Protein AF-A0A0C1RDR6-F1 (afdb_monomer)

Secondary structure (DSSP, 8-state):
--PPPP-------------HHHHHHHHHHHHHHHHHHTS--HHHHHS-HHHHHHHHHH--SEEEE--S-TTS-GGG-EETTEEHHHHSEEEE---SSHHHHHHHHHHHHHHHHHHHT-SSEEEEEEEE--TTSPPP-HHHHHHHHHHT--STTEEEEEESGGGT--HHHHHHHHTS--SEEEEEE-EE--SS-GGG-EEEEEETTTTEEEEEEHHHHHHH---SS--EEEEESTTTT--------SS-TTTGGGTTTSS--------HHHHHHHSS--HHHHHHHTT-SEEEE-SS---HHHHHHHHHHHHHHHHTT-BHHHHHHHHHHHHHHHHHHTT---GGGGG-EEEE-TT-BSS-HHHHHHH-HHHHHHHHHHHHH-

Solvent-accessible surface area (backbone atoms only — not comparable to full-atom values): 20762 Å² total; per-residue (Å²): 144,79,83,84,85,85,82,83,81,81,81,81,78,80,78,75,85,68,60,78,68,59,58,52,54,51,50,52,54,49,52,51,47,57,60,51,67,70,52,82,45,68,32,59,75,77,37,53,68,65,55,54,52,48,46,67,71,67,40,57,54,64,45,77,42,79,46,73,65,78,79,60,63,68,48,69,34,41,56,99,92,42,39,40,46,83,64,27,23,59,11,32,43,57,25,95,44,73,65,49,23,50,50,45,53,50,47,21,59,58,43,32,60,54,49,47,69,46,82,57,41,33,27,39,37,37,43,36,75,49,91,92,53,85,86,70,66,58,67,60,36,51,48,43,34,49,67,27,50,83,51,89,40,58,46,75,45,79,36,26,77,91,60,65,37,32,70,68,56,52,41,54,54,44,42,34,76,31,48,29,37,39,38,38,34,54,34,43,72,30,76,93,47,44,32,65,12,20,41,43,32,41,30,82,89,76,75,40,75,46,64,58,20,12,52,49,42,51,75,70,41,48,52,50,42,47,20,39,32,38,43,52,26,28,30,33,42,43,56,90,61,81,73,85,75,88,80,59,87,78,66,60,77,79,67,68,86,78,75,90,82,76,92,72,90,74,53,72,72,56,56,60,57,51,73,63,34,8,38,43,48,17,44,38,72,53,44,30,26,26,30,36,24,22,45,45,72,58,56,60,76,48,51,36,43,30,49,24,39,25,42,36,32,32,70,44,16,32,22,58,18,55,10,49,38,51,12,38,56,49,37,45,50,57,24,47,77,70,73,54,72,60,70,48,54,68,47,57,40,36,38,29,56,34,77,36,29,61,37,59,61,64,49,14,52,75,77,32,46,69,60,43,49,50,53,53,45,52,44,67,76,99

InterPro domains:
  IPR024983 CHAT domain [PF12770] (55-323)

Foldseek 3Di:
DDDDDDDDDDDDDPPDPDPPVVVVVVVVVVVVLVVVVVPPPPVCVVDPPVRVVVCVVQLDQEDEDEDQDPQDLQQQGADNVGGNLLQHLYAYLHALDPVLSVLLQVLLVVVLVVLQPQQAAEEEEEEAAQPVDDGFPSVLLVVLLVVLVVDPRYDYDYHYVVNQFDPVVVLVVQLARHAAYEYAAEWDADLVFRQQTFGWHQHPVVRHIDGCGLVCLQPPHAGNGQYAYEYLYFQQQRNNDPPPDPPDVPPVVPPPPPDPDDDDPDDPSRVSVRRRRGNQNSSSSNRHSKYKDFNGDDDSLLSSQLSSQLSNVLSLWAFSSLSLNVSLVVSQVVVVVVVRRDNSSSRIHMYHDSRRHSHPVVSNCPVPVVSVVVSVVSSVVD

Mean predicted aligned error: 9.81 Å

Structure (mmCIF, N/CA/C/O backbone):
data_AF-A0A0C1RDR6-F1
#
_entry.id   AF-A0A0C1RDR6-F1
#
loop_
_atom_site.group_PDB
_atom_site.id
_atom_site.type_symbol
_atom_site.label_atom_id
_atom_site.label_alt_id
_atom_site.label_comp_id
_atom_site.label_asym_id
_atom_site.label_entity_id
_atom_site.label_seq_id
_atom_site.pdbx_PDB_ins_code
_atom_site.Cartn_x
_atom_site.Cartn_y
_atom_site.Cartn_z
_atom_site.occupancy
_atom_site.B_iso_or_equiv
_atom_site.auth_seq_id
_atom_site.auth_comp_id
_atom_site.auth_asym_id
_atom_site.auth_atom_id
_atom_site.pdbx_PDB_model_num
ATOM 1 N N . PRO A 1 1 ? 51.075 28.887 -59.109 1.00 45.88 1 PRO A N 1
ATOM 2 C CA . PRO A 1 1 ? 50.276 29.966 -58.487 1.00 45.88 1 PRO A CA 1
ATOM 3 C C . PRO A 1 1 ? 48.841 29.948 -59.037 1.00 45.88 1 PRO A C 1
ATOM 5 O O . PRO A 1 1 ? 48.531 30.633 -60.005 1.00 45.88 1 PRO A O 1
ATOM 8 N N . LEU A 1 2 ? 47.999 29.089 -58.464 1.00 36.19 2 LEU A N 1
ATOM 9 C CA . LEU A 1 2 ? 46.570 28.989 -58.760 1.00 36.19 2 LEU A CA 1
ATOM 10 C C . LEU A 1 2 ? 45.855 29.023 -57.408 1.00 36.19 2 LEU A C 1
ATOM 12 O O . LEU A 1 2 ? 46.124 28.185 -56.554 1.00 36.19 2 LEU A O 1
ATOM 16 N N . GLN A 1 3 ? 45.058 30.071 -57.200 1.00 45.22 3 GLN A N 1
ATOM 17 C CA . GLN A 1 3 ? 44.316 30.340 -55.971 1.00 45.22 3 GLN A CA 1
ATOM 18 C C . GLN A 1 3 ? 43.058 29.472 -55.894 1.00 45.22 3 GLN A C 1
ATOM 20 O O . GLN A 1 3 ? 42.266 29.418 -56.837 1.00 45.22 3 GLN A O 1
ATOM 25 N N . GLU A 1 4 ? 42.884 28.836 -54.739 1.00 45.38 4 GLU A N 1
ATOM 26 C CA . GLU A 1 4 ? 41.680 28.137 -54.304 1.00 45.38 4 GLU A CA 1
ATOM 27 C C . GLU A 1 4 ? 40.524 29.124 -54.074 1.00 45.38 4 GLU A C 1
ATOM 29 O O . GLU A 1 4 ? 40.688 30.169 -53.442 1.00 45.38 4 GLU A O 1
ATOM 34 N N . LYS A 1 5 ? 39.333 28.774 -54.573 1.00 50.00 5 LYS A N 1
ATOM 35 C CA . LYS A 1 5 ? 38.067 29.417 -54.208 1.00 50.00 5 LYS A CA 1
ATOM 36 C C . LYS A 1 5 ? 37.491 28.695 -52.992 1.00 50.00 5 LYS A C 1
ATOM 38 O O . LYS A 1 5 ? 37.146 27.521 -53.086 1.00 50.00 5 LYS A O 1
ATOM 43 N N . SER A 1 6 ? 37.361 29.410 -51.880 1.00 44.53 6 SER A N 1
ATOM 44 C CA . SER A 1 6 ? 36.636 28.967 -50.692 1.00 44.53 6 SER A CA 1
ATOM 45 C C . SER A 1 6 ? 35.125 29.116 -50.898 1.00 44.53 6 SER A C 1
ATOM 47 O O . SER A 1 6 ? 34.615 30.189 -51.214 1.00 44.53 6 SER A O 1
ATOM 49 N N . SER A 1 7 ? 34.397 28.015 -50.724 1.00 42.94 7 SER A N 1
ATOM 50 C CA . SER A 1 7 ? 32.939 27.979 -50.630 1.00 42.94 7 SER A CA 1
ATOM 51 C C . SER A 1 7 ? 32.521 28.100 -49.164 1.00 42.94 7 SER A C 1
ATOM 53 O O . SER A 1 7 ? 32.756 27.192 -48.367 1.00 42.94 7 SER A O 1
ATOM 55 N N . THR A 1 8 ? 31.900 29.217 -48.802 1.00 40.47 8 THR A N 1
ATOM 56 C CA . THR A 1 8 ? 31.224 29.413 -47.516 1.00 40.47 8 THR A CA 1
ATOM 57 C C . THR A 1 8 ? 29.851 28.737 -47.540 1.00 40.47 8 THR A C 1
ATOM 59 O O . THR A 1 8 ? 28.952 29.194 -48.242 1.00 40.47 8 THR A O 1
ATOM 62 N N . ASN A 1 9 ? 29.694 27.662 -46.764 1.00 36.50 9 ASN A N 1
ATOM 63 C CA . ASN A 1 9 ? 28.400 27.075 -46.410 1.00 36.50 9 ASN A CA 1
ATOM 64 C C . ASN A 1 9 ? 27.716 27.959 -45.356 1.00 36.50 9 ASN A C 1
ATOM 66 O O . ASN A 1 9 ? 28.201 28.064 -44.229 1.00 36.50 9 ASN A O 1
ATOM 70 N N . SER A 1 10 ? 26.585 28.572 -45.706 1.00 38.78 10 SER A N 1
ATOM 71 C CA . SER A 1 10 ? 25.649 29.165 -44.751 1.00 38.78 10 SER A CA 1
ATOM 72 C C . SER A 1 10 ? 24.826 28.050 -44.103 1.00 38.78 10 SER A C 1
ATOM 74 O O . SER A 1 10 ? 24.002 27.416 -44.758 1.00 38.78 10 SER A O 1
ATOM 76 N N . GLN A 1 11 ? 25.072 27.777 -42.821 1.00 37.00 11 GLN A N 1
ATOM 77 C CA . GLN A 1 11 ? 24.174 26.961 -42.007 1.00 37.00 11 GLN A CA 1
ATOM 78 C C . GLN A 1 11 ? 22.976 27.819 -41.595 1.00 37.00 11 GLN A C 1
ATOM 80 O O . GLN A 1 11 ? 23.087 28.652 -40.698 1.00 37.00 11 GLN A O 1
ATOM 85 N N . ASP A 1 12 ? 21.837 27.603 -42.250 1.00 36.16 12 ASP A N 1
ATOM 86 C CA . ASP A 1 12 ? 20.544 28.097 -41.787 1.00 36.16 12 ASP A CA 1
ATOM 87 C C . ASP A 1 12 ? 20.156 27.345 -40.508 1.00 36.16 12 ASP A C 1
ATOM 89 O O . ASP A 1 12 ? 19.735 26.185 -40.529 1.00 36.16 12 ASP A O 1
ATOM 93 N N . THR A 1 13 ? 20.323 27.998 -39.361 1.00 35.62 13 THR A N 1
ATOM 94 C CA . THR A 1 13 ? 19.781 27.527 -38.089 1.00 35.62 13 THR A CA 1
ATOM 95 C C . THR A 1 13 ? 18.280 27.790 -38.068 1.00 35.62 13 THR A C 1
ATOM 97 O O . THR A 1 13 ? 17.809 28.885 -37.769 1.00 35.62 13 THR A O 1
ATOM 100 N N . VAL A 1 14 ? 17.498 26.758 -38.386 1.00 35.69 14 VAL A N 1
ATOM 101 C CA . VAL A 1 14 ? 16.047 26.765 -38.175 1.00 35.69 14 VAL A CA 1
ATOM 102 C C . VAL A 1 14 ? 15.781 26.845 -36.669 1.00 35.69 14 VAL A C 1
ATOM 104 O O . VAL A 1 14 ? 15.858 25.850 -35.948 1.00 35.69 14 VAL A O 1
ATOM 107 N N . SER A 1 15 ? 15.481 28.047 -36.175 1.00 37.22 15 SER A N 1
ATOM 108 C CA . SER A 1 15 ? 15.018 28.265 -34.806 1.00 37.22 15 SER A CA 1
ATOM 109 C C . SER A 1 15 ? 13.592 27.728 -34.669 1.00 37.22 15 SER A C 1
ATOM 111 O O . SER A 1 15 ? 12.617 28.403 -35.006 1.00 37.22 15 SER A O 1
ATOM 113 N N . ILE A 1 16 ? 13.460 26.492 -34.193 1.00 38.47 16 ILE A N 1
ATOM 114 C CA . ILE A 1 16 ? 12.164 25.926 -33.819 1.00 38.47 16 ILE A CA 1
ATOM 115 C C . ILE A 1 16 ? 11.729 26.629 -32.528 1.00 38.47 16 ILE A C 1
ATOM 117 O O . ILE A 1 16 ? 12.257 26.354 -31.451 1.00 38.47 16 ILE A O 1
ATOM 121 N N . ASN A 1 17 ? 10.775 27.557 -32.637 1.00 37.31 17 ASN A N 1
ATOM 122 C CA . ASN A 1 17 ? 10.102 28.160 -31.487 1.00 37.31 17 ASN A CA 1
ATOM 123 C C . ASN A 1 17 ? 9.242 27.092 -30.799 1.00 37.31 17 ASN A C 1
ATOM 125 O O . ASN A 1 17 ? 8.062 26.924 -31.102 1.00 37.31 17 ASN A O 1
ATOM 129 N N . LEU A 1 18 ? 9.853 26.340 -29.885 1.00 42.47 18 LEU A N 1
ATOM 130 C CA . LEU A 1 18 ? 9.126 25.459 -28.982 1.00 42.47 18 LEU A CA 1
ATOM 131 C C . LEU A 1 18 ? 8.353 26.309 -27.961 1.00 42.47 18 LEU A C 1
ATOM 133 O O . LEU A 1 18 ? 8.882 27.308 -27.464 1.00 42.47 18 LEU A O 1
ATOM 137 N N . PRO A 1 19 ? 7.111 25.929 -27.615 1.00 44.22 19 PRO A N 1
ATOM 138 C CA . PRO A 1 19 ? 6.317 26.672 -26.650 1.00 44.22 19 PRO A CA 1
ATOM 139 C C . PRO A 1 19 ? 7.046 26.729 -25.292 1.00 44.22 19 PRO A C 1
ATOM 141 O O . PRO A 1 19 ? 7.666 25.736 -24.894 1.00 44.22 19 PRO A O 1
ATOM 144 N N . PRO A 1 20 ? 6.956 27.852 -24.552 1.00 48.44 20 PRO A N 1
ATOM 145 C CA . PRO A 1 20 ? 7.746 28.132 -23.342 1.00 48.44 20 PRO A CA 1
ATOM 146 C C . PRO A 1 20 ? 7.564 27.121 -22.193 1.00 48.44 20 PRO A C 1
ATOM 148 O O . PRO A 1 20 ? 8.345 27.103 -21.240 1.00 48.44 20 PRO A O 1
ATOM 151 N N . THR A 1 21 ? 6.559 26.250 -22.275 1.00 44.81 21 THR A N 1
ATOM 152 C CA . THR A 1 21 ? 6.337 25.123 -21.360 1.00 44.81 21 THR A CA 1
ATOM 153 C C . THR A 1 21 ? 7.341 23.982 -21.567 1.00 44.81 21 THR A C 1
ATOM 155 O O . THR A 1 21 ? 7.759 23.351 -20.595 1.00 44.81 21 THR A O 1
ATOM 158 N N . THR A 1 22 ? 7.809 23.765 -22.800 1.00 45.53 22 THR A N 1
ATOM 159 C CA . THR A 1 22 ? 8.786 22.716 -23.156 1.00 45.53 22 THR A CA 1
ATOM 160 C C . THR A 1 22 ? 10.153 23.004 -22.537 1.00 45.53 22 THR A C 1
ATOM 162 O O . THR A 1 22 ? 10.800 22.114 -21.989 1.00 45.53 22 THR A O 1
ATOM 165 N N . THR A 1 23 ? 10.555 24.276 -22.518 1.00 56.78 23 THR A N 1
ATOM 166 C CA . THR A 1 23 ? 11.842 24.721 -21.969 1.00 56.78 23 THR A CA 1
ATOM 167 C C . THR A 1 23 ? 11.909 24.537 -20.454 1.00 56.78 23 THR A C 1
ATOM 169 O O . THR A 1 23 ? 12.951 24.165 -19.926 1.00 56.78 23 THR A O 1
ATOM 172 N N . ARG A 1 24 ? 10.793 24.715 -19.732 1.00 44.38 24 ARG A N 1
ATOM 173 C CA . ARG A 1 24 ? 10.751 24.513 -18.272 1.00 44.38 24 ARG A CA 1
ATOM 174 C C . ARG A 1 24 ? 10.757 23.037 -17.873 1.00 44.38 24 ARG A C 1
ATOM 176 O O . ARG A 1 24 ? 11.424 22.706 -16.898 1.00 44.38 24 ARG A O 1
ATOM 183 N N . LYS A 1 25 ? 10.086 22.157 -18.635 1.00 47.84 25 LYS A N 1
ATOM 184 C CA . LYS A 1 25 ? 10.191 20.693 -18.458 1.00 47.84 25 LYS A CA 1
ATOM 185 C C . LYS A 1 25 ? 11.635 20.227 -18.622 1.00 47.84 25 LYS A C 1
ATOM 187 O O . LYS A 1 25 ? 12.150 19.533 -17.752 1.00 47.84 25 LYS A O 1
ATOM 192 N N . ILE A 1 26 ? 12.297 20.671 -19.690 1.00 61.41 26 ILE A N 1
ATOM 193 C CA . ILE A 1 26 ? 13.694 20.318 -19.964 1.00 61.41 26 ILE A CA 1
ATOM 194 C C . ILE A 1 26 ? 14.604 20.844 -18.850 1.00 61.41 26 ILE A C 1
ATOM 196 O O . ILE A 1 26 ? 15.387 20.075 -18.315 1.00 61.41 26 ILE A O 1
ATOM 200 N N . VAL A 1 27 ? 14.449 22.101 -18.419 1.00 55.22 27 VAL A N 1
ATOM 201 C CA . VAL A 1 27 ? 15.279 22.695 -17.353 1.00 55.22 27 VAL A CA 1
ATOM 202 C C . VAL A 1 27 ? 15.066 22.024 -15.990 1.00 55.22 27 VAL A C 1
ATOM 204 O O . VAL A 1 27 ? 16.036 21.821 -15.266 1.00 55.22 27 VAL A O 1
ATOM 207 N N . ALA A 1 28 ? 13.836 21.647 -15.627 1.00 51.12 28 ALA A N 1
ATOM 208 C CA . ALA A 1 28 ? 13.570 20.943 -14.371 1.00 51.12 28 ALA A CA 1
ATOM 209 C C . ALA A 1 28 ? 14.180 19.533 -14.372 1.00 51.12 28 ALA A C 1
ATOM 211 O O . ALA A 1 28 ? 14.864 19.164 -13.421 1.00 51.12 28 ALA A O 1
ATOM 212 N N . VAL A 1 29 ? 14.010 18.782 -15.466 1.00 53.28 29 VAL A N 1
ATOM 213 C CA . VAL A 1 29 ? 14.636 17.462 -15.642 1.00 53.28 29 VAL A CA 1
ATOM 214 C C . VAL A 1 29 ? 16.162 17.576 -15.659 1.00 53.28 29 VAL A C 1
ATOM 216 O O . VAL A 1 29 ? 16.834 16.771 -15.022 1.00 53.28 29 VAL A O 1
ATOM 219 N N . GLN A 1 30 ? 16.719 18.594 -16.323 1.00 56.25 30 GLN A N 1
ATOM 220 C CA . GLN A 1 30 ? 18.162 18.844 -16.363 1.00 56.25 30 GLN A CA 1
ATOM 221 C C . GLN A 1 30 ? 18.711 19.159 -14.968 1.00 56.25 30 GLN A C 1
ATOM 223 O O . GLN A 1 30 ? 19.730 18.610 -14.573 1.00 56.25 30 GLN A O 1
ATOM 228 N N . ARG A 1 31 ? 18.003 19.981 -14.185 1.00 53.47 31 ARG A N 1
ATOM 229 C CA . ARG A 1 31 ? 18.417 20.366 -12.830 1.00 53.47 31 ARG A CA 1
ATOM 230 C C . ARG A 1 31 ? 18.303 19.216 -11.830 1.00 53.47 31 ARG A C 1
ATOM 232 O O . ARG A 1 31 ? 19.143 19.096 -10.946 1.00 53.47 31 ARG A O 1
ATOM 239 N N . VAL A 1 32 ? 17.304 18.348 -11.995 1.00 52.53 32 VAL A N 1
ATOM 240 C CA . VAL A 1 32 ? 17.203 17.076 -11.266 1.00 52.53 32 VAL A CA 1
ATOM 241 C C . VAL A 1 32 ? 18.383 16.173 -11.629 1.00 52.53 32 VAL A C 1
ATOM 243 O O . VAL A 1 32 ? 19.084 15.715 -10.733 1.00 52.53 32 VAL A O 1
ATOM 246 N N . LYS A 1 33 ? 18.675 15.996 -12.925 1.00 53.97 33 LYS A N 1
ATOM 247 C CA . LYS A 1 33 ? 19.852 15.242 -13.383 1.00 53.97 33 LYS A CA 1
ATOM 248 C C . LYS A 1 33 ? 21.150 15.809 -12.805 1.00 53.97 33 LYS A C 1
ATOM 250 O O . LYS A 1 33 ? 21.947 15.046 -12.291 1.00 53.97 33 LYS A O 1
ATOM 255 N N . GLU A 1 34 ? 21.347 17.124 -12.803 1.00 55.19 34 GLU A N 1
ATOM 256 C CA . GLU A 1 34 ? 22.545 17.771 -12.244 1.00 55.19 34 GLU A CA 1
ATOM 257 C C . GLU A 1 34 ? 22.691 17.584 -10.724 1.00 55.19 34 GLU A C 1
ATOM 259 O O . GLU A 1 34 ? 23.811 17.423 -10.236 1.00 55.19 34 GLU A O 1
ATOM 264 N N . LEU A 1 35 ? 21.583 17.586 -9.972 1.00 54.34 35 LEU A N 1
ATOM 265 C CA . LEU A 1 35 ? 21.591 17.308 -8.531 1.00 54.34 35 LEU A CA 1
ATOM 266 C C . LEU A 1 35 ? 21.900 15.834 -8.234 1.00 54.34 35 LEU A C 1
ATOM 268 O O . LEU A 1 35 ? 22.622 15.558 -7.279 1.00 54.34 35 LEU A O 1
ATOM 272 N N . PHE A 1 36 ? 21.417 14.907 -9.066 1.00 52.72 36 PHE A N 1
ATOM 273 C CA . PHE A 1 36 ? 21.706 13.476 -8.935 1.00 52.72 36 PHE A CA 1
ATOM 274 C C . PHE A 1 36 ? 23.111 13.094 -9.429 1.00 52.72 36 PHE A C 1
ATOM 276 O O . PHE A 1 36 ? 23.753 12.262 -8.804 1.00 52.72 36 PHE A O 1
ATOM 283 N N . ILE A 1 37 ? 23.638 13.744 -10.473 1.00 50.16 37 ILE A N 1
ATOM 284 C CA . ILE A 1 37 ? 24.992 13.500 -11.012 1.00 50.16 37 ILE A CA 1
ATOM 285 C C . ILE A 1 37 ? 26.090 13.895 -10.008 1.00 50.16 37 ILE A C 1
ATOM 287 O O . ILE A 1 37 ? 27.170 13.316 -10.023 1.00 50.16 37 ILE A O 1
ATOM 291 N N . LYS A 1 38 ? 25.835 14.868 -9.119 1.00 51.00 38 LYS A N 1
ATOM 292 C CA . LYS A 1 38 ? 26.790 15.263 -8.065 1.00 51.00 38 LYS A CA 1
ATOM 293 C C . LYS A 1 38 ? 26.769 14.364 -6.830 1.00 51.00 38 LYS A C 1
ATOM 295 O O . LYS A 1 38 ? 27.674 14.470 -6.005 1.00 51.00 38 LYS A O 1
ATOM 300 N N . ALA A 1 39 ? 25.762 13.508 -6.685 1.00 52.47 39 ALA A N 1
ATOM 301 C CA . ALA A 1 39 ? 25.802 12.436 -5.710 1.00 52.47 39 ALA A CA 1
ATOM 302 C C . ALA A 1 39 ? 26.596 11.290 -6.343 1.00 52.47 39 ALA A C 1
ATOM 304 O O . ALA A 1 39 ? 26.008 10.407 -6.960 1.00 52.47 39 ALA A O 1
ATOM 305 N N . GLU A 1 40 ? 27.929 11.334 -6.241 1.00 51.66 40 GLU A N 1
ATOM 306 C CA . GLU A 1 40 ? 28.762 10.161 -6.509 1.00 51.66 40 GLU A CA 1
ATOM 307 C C . GLU A 1 40 ? 28.303 9.021 -5.586 1.00 51.66 40 GLU A C 1
ATOM 309 O O . GLU A 1 40 ? 28.616 8.941 -4.402 1.00 51.66 40 GLU A O 1
ATOM 314 N N . ASP A 1 41 ? 27.434 8.217 -6.189 1.00 64.56 41 ASP A N 1
ATOM 315 C CA . ASP A 1 41 ? 27.194 6.799 -6.035 1.00 64.56 41 ASP A CA 1
ATOM 316 C C . ASP A 1 41 ? 26.814 6.294 -4.634 1.00 64.56 41 ASP A C 1
ATOM 318 O O . ASP A 1 41 ? 27.325 5.299 -4.133 1.00 64.56 41 ASP A O 1
ATOM 322 N N . ILE A 1 42 ? 25.801 6.918 -4.017 1.00 63.47 42 ILE A N 1
ATOM 323 C CA . ILE A 1 42 ? 25.080 6.300 -2.881 1.00 63.47 42 ILE A CA 1
ATOM 324 C C . ILE A 1 42 ? 24.622 4.876 -3.246 1.00 63.47 42 ILE A C 1
ATOM 326 O O . ILE A 1 42 ? 24.553 4.005 -2.377 1.00 63.47 42 ILE A O 1
ATOM 330 N N . ALA A 1 43 ? 24.341 4.621 -4.530 1.00 63.53 43 ALA A N 1
ATOM 331 C CA . ALA A 1 43 ? 24.052 3.283 -5.012 1.00 63.53 43 ALA A CA 1
ATOM 332 C C . ALA A 1 43 ? 25.230 2.327 -4.831 1.00 63.53 43 ALA A C 1
ATOM 334 O O . ALA A 1 43 ? 24.987 1.258 -4.284 1.00 63.53 43 ALA A O 1
ATOM 335 N N . SER A 1 44 ? 26.472 2.695 -5.165 1.00 66.44 44 SER A N 1
ATOM 336 C CA . SER A 1 44 ? 27.638 1.832 -4.904 1.00 66.44 44 SER A CA 1
ATOM 337 C C . SER A 1 44 ? 27.972 1.631 -3.426 1.00 66.44 44 SER A C 1
ATOM 339 O O . SER A 1 44 ? 28.644 0.660 -3.077 1.00 66.44 44 SER A O 1
ATOM 341 N N . ILE A 1 45 ? 27.483 2.503 -2.536 1.00 67.06 45 ILE A N 1
ATOM 342 C CA . ILE A 1 45 ? 27.604 2.307 -1.082 1.00 67.06 45 ILE A CA 1
ATOM 343 C C . ILE A 1 45 ? 26.687 1.172 -0.604 1.00 67.06 45 ILE A C 1
ATOM 345 O O . ILE A 1 45 ? 27.041 0.432 0.313 1.00 67.06 45 ILE A O 1
ATOM 349 N N . VAL A 1 46 ? 25.500 1.040 -1.200 1.00 72.69 46 VAL A N 1
ATOM 350 C CA . VAL A 1 46 ? 24.477 0.083 -0.752 1.00 72.69 46 VAL A CA 1
ATOM 351 C C . VAL A 1 46 ? 24.479 -1.203 -1.577 1.00 72.69 46 VAL A C 1
ATOM 353 O O . VAL A 1 46 ? 24.329 -2.295 -1.031 1.00 72.69 46 VAL A O 1
ATOM 356 N N . PHE A 1 47 ? 24.630 -1.080 -2.890 1.00 78.31 47 PHE A N 1
ATOM 357 C CA . PHE A 1 47 ? 24.736 -2.177 -3.836 1.00 78.31 47 PHE A CA 1
ATOM 358 C C . PHE A 1 47 ? 26.167 -2.249 -4.338 1.00 78.31 47 PHE A C 1
ATOM 360 O O . PHE A 1 47 ? 26.735 -1.252 -4.764 1.00 78.31 47 PHE A O 1
ATOM 367 N N . THR A 1 48 ? 26.754 -3.440 -4.351 1.00 80.12 48 THR A N 1
ATOM 368 C CA . THR A 1 48 ? 28.042 -3.609 -5.025 1.00 80.12 48 THR A CA 1
ATOM 369 C C . THR A 1 48 ? 27.893 -3.290 -6.517 1.00 80.12 48 THR A C 1
ATOM 371 O O . THR A 1 48 ? 26.818 -3.471 -7.099 1.00 80.12 48 THR A O 1
ATOM 374 N N . SER A 1 49 ? 28.981 -2.857 -7.161 1.00 78.25 49 SER A N 1
ATOM 375 C CA . SER A 1 49 ? 29.024 -2.627 -8.616 1.00 78.25 49 SER A CA 1
ATOM 376 C C . SER A 1 49 ? 28.505 -3.826 -9.415 1.00 78.25 49 SER A C 1
ATOM 378 O O . SER A 1 49 ? 27.859 -3.657 -10.448 1.00 78.25 49 SER A O 1
ATOM 380 N N . ASP A 1 50 ? 28.731 -5.037 -8.905 1.00 82.81 50 ASP A N 1
ATOM 381 C CA . ASP A 1 50 ? 28.276 -6.282 -9.520 1.00 82.81 50 ASP A CA 1
ATOM 382 C C . ASP A 1 50 ? 26.747 -6.393 -9.515 1.00 82.81 50 ASP A C 1
ATOM 384 O O . ASP A 1 50 ? 26.160 -6.784 -10.521 1.00 82.81 50 ASP A O 1
ATOM 388 N N . ILE A 1 51 ? 26.078 -6.003 -8.422 1.00 83.00 51 ILE A N 1
ATOM 389 C CA . ILE A 1 51 ? 24.609 -6.009 -8.347 1.00 83.00 51 ILE A CA 1
ATOM 390 C C . ILE A 1 51 ? 24.029 -5.004 -9.341 1.00 83.00 51 ILE A C 1
ATOM 392 O O . ILE A 1 51 ? 23.099 -5.345 -10.069 1.00 83.00 51 ILE A O 1
ATOM 396 N N . LEU A 1 52 ? 24.586 -3.792 -9.408 1.00 82.44 52 LEU A N 1
ATOM 397 C CA . LEU A 1 52 ? 24.135 -2.776 -10.363 1.00 82.44 52 LEU A CA 1
ATOM 398 C C . LEU A 1 52 ? 24.316 -3.258 -11.808 1.00 82.44 52 LEU A C 1
ATOM 400 O O . LEU A 1 52 ? 23.372 -3.200 -12.591 1.00 82.44 52 LEU A O 1
ATOM 404 N N . THR A 1 53 ? 25.470 -3.855 -12.118 1.00 84.62 53 THR A N 1
ATOM 405 C CA . THR A 1 53 ? 25.757 -4.453 -13.432 1.00 84.62 53 THR A CA 1
ATOM 406 C C . THR A 1 53 ? 24.761 -5.565 -13.780 1.00 84.62 53 THR A C 1
ATOM 408 O O . THR A 1 53 ? 24.275 -5.652 -14.908 1.00 84.62 53 THR A O 1
ATOM 411 N N . VAL A 1 54 ? 24.416 -6.423 -12.814 1.00 87.50 54 VAL A N 1
ATOM 412 C CA . VAL A 1 54 ? 23.422 -7.489 -13.006 1.00 87.50 54 VAL A CA 1
ATOM 413 C C . VAL A 1 54 ? 22.028 -6.910 -13.247 1.00 87.50 54 VAL A C 1
ATOM 415 O O . VAL A 1 54 ? 21.329 -7.377 -14.147 1.00 87.50 54 VAL A O 1
ATOM 418 N N . LEU A 1 55 ? 21.621 -5.887 -12.490 1.00 86.44 55 LEU A N 1
ATOM 419 C CA . LEU A 1 55 ? 20.334 -5.217 -12.689 1.00 86.44 55 LEU A CA 1
ATOM 420 C C . LEU A 1 55 ? 20.251 -4.556 -14.072 1.00 86.44 55 LEU A C 1
ATOM 422 O O . LEU A 1 55 ? 19.236 -4.712 -14.746 1.00 86.44 55 LEU A O 1
ATOM 426 N N . GLU A 1 56 ? 21.315 -3.889 -14.523 1.00 84.75 56 GLU A N 1
ATOM 427 C CA . GLU A 1 56 ? 21.405 -3.278 -15.858 1.00 84.75 56 GLU A CA 1
ATOM 428 C C . GLU A 1 56 ? 21.416 -4.309 -16.996 1.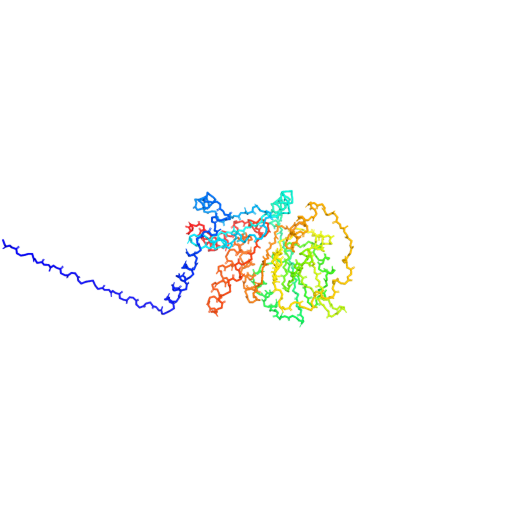00 84.75 56 GLU A C 1
ATOM 430 O O . GLU A 1 56 ? 20.886 -4.048 -18.076 1.00 84.75 56 GLU A O 1
ATOM 435 N N . SER A 1 57 ? 21.987 -5.491 -16.759 1.00 87.88 57 SER A N 1
ATOM 436 C CA . SER A 1 57 ? 22.037 -6.584 -17.736 1.00 87.88 57 SER A CA 1
ATOM 437 C C . SER A 1 57 ? 20.696 -7.312 -17.871 1.00 87.88 57 SER A C 1
ATOM 439 O O . SER A 1 57 ? 20.225 -7.569 -18.979 1.00 87.88 57 SER A O 1
ATOM 441 N N . ILE A 1 58 ? 20.055 -7.634 -16.742 1.00 88.75 58 ILE A N 1
ATOM 442 C CA . ILE A 1 58 ? 18.808 -8.413 -16.714 1.00 88.75 58 ILE A CA 1
ATOM 443 C C . ILE A 1 58 ? 17.585 -7.528 -16.974 1.00 88.75 58 ILE A C 1
ATOM 445 O O . ILE A 1 58 ? 16.589 -8.014 -17.516 1.00 88.75 58 ILE A O 1
ATOM 449 N N . LYS A 1 59 ? 17.647 -6.252 -16.570 1.00 88.00 59 LYS A N 1
ATOM 450 C CA . LYS A 1 59 ? 16.547 -5.278 -16.644 1.00 88.00 59 LYS A CA 1
ATOM 451 C C . LYS A 1 59 ? 15.243 -5.862 -16.091 1.00 88.00 59 LYS A C 1
ATOM 453 O O . LYS A 1 59 ? 14.226 -5.930 -16.793 1.00 88.00 59 LYS A O 1
ATOM 458 N N . PRO A 1 60 ? 15.261 -6.382 -14.848 1.00 91.44 60 PRO A N 1
ATOM 459 C CA . PRO A 1 60 ? 14.082 -7.021 -14.292 1.00 91.44 60 PRO A CA 1
ATOM 460 C C . PRO A 1 60 ? 12.973 -5.980 -14.145 1.00 91.44 60 PRO A C 1
ATOM 462 O O . PRO A 1 60 ? 13.239 -4.871 -13.719 1.00 91.44 60 PRO A O 1
ATOM 465 N N . LEU A 1 61 ? 11.713 -6.326 -14.419 1.00 89.56 61 LEU A N 1
ATOM 466 C CA . LEU A 1 61 ? 10.610 -5.422 -14.064 1.00 89.56 61 LEU A CA 1
ATOM 467 C C . LEU A 1 61 ? 10.432 -5.351 -12.540 1.00 89.56 61 LEU A C 1
ATOM 469 O O . LEU A 1 61 ? 9.995 -4.335 -12.010 1.00 89.56 61 LEU A O 1
ATOM 473 N N . THR A 1 62 ? 10.763 -6.438 -11.840 1.00 92.12 62 THR A N 1
ATOM 474 C CA . THR A 1 62 ? 10.505 -6.612 -10.412 1.00 92.12 62 THR A CA 1
ATOM 475 C C . THR A 1 62 ? 11.750 -7.066 -9.669 1.00 92.12 62 THR A C 1
ATOM 477 O O . THR A 1 62 ? 12.397 -8.034 -10.060 1.00 92.12 62 THR A O 1
ATOM 480 N N . ILE A 1 63 ? 12.040 -6.387 -8.564 1.00 92.25 63 ILE A N 1
ATOM 481 C CA . ILE A 1 63 ? 13.118 -6.669 -7.626 1.00 92.25 63 ILE A CA 1
ATOM 482 C C . ILE A 1 63 ? 12.474 -6.973 -6.273 1.00 92.25 63 ILE A C 1
ATOM 484 O O . ILE A 1 63 ? 11.743 -6.154 -5.716 1.00 92.25 63 ILE A O 1
ATOM 488 N N . ALA A 1 64 ? 12.746 -8.161 -5.742 1.00 91.75 64 ALA A N 1
ATOM 489 C CA . ALA A 1 64 ? 12.383 -8.520 -4.379 1.00 91.75 64 ALA A CA 1
ATOM 490 C C . ALA A 1 64 ? 13.645 -8.478 -3.513 1.00 91.75 64 ALA A C 1
ATOM 492 O O . ALA A 1 64 ? 14.587 -9.237 -3.741 1.00 91.75 64 ALA A O 1
ATOM 493 N N . LEU A 1 65 ? 13.673 -7.565 -2.547 1.00 89.50 65 LEU A N 1
ATOM 494 C CA . LEU A 1 65 ? 14.807 -7.354 -1.659 1.00 89.50 65 LEU A CA 1
ATOM 495 C C . LEU A 1 65 ? 14.623 -8.170 -0.386 1.00 89.50 65 LEU A C 1
ATOM 497 O O . LEU A 1 65 ? 13.716 -7.908 0.403 1.00 89.50 65 LEU A O 1
ATOM 501 N N . TYR A 1 66 ? 15.514 -9.134 -0.189 1.00 87.06 66 TYR A N 1
ATOM 502 C CA . TYR A 1 66 ? 15.646 -9.867 1.062 1.00 87.06 66 TYR A CA 1
ATOM 503 C C . TYR A 1 66 ? 16.646 -9.122 1.938 1.00 87.06 66 TYR A C 1
ATOM 505 O O . TYR A 1 66 ? 17.853 -9.193 1.715 1.00 87.06 66 TYR A O 1
ATOM 513 N N . SER A 1 67 ? 16.138 -8.364 2.901 1.00 79.38 67 SER A N 1
ATOM 514 C CA . SER A 1 67 ? 16.960 -7.622 3.852 1.00 79.38 67 SER A CA 1
ATOM 515 C C . SER A 1 67 ? 16.313 -7.685 5.228 1.00 79.38 67 SER A C 1
ATOM 517 O O . SER A 1 67 ? 15.104 -7.841 5.343 1.00 79.38 67 SER A O 1
ATOM 519 N N . THR A 1 68 ? 17.109 -7.573 6.280 1.00 71.94 68 THR A N 1
ATOM 520 C CA . THR A 1 68 ? 16.613 -7.279 7.632 1.00 71.94 68 THR A CA 1
ATOM 521 C C . THR A 1 68 ? 16.762 -5.791 7.961 1.00 71.94 68 THR A C 1
ATOM 523 O O . THR A 1 68 ? 16.232 -5.321 8.966 1.00 71.94 68 THR A O 1
ATOM 526 N N . ASP A 1 69 ? 17.449 -5.024 7.103 1.00 76.69 69 ASP A N 1
ATOM 527 C CA . ASP A 1 69 ? 17.662 -3.595 7.285 1.00 76.69 69 ASP A CA 1
ATOM 528 C C . ASP A 1 69 ? 16.534 -2.789 6.637 1.00 76.69 69 ASP A C 1
ATOM 530 O O . ASP A 1 69 ? 16.556 -2.428 5.457 1.00 76.69 69 ASP A O 1
ATOM 534 N N . VAL A 1 70 ? 15.521 -2.491 7.445 1.00 73.81 70 VAL A N 1
ATOM 535 C CA . VAL A 1 70 ? 14.396 -1.648 7.033 1.00 73.81 70 VAL A CA 1
ATOM 536 C C . VAL A 1 70 ? 14.782 -0.172 6.880 1.00 73.81 70 VAL A C 1
ATOM 538 O O . VAL A 1 70 ? 14.055 0.574 6.223 1.00 73.81 70 VAL A O 1
ATOM 541 N N . LYS A 1 71 ? 15.930 0.261 7.421 1.00 72.69 71 LYS A N 1
ATOM 542 C CA . LYS A 1 71 ? 16.328 1.678 7.463 1.00 72.69 71 LYS A CA 1
ATOM 543 C C . LYS A 1 71 ? 16.878 2.174 6.135 1.00 72.69 71 LYS A C 1
ATOM 545 O O . LYS A 1 71 ? 16.854 3.379 5.886 1.00 72.69 71 LYS A O 1
ATOM 550 N N . VAL A 1 72 ? 17.379 1.275 5.292 1.00 79.44 72 VAL A N 1
ATOM 551 C CA . VAL A 1 72 ? 17.910 1.638 3.979 1.00 79.44 72 VAL A CA 1
ATOM 552 C C . VAL A 1 72 ? 16.742 1.828 3.009 1.00 79.44 72 VAL A C 1
ATOM 554 O O . VAL A 1 72 ? 15.992 0.882 2.769 1.00 79.44 72 VAL A O 1
ATOM 557 N N . PRO A 1 73 ? 16.539 3.023 2.428 1.00 79.94 73 PRO A N 1
ATOM 558 C CA . PRO A 1 73 ? 15.484 3.266 1.451 1.00 79.94 73 PRO A CA 1
ATOM 559 C C . PRO A 1 73 ? 15.933 2.780 0.067 1.00 79.94 73 PRO A C 1
ATOM 561 O O . PRO A 1 73 ? 16.189 3.591 -0.820 1.00 79.94 73 PRO A O 1
ATOM 564 N N . TYR A 1 74 ? 16.078 1.463 -0.109 1.00 85.19 74 TYR A N 1
ATOM 565 C CA . TYR A 1 74 ? 16.620 0.855 -1.331 1.00 85.19 74 TYR A CA 1
ATOM 566 C C . TYR A 1 74 ? 15.948 1.339 -2.620 1.00 85.19 74 TYR A C 1
ATOM 568 O O . TYR A 1 74 ? 16.576 1.467 -3.663 1.00 85.19 74 TYR A O 1
ATOM 576 N N . GLU A 1 75 ? 14.662 1.641 -2.532 1.00 83.06 75 GLU A N 1
ATOM 577 C CA . GLU A 1 75 ? 13.816 2.136 -3.604 1.00 83.06 75 GLU A CA 1
ATOM 578 C C . GLU A 1 75 ? 14.257 3.527 -4.073 1.00 83.06 75 GLU A C 1
ATOM 580 O O . GLU A 1 75 ? 14.228 3.813 -5.269 1.00 83.06 75 GLU A O 1
ATOM 585 N N . ALA A 1 76 ? 14.690 4.383 -3.143 1.00 81.81 76 ALA A N 1
ATOM 586 C CA . ALA A 1 76 ? 15.123 5.758 -3.398 1.00 81.81 76 ALA A CA 1
ATOM 587 C C . ALA A 1 76 ? 16.578 5.863 -3.876 1.00 81.81 76 ALA A C 1
ATOM 589 O O . ALA A 1 76 ? 17.026 6.943 -4.273 1.00 81.81 76 ALA A O 1
ATOM 590 N N . ILE A 1 77 ? 17.321 4.757 -3.854 1.00 83.62 77 ILE A N 1
ATOM 591 C CA . ILE A 1 77 ? 18.697 4.717 -4.337 1.00 83.62 77 ILE A CA 1
ATOM 592 C C . ILE A 1 77 ? 18.704 5.032 -5.827 1.00 83.62 77 ILE A C 1
ATOM 594 O O . ILE A 1 77 ? 17.950 4.447 -6.601 1.00 83.62 77 ILE A O 1
ATOM 598 N N . SER A 1 78 ? 19.545 5.986 -6.217 1.00 80.81 78 SER A N 1
ATOM 599 C CA . SER A 1 78 ? 19.620 6.483 -7.587 1.00 80.81 78 SER A CA 1
ATOM 600 C C . SER A 1 78 ? 20.866 5.976 -8.285 1.00 80.81 78 SER A C 1
ATOM 602 O O . SER A 1 78 ? 21.964 6.132 -7.765 1.00 80.81 78 SER A O 1
ATOM 604 N N . GLY A 1 79 ? 20.667 5.378 -9.458 1.00 76.31 79 GLY A N 1
ATOM 605 C CA . GLY A 1 79 ? 21.735 5.093 -10.411 1.00 76.31 79 GLY A CA 1
ATOM 606 C C . GLY A 1 79 ? 21.853 6.204 -11.467 1.00 76.31 79 GLY A C 1
ATOM 607 O O . GLY A 1 79 ? 21.180 7.235 -11.354 1.00 76.31 79 GLY A O 1
ATOM 608 N N . PRO A 1 80 ? 22.646 5.988 -12.532 1.00 76.50 80 PRO A N 1
ATOM 609 C CA . PRO A 1 80 ? 22.890 6.985 -13.580 1.00 76.50 80 PRO A CA 1
ATOM 610 C C . PRO A 1 80 ? 21.621 7.546 -14.242 1.00 76.50 80 PRO A C 1
ATOM 612 O O . PRO A 1 80 ? 21.552 8.741 -14.527 1.00 76.50 80 PRO A O 1
ATOM 615 N N . ASP A 1 81 ? 20.581 6.722 -14.424 1.00 76.75 81 ASP A N 1
ATOM 616 C CA . ASP A 1 81 ? 19.295 7.167 -14.999 1.00 76.75 81 ASP A CA 1
ATOM 617 C C . ASP A 1 81 ? 18.191 7.405 -13.956 1.00 76.75 81 ASP A C 1
ATOM 619 O O . ASP A 1 81 ? 17.001 7.344 -14.271 1.00 76.75 81 ASP A O 1
ATOM 623 N N . GLY A 1 82 ? 18.572 7.688 -12.708 1.00 82.44 82 GLY A N 1
ATOM 624 C CA . GLY A 1 82 ? 17.657 8.081 -11.637 1.00 82.44 82 GLY A CA 1
ATOM 625 C C . GLY A 1 82 ? 17.329 6.968 -10.632 1.00 82.44 82 GLY A C 1
ATOM 626 O O . GL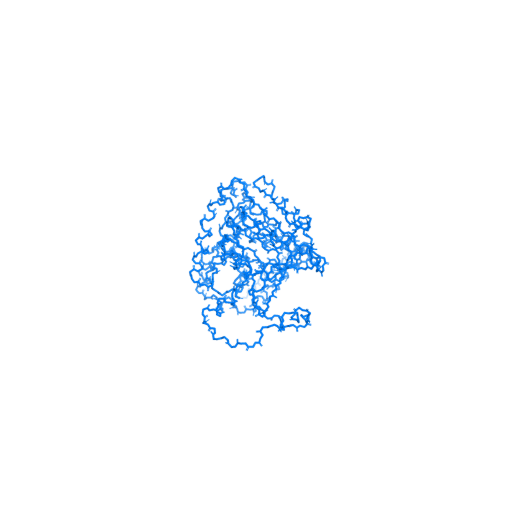Y A 1 82 ? 18.007 5.936 -10.597 1.00 82.44 82 GLY A O 1
ATOM 627 N N . PRO A 1 83 ? 16.316 7.189 -9.772 1.00 83.69 83 PRO A N 1
ATOM 628 C CA . PRO A 1 83 ? 15.989 6.295 -8.664 1.00 83.69 83 PRO A CA 1
ATOM 629 C C . PRO A 1 83 ? 15.475 4.932 -9.129 1.00 83.69 83 PRO A C 1
ATOM 631 O O . PRO A 1 83 ? 14.706 4.837 -10.080 1.00 83.69 83 PRO A O 1
ATOM 634 N N . ILE A 1 84 ? 15.835 3.871 -8.409 1.00 84.50 84 ILE A N 1
ATOM 635 C CA . ILE A 1 84 ? 15.399 2.493 -8.682 1.00 84.50 84 ILE A CA 1
ATOM 636 C C . ILE A 1 84 ? 13.868 2.397 -8.720 1.00 84.50 84 ILE A C 1
ATOM 638 O O . ILE A 1 84 ? 13.334 1.738 -9.611 1.00 84.50 84 ILE A O 1
ATOM 642 N N . PHE A 1 85 ? 13.146 3.097 -7.834 1.00 83.56 85 PHE A N 1
ATOM 643 C CA . PHE A 1 85 ? 11.677 3.061 -7.794 1.00 83.56 85 PHE A CA 1
ATOM 644 C C . PHE A 1 85 ? 10.992 3.574 -9.064 1.00 83.56 85 PHE A C 1
ATOM 646 O O . PHE A 1 85 ? 9.800 3.328 -9.229 1.00 83.56 85 PHE A O 1
ATOM 653 N N . SER A 1 86 ? 11.683 4.336 -9.922 1.00 83.06 86 SER A N 1
ATOM 654 C CA . SER A 1 86 ? 11.100 4.836 -11.175 1.00 83.06 86 SER A CA 1
ATOM 655 C C . SER A 1 86 ? 11.242 3.839 -12.326 1.00 83.06 86 SER A C 1
ATOM 657 O O . SER A 1 86 ? 10.527 3.942 -13.321 1.00 83.06 86 SER A O 1
ATOM 659 N N . LYS A 1 87 ? 12.152 2.871 -12.179 1.00 84.56 87 LYS A N 1
ATOM 660 C CA . LYS A 1 87 ? 12.487 1.858 -13.185 1.00 84.56 87 LYS A CA 1
ATOM 661 C C . LYS A 1 87 ? 11.898 0.498 -12.850 1.00 84.56 87 LYS A C 1
ATOM 663 O O . LYS A 1 87 ? 11.485 -0.247 -13.734 1.00 84.56 87 LYS A O 1
ATOM 668 N N . TYR A 1 88 ? 11.898 0.177 -11.564 1.00 90.31 88 TYR A N 1
ATOM 669 C CA . TYR A 1 88 ? 11.667 -1.162 -11.076 1.00 90.31 88 TYR A CA 1
ATOM 670 C C . TYR A 1 88 ? 10.537 -1.176 -10.065 1.00 90.31 88 TYR A C 1
ATOM 672 O O . TYR A 1 88 ? 10.407 -0.308 -9.200 1.00 90.31 88 TYR A O 1
ATOM 680 N N . VAL A 1 89 ? 9.750 -2.236 -10.141 1.00 91.62 89 VAL A N 1
ATOM 681 C CA . VAL A 1 89 ? 8.872 -2.641 -9.062 1.00 91.62 89 VAL A CA 1
ATOM 682 C C . VAL A 1 89 ? 9.745 -3.194 -7.941 1.00 91.62 89 VAL A C 1
ATOM 684 O O . VAL A 1 89 ? 10.368 -4.236 -8.118 1.00 91.62 89 VAL A O 1
ATOM 687 N N . VAL A 1 90 ? 9.774 -2.539 -6.784 1.00 91.75 90 VAL A N 1
ATOM 688 C CA . VAL A 1 90 ? 10.560 -3.005 -5.634 1.00 91.75 90 VAL A CA 1
ATOM 689 C C . VAL A 1 90 ? 9.630 -3.438 -4.509 1.00 91.75 90 VAL A C 1
ATOM 691 O O . VAL A 1 90 ? 8.737 -2.690 -4.114 1.00 91.75 90 VAL A O 1
ATOM 694 N N . GLY A 1 91 ? 9.841 -4.649 -3.999 1.00 92.88 91 GLY A N 1
ATOM 695 C CA . GLY A 1 91 ? 9.193 -5.142 -2.787 1.00 92.88 91 GLY A CA 1
ATOM 696 C C . GLY A 1 91 ? 10.216 -5.649 -1.781 1.00 92.88 91 GLY A C 1
ATOM 697 O O . GLY A 1 91 ? 11.266 -6.170 -2.155 1.00 92.88 91 GLY A O 1
ATOM 698 N N . ARG A 1 92 ? 9.903 -5.497 -0.500 1.00 91.88 92 ARG A N 1
ATOM 699 C CA . ARG A 1 92 ? 10.732 -5.902 0.630 1.00 91.88 92 ARG A CA 1
ATOM 700 C C . ARG A 1 92 ? 10.210 -7.193 1.231 1.00 91.88 92 ARG A C 1
ATOM 702 O O . ARG A 1 92 ? 9.121 -7.230 1.798 1.00 91.88 92 ARG A O 1
ATOM 709 N N . LEU A 1 93 ? 11.009 -8.244 1.149 1.00 88.94 93 LEU A N 1
ATOM 710 C CA . LEU A 1 93 ? 10.784 -9.499 1.854 1.00 88.94 93 LEU A CA 1
ATOM 711 C C . LEU A 1 93 ? 11.635 -9.461 3.123 1.00 88.94 93 LEU A C 1
ATOM 713 O O . LEU A 1 93 ? 12.711 -10.048 3.187 1.00 88.94 93 LEU A O 1
ATOM 717 N N . THR A 1 94 ? 11.178 -8.669 4.094 1.00 81.88 94 THR A N 1
ATOM 718 C CA . THR A 1 94 ? 11.887 -8.397 5.351 1.00 81.88 94 THR A CA 1
ATOM 719 C C . THR A 1 94 ? 11.111 -9.002 6.520 1.00 81.88 94 THR A C 1
ATOM 721 O O . THR A 1 94 ? 10.027 -8.516 6.847 1.00 81.88 94 THR A O 1
ATOM 724 N N . GLY A 1 95 ? 11.658 -10.037 7.151 1.00 81.00 95 GLY A N 1
ATOM 725 C CA . GLY A 1 95 ? 11.279 -10.464 8.499 1.00 81.00 95 GLY A CA 1
ATOM 726 C C . GLY A 1 95 ? 12.310 -10.012 9.534 1.00 81.00 95 GLY A C 1
ATOM 727 O O . GLY A 1 95 ? 13.368 -9.486 9.181 1.00 81.00 95 GLY A O 1
ATOM 728 N N . ILE A 1 96 ? 12.028 -10.238 10.818 1.00 78.56 96 ILE A N 1
ATOM 729 C CA . ILE A 1 96 ? 12.993 -9.950 11.902 1.00 78.56 96 ILE A CA 1
ATOM 730 C C . ILE A 1 96 ? 14.261 -10.813 11.806 1.00 78.56 96 ILE A C 1
ATOM 732 O O . ILE A 1 96 ? 15.330 -10.419 12.269 1.00 78.56 96 ILE A O 1
ATOM 736 N N . ASP A 1 97 ? 14.138 -11.990 11.194 1.00 81.69 97 ASP A N 1
ATOM 737 C CA . ASP A 1 97 ? 15.215 -12.932 10.930 1.00 81.69 97 ASP A CA 1
ATOM 738 C C . ASP A 1 97 ? 14.919 -13.751 9.658 1.00 81.69 97 ASP A C 1
ATOM 740 O O . ASP A 1 97 ? 13.924 -13.537 8.954 1.00 81.69 97 ASP A O 1
ATOM 744 N N . ALA A 1 98 ? 15.804 -14.695 9.330 1.00 81.94 98 ALA A N 1
ATOM 745 C CA . ALA A 1 98 ? 15.656 -15.544 8.151 1.00 81.94 98 ALA A CA 1
ATOM 746 C C . ALA A 1 98 ? 14.429 -16.474 8.219 1.00 81.94 98 ALA A C 1
ATOM 748 O O . ALA A 1 98 ? 13.856 -16.805 7.179 1.00 81.94 98 ALA A O 1
ATOM 749 N N . TYR A 1 99 ? 14.017 -16.895 9.418 1.00 85.25 99 TYR A N 1
ATOM 750 C CA . TYR A 1 99 ? 12.857 -17.764 9.606 1.00 85.25 99 TYR A CA 1
ATOM 751 C C . TYR A 1 99 ? 11.561 -16.992 9.341 1.00 85.25 99 TYR A C 1
ATOM 753 O O . TYR A 1 99 ? 10.750 -17.424 8.523 1.00 85.25 99 TYR A O 1
ATOM 761 N N . ASP A 1 100 ? 11.414 -15.813 9.944 1.00 82.69 100 ASP A N 1
ATOM 762 C CA . ASP A 1 100 ? 10.280 -14.913 9.726 1.00 82.69 100 ASP A CA 1
ATOM 763 C C . ASP A 1 100 ? 10.189 -14.481 8.254 1.00 82.69 100 ASP A C 1
ATOM 765 O O . ASP A 1 100 ? 9.138 -14.574 7.621 1.00 82.69 100 ASP A O 1
ATOM 769 N N . THR A 1 101 ? 11.331 -14.148 7.645 1.00 84.06 101 THR A N 1
ATOM 770 C CA . THR A 1 101 ? 11.414 -13.831 6.210 1.00 84.06 101 THR A CA 1
ATOM 771 C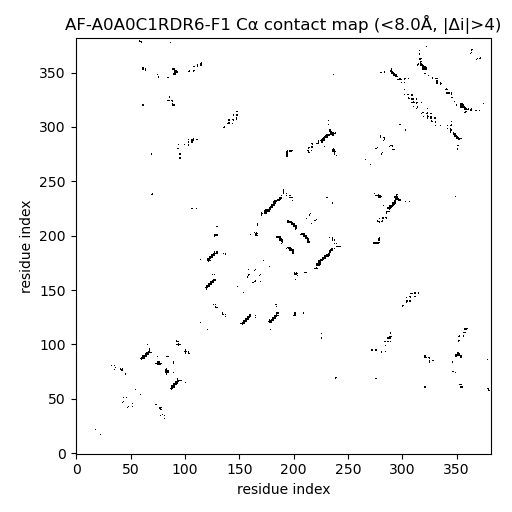 C . THR A 1 101 ? 10.930 -14.993 5.333 1.00 84.06 101 THR A C 1
ATOM 773 O O . THR A 1 101 ? 10.210 -14.787 4.350 1.00 84.06 101 THR A O 1
ATOM 776 N N . SER A 1 102 ? 11.293 -16.230 5.689 1.00 86.12 102 SER A N 1
ATOM 777 C CA . SER A 1 102 ? 10.865 -17.433 4.965 1.00 86.12 102 SER A CA 1
ATOM 778 C C . SER A 1 102 ? 9.360 -17.670 5.103 1.00 86.12 102 SER A C 1
ATOM 780 O O . SER A 1 102 ? 8.703 -17.998 4.114 1.00 86.12 102 SER A O 1
ATOM 782 N N . LEU A 1 103 ? 8.800 -17.457 6.299 1.00 86.06 103 LEU A N 1
ATOM 783 C CA . LEU A 1 103 ? 7.360 -17.555 6.541 1.00 86.06 103 LEU A CA 1
ATOM 784 C C . LEU A 1 103 ? 6.578 -16.521 5.731 1.00 86.06 103 LEU A C 1
ATOM 786 O O . LEU A 1 103 ? 5.648 -16.897 5.020 1.00 86.06 103 LEU A O 1
ATOM 790 N N . ILE A 1 104 ? 6.983 -15.248 5.777 1.00 84.25 104 ILE A N 1
ATOM 791 C CA . ILE A 1 104 ? 6.362 -14.163 5.001 1.00 84.25 104 ILE A CA 1
ATOM 792 C C . ILE A 1 104 ? 6.358 -14.519 3.511 1.00 84.25 104 ILE A C 1
ATOM 794 O O . ILE A 1 104 ? 5.321 -14.452 2.850 1.00 84.25 104 ILE A O 1
ATOM 798 N N . THR A 1 105 ? 7.499 -14.981 2.994 1.00 84.94 105 THR A N 1
ATOM 799 C CA . THR A 1 105 ? 7.637 -15.382 1.588 1.00 84.94 105 THR A CA 1
ATOM 800 C C . THR A 1 105 ? 6.684 -16.528 1.230 1.00 84.94 105 THR A C 1
ATOM 802 O O . THR A 1 105 ? 5.990 -16.464 0.211 1.00 84.94 105 THR A O 1
ATOM 805 N N . ALA A 1 106 ? 6.605 -17.560 2.076 1.00 87.56 106 ALA A N 1
ATOM 806 C CA . ALA A 1 106 ? 5.718 -18.699 1.864 1.00 87.56 106 ALA A CA 1
ATOM 807 C C . ALA A 1 106 ? 4.233 -18.292 1.894 1.00 87.56 106 ALA A C 1
ATOM 809 O O . ALA A 1 106 ? 3.473 -18.691 1.006 1.00 87.56 106 ALA A O 1
ATOM 810 N N . TYR A 1 107 ? 3.822 -17.457 2.857 1.00 85.94 107 TYR A N 1
ATOM 811 C CA . TYR A 1 107 ? 2.449 -16.953 2.946 1.00 85.94 107 TYR A CA 1
ATOM 812 C C . TYR A 1 107 ? 2.055 -16.153 1.708 1.00 85.94 107 TYR A C 1
ATOM 814 O O . TYR A 1 107 ? 0.998 -16.412 1.127 1.00 85.94 107 TYR A O 1
ATOM 822 N N . SER A 1 108 ? 2.918 -15.242 1.246 1.00 82.38 108 SER A N 1
ATOM 823 C CA . SER A 1 108 ? 2.646 -14.462 0.038 1.00 82.38 108 SER A CA 1
ATOM 824 C C . SER A 1 108 ? 2.434 -15.354 -1.194 1.00 82.38 108 SER A C 1
ATOM 826 O O . SER A 1 108 ? 1.569 -15.059 -2.019 1.00 82.38 108 SER A O 1
ATOM 828 N N . MET A 1 109 ? 3.195 -16.448 -1.335 1.00 83.44 109 MET A N 1
ATOM 829 C CA . MET A 1 109 ? 3.048 -17.384 -2.460 1.00 83.44 109 MET A CA 1
ATOM 830 C C . MET A 1 109 ? 1.750 -18.194 -2.386 1.00 83.44 109 MET A C 1
ATOM 832 O O . MET A 1 109 ? 1.025 -18.284 -3.378 1.00 83.44 109 MET A O 1
ATOM 836 N N . LEU A 1 110 ? 1.438 -18.763 -1.218 1.00 85.56 110 LEU A N 1
ATOM 837 C CA . LEU A 1 110 ? 0.231 -19.572 -1.027 1.00 85.56 110 LEU A CA 1
ATOM 838 C C . LEU A 1 110 ? -1.040 -18.738 -1.207 1.00 85.56 110 LEU A C 1
ATOM 840 O O . LEU A 1 110 ? -2.012 -19.192 -1.816 1.00 85.56 110 LEU A O 1
ATOM 844 N N . TYR A 1 111 ? -1.030 -17.499 -0.718 1.00 86.56 111 TYR A N 1
ATOM 845 C CA . TYR A 1 111 ? -2.216 -16.659 -0.754 1.00 86.56 111 TYR A CA 1
ATOM 846 C C . TYR A 1 111 ? -2.490 -16.024 -2.118 1.00 86.56 111 TYR A C 1
ATOM 848 O O . TYR A 1 111 ? -3.654 -15.842 -2.473 1.00 86.56 111 TYR A O 1
ATOM 856 N N . ALA A 1 112 ? -1.453 -15.759 -2.921 1.00 83.19 112 ALA A N 1
ATOM 857 C CA . ALA A 1 112 ? -1.618 -15.269 -4.291 1.00 83.19 112 ALA A CA 1
ATOM 858 C C . ALA A 1 112 ? -2.585 -16.138 -5.100 1.00 83.19 112 ALA A C 1
ATOM 860 O O . ALA A 1 112 ? -3.496 -15.638 -5.758 1.00 83.19 112 ALA A O 1
ATOM 861 N N . HIS A 1 113 ? -2.418 -17.454 -4.993 1.00 85.06 113 HIS A N 1
ATOM 862 C CA . HIS A 1 113 ? -3.273 -18.411 -5.674 1.00 85.06 113 HIS A CA 1
ATOM 863 C C . HIS A 1 113 ? -4.704 -18.420 -5.111 1.00 85.06 113 HIS A C 1
ATOM 865 O O . HIS A 1 113 ? -5.669 -18.518 -5.869 1.00 85.06 113 HIS A O 1
ATOM 871 N N . ASN A 1 114 ? -4.866 -18.276 -3.793 1.00 89.81 114 ASN A N 1
ATOM 872 C CA . ASN A 1 114 ? -6.185 -18.260 -3.160 1.00 89.81 114 ASN A CA 1
ATOM 873 C C . ASN A 1 114 ? -6.992 -17.007 -3.518 1.00 89.81 114 ASN A C 1
ATOM 875 O O . ASN A 1 114 ? -8.183 -17.138 -3.796 1.00 89.81 114 ASN A O 1
ATOM 879 N N . LEU A 1 115 ? -6.363 -15.826 -3.571 1.00 90.62 115 LEU A N 1
ATOM 880 C CA . LEU A 1 115 ? -7.013 -14.568 -3.965 1.00 90.62 115 LEU A CA 1
ATOM 881 C C . LEU A 1 115 ? -7.579 -14.622 -5.383 1.00 90.62 115 LEU A C 1
ATOM 883 O O . LEU A 1 115 ? -8.706 -14.195 -5.622 1.00 90.62 115 LEU A O 1
ATOM 887 N N . GLN A 1 116 ? -6.819 -15.176 -6.328 1.00 92.44 116 GLN A N 1
ATOM 888 C CA . GLN A 1 116 ? -7.237 -15.258 -7.731 1.00 92.44 116 GLN A CA 1
ATOM 889 C C . GLN A 1 116 ? -8.470 -16.141 -7.940 1.00 92.44 116 GLN A C 1
ATOM 891 O O . GLN A 1 116 ? -9.186 -15.960 -8.920 1.00 92.44 116 GLN A O 1
ATOM 896 N N . ARG A 1 117 ? -8.735 -17.071 -7.016 1.00 92.69 117 ARG A N 1
ATOM 897 C CA . ARG A 1 117 ? -9.871 -18.000 -7.075 1.00 92.69 117 ARG A CA 1
ATOM 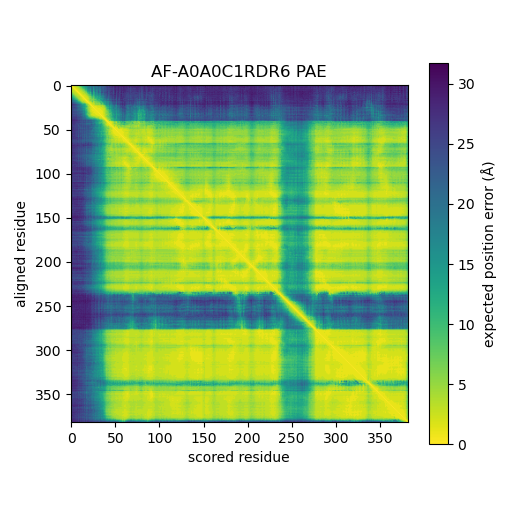898 C C . ARG A 1 117 ? -11.122 -17.486 -6.372 1.00 92.69 117 ARG A C 1
ATOM 900 O O . ARG A 1 117 ? -12.164 -18.123 -6.492 1.00 92.69 117 ARG A O 1
ATOM 907 N N . GLN A 1 118 ? -11.031 -16.380 -5.633 1.00 94.69 118 GLN A N 1
ATOM 908 C CA . GLN A 1 118 ? -12.195 -15.821 -4.957 1.00 94.69 118 GLN A CA 1
ATOM 909 C C . GLN A 1 118 ? -13.144 -15.192 -5.971 1.00 94.69 118 GLN A C 1
ATOM 911 O O . GLN A 1 118 ? -12.740 -14.321 -6.745 1.00 94.69 118 GLN A O 1
ATOM 916 N N . GLU A 1 119 ? -14.409 -15.597 -5.925 1.00 94.56 119 GLU A N 1
ATOM 917 C CA . GLU A 1 119 ? -15.475 -14.972 -6.711 1.00 94.56 119 GLU A CA 1
ATOM 918 C C . GLU A 1 119 ? -15.661 -13.507 -6.305 1.00 94.56 119 GLU A C 1
ATOM 920 O O . GLU A 1 119 ? -15.773 -12.641 -7.166 1.00 94.56 119 GLU A O 1
ATOM 925 N N . TYR A 1 120 ? -15.576 -13.228 -5.000 1.00 96.38 120 TYR A N 1
ATOM 926 C CA . TYR A 1 120 ? -15.665 -11.888 -4.430 1.00 96.38 120 TYR A CA 1
ATOM 927 C C . TYR A 1 120 ? -14.515 -11.613 -3.464 1.00 96.38 120 TYR A C 1
ATOM 929 O O . TYR A 1 120 ? -14.089 -12.486 -2.712 1.00 96.38 120 TYR A O 1
ATOM 937 N N . LEU A 1 121 ? -14.058 -10.368 -3.439 1.00 96.62 121 LEU A N 1
ATOM 938 C CA . LEU A 1 121 ? -13.061 -9.857 -2.516 1.00 96.62 121 LEU A CA 1
ATOM 939 C C . LEU A 1 121 ? -13.758 -8.970 -1.486 1.00 96.62 121 LEU A C 1
ATOM 941 O O . LEU A 1 121 ? -14.129 -7.836 -1.771 1.00 96.62 121 LEU A O 1
ATOM 945 N N . ASN A 1 122 ? -13.958 -9.511 -0.287 1.00 97.69 122 ASN A N 1
ATOM 946 C CA . ASN A 1 122 ? -14.324 -8.722 0.888 1.00 97.69 122 ASN A CA 1
ATOM 947 C C . ASN A 1 122 ? -13.224 -7.698 1.187 1.00 97.69 122 ASN A C 1
ATOM 949 O O . ASN A 1 122 ? -12.084 -8.074 1.486 1.00 97.69 122 ASN A O 1
ATOM 953 N N . THR A 1 123 ? -13.585 -6.427 1.113 1.00 97.81 123 THR A N 1
ATOM 954 C CA . THR A 1 123 ? -12.686 -5.292 1.269 1.00 97.81 123 THR A CA 1
ATOM 955 C C . THR A 1 123 ? -13.170 -4.451 2.437 1.00 97.81 123 THR A C 1
ATOM 957 O O . THR A 1 123 ? -14.292 -3.961 2.413 1.00 97.81 123 THR A O 1
ATOM 960 N N . LEU A 1 124 ? -12.332 -4.283 3.455 1.00 98.06 124 LEU A N 1
ATOM 961 C CA . LEU A 1 124 ? -12.629 -3.457 4.620 1.00 98.06 124 LEU A CA 1
ATOM 962 C C . LEU A 1 124 ? -11.947 -2.099 4.465 1.00 98.06 124 LEU A C 1
ATOM 964 O O . LEU A 1 124 ? -10.718 -2.039 4.414 1.00 98.06 124 LEU A O 1
ATOM 968 N N . PHE A 1 125 ? -12.730 -1.025 4.407 1.00 97.94 125 PHE A N 1
ATOM 969 C CA . PHE A 1 125 ? -12.241 0.352 4.447 1.00 97.94 125 PHE A CA 1
ATOM 970 C C . PHE A 1 125 ? -12.387 0.903 5.856 1.00 97.94 125 PHE A C 1
ATOM 972 O O . PHE A 1 125 ? -13.485 0.944 6.392 1.00 97.94 125 PHE A O 1
ATOM 979 N N . CYS A 1 126 ? -11.282 1.340 6.443 1.00 97.56 126 CYS A N 1
ATOM 980 C CA . CYS A 1 126 ? -11.228 1.984 7.743 1.00 97.56 126 CYS A CA 1
ATOM 981 C C . CYS A 1 126 ? -10.810 3.443 7.554 1.00 97.56 126 CYS A C 1
ATOM 983 O O . CYS A 1 126 ? -9.642 3.712 7.270 1.00 97.56 126 CYS A O 1
ATOM 985 N N . LEU A 1 127 ? -11.756 4.371 7.703 1.00 96.94 127 LEU A N 1
ATOM 986 C CA . LEU A 1 127 ? -11.538 5.807 7.508 1.00 96.94 127 LEU A CA 1
ATOM 987 C C . LEU A 1 127 ? -11.551 6.519 8.868 1.00 96.94 127 LEU A C 1
ATOM 989 O O . LEU A 1 127 ? -12.611 6.803 9.431 1.00 96.94 127 LEU A O 1
ATOM 993 N N . ALA A 1 128 ? -10.366 6.787 9.411 1.00 94.81 128 ALA A N 1
ATOM 994 C CA . ALA A 1 128 ? -10.192 7.371 10.737 1.00 94.81 128 ALA A CA 1
ATOM 995 C C . ALA A 1 128 ? -10.122 8.908 10.677 1.00 94.81 128 ALA A C 1
ATOM 997 O O . ALA A 1 128 ? -9.041 9.496 10.615 1.00 94.81 128 ALA A O 1
ATOM 998 N N . ASP A 1 129 ? -11.290 9.557 10.717 1.00 90.69 129 ASP A N 1
ATOM 999 C CA . ASP A 1 129 ? -11.412 11.017 10.839 1.00 90.69 129 ASP A CA 1
ATOM 1000 C C . ASP A 1 129 ? -11.254 11.459 12.304 1.00 90.69 129 ASP A C 1
ATOM 1002 O O . ASP A 1 129 ? -12.042 11.068 13.170 1.00 90.69 129 ASP A O 1
ATOM 1006 N N . LEU A 1 130 ? -10.243 12.284 12.585 1.00 88.62 130 LEU A N 1
ATOM 1007 C CA . LEU A 1 130 ? -9.896 12.738 13.932 1.00 88.62 130 LEU A CA 1
ATOM 1008 C C . LEU A 1 130 ? -10.110 14.255 14.047 1.00 88.62 130 LEU A C 1
ATOM 1010 O O . LEU A 1 130 ? -9.275 15.020 13.566 1.00 88.62 130 LEU A O 1
ATOM 1014 N N . PRO A 1 131 ? -11.181 14.719 14.725 1.00 85.38 131 PRO A N 1
ATOM 1015 C CA . PRO A 1 131 ? -11.537 16.141 14.796 1.00 85.38 131 PRO A CA 1
ATOM 1016 C C . PRO A 1 131 ? -10.462 17.061 15.389 1.00 85.38 131 PRO A C 1
ATOM 1018 O O . PRO A 1 131 ? -10.492 18.266 15.156 1.00 85.38 131 PRO A O 1
ATOM 1021 N N . SER A 1 132 ? -9.553 16.513 16.198 1.00 84.06 132 SER A N 1
ATOM 1022 C CA . SER A 1 132 ? -8.480 17.250 16.872 1.00 84.06 132 SER A CA 1
ATOM 1023 C C . SER A 1 132 ? -7.197 17.382 16.045 1.00 84.06 132 SER A C 1
ATOM 1025 O O . SER A 1 132 ? -6.279 18.082 16.476 1.00 84.06 132 SER A O 1
ATOM 1027 N N . LEU A 1 133 ? -7.116 16.725 14.885 1.00 85.44 133 LEU A N 1
ATOM 1028 C CA . LEU A 1 133 ? -5.948 16.728 14.005 1.00 85.44 133 LEU A CA 1
ATOM 1029 C C . LEU A 1 133 ? -6.234 17.460 12.690 1.00 85.44 133 LEU A C 1
ATOM 1031 O O . LEU A 1 133 ? -7.331 17.967 12.450 1.00 85.44 133 LEU A O 1
ATOM 1035 N N . GLU A 1 134 ? -5.211 17.546 11.838 1.00 88.12 134 GLU A N 1
ATOM 1036 C CA . GLU A 1 134 ? -5.366 18.068 10.484 1.00 88.12 134 GLU A CA 1
ATOM 1037 C C . GLU A 1 134 ? -6.435 17.269 9.729 1.00 88.12 134 GLU A C 1
ATOM 1039 O O . GLU A 1 134 ? -6.446 16.034 9.743 1.00 88.12 134 GLU A O 1
ATOM 1044 N N . LYS A 1 135 ? -7.357 17.996 9.095 1.00 92.88 135 LYS A N 1
ATOM 1045 C CA . LYS A 1 135 ? -8.484 17.408 8.381 1.00 92.88 135 LYS A CA 1
ATOM 1046 C C . LYS A 1 135 ? -7.993 16.723 7.107 1.00 92.88 135 LYS A C 1
ATOM 1048 O O . LYS A 1 135 ? -7.416 17.381 6.247 1.00 92.88 135 LYS A O 1
ATOM 1053 N N . LEU A 1 136 ? -8.314 15.441 6.981 1.00 94.12 136 LEU A N 1
ATOM 1054 C CA . LEU A 1 136 ? -8.078 14.633 5.786 1.00 94.12 136 LEU A CA 1
ATOM 1055 C C . LEU A 1 136 ? -9.348 14.587 4.922 1.00 94.12 136 LEU A C 1
ATOM 1057 O O . LEU A 1 136 ? -10.467 14.603 5.447 1.00 94.12 136 LEU A O 1
ATOM 1061 N N .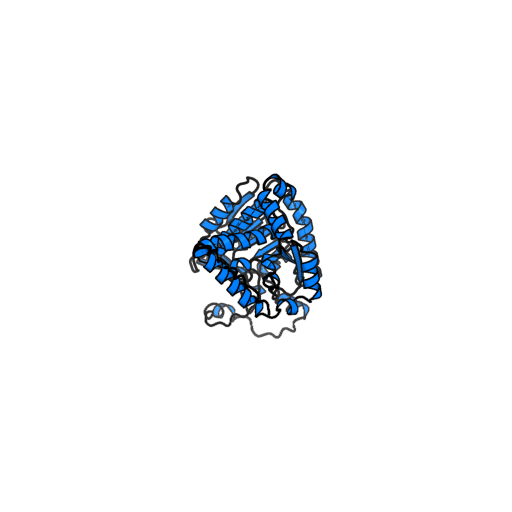 ASP A 1 137 ? -9.207 14.508 3.602 1.00 96.62 137 ASP A N 1
ATOM 1062 C CA . ASP A 1 137 ? -10.324 14.382 2.659 1.00 96.62 137 ASP A CA 1
ATOM 1063 C C . ASP A 1 137 ? -10.689 12.906 2.411 1.00 96.62 137 ASP A C 1
ATOM 1065 O O . ASP A 1 137 ? -10.718 12.401 1.286 1.00 96.62 137 ASP A O 1
ATOM 1069 N N . LEU A 1 138 ? -10.996 12.198 3.503 1.00 96.38 138 LEU A N 1
ATOM 1070 C CA . LEU A 1 138 ? -11.262 10.752 3.500 1.00 96.38 138 LEU A CA 1
ATOM 1071 C C . LEU A 1 138 ? -12.456 10.367 2.618 1.00 96.38 138 LEU A C 1
ATOM 1073 O O . LEU A 1 138 ? -12.472 9.290 2.028 1.00 96.38 138 LEU A O 1
ATOM 1077 N N . LYS A 1 139 ? -13.452 11.254 2.494 1.00 96.56 139 LYS A N 1
ATOM 1078 C CA . LYS A 1 139 ? -14.616 11.030 1.622 1.00 96.56 139 LYS A CA 1
ATOM 1079 C C . LYS A 1 139 ? -14.225 11.034 0.152 1.00 96.56 139 LYS A C 1
ATOM 1081 O O . LYS A 1 139 ? -14.724 10.215 -0.614 1.00 96.56 139 LYS A O 1
ATOM 1086 N N . LYS A 1 140 ? -13.343 11.953 -0.246 1.00 97.50 140 LYS A N 1
ATOM 1087 C CA . LYS A 1 140 ? -12.819 11.983 -1.608 1.00 97.50 140 LYS A CA 1
ATOM 1088 C C . LYS A 1 140 ? -11.947 10.766 -1.884 1.00 97.50 140 LYS A C 1
ATOM 1090 O O . LYS A 1 140 ? -12.049 10.206 -2.971 1.00 97.50 140 LYS A O 1
ATOM 1095 N N . GLU A 1 141 ? -11.132 10.346 -0.915 1.00 97.94 141 GLU A N 1
ATOM 1096 C CA . GLU A 1 141 ? -10.366 9.103 -1.027 1.00 97.94 141 GLU A CA 1
ATOM 1097 C C . GLU A 1 141 ? -11.282 7.906 -1.284 1.00 97.94 141 GLU A C 1
ATOM 1099 O O . GLU A 1 141 ? -11.119 7.199 -2.278 1.00 97.94 141 GLU A O 1
ATOM 1104 N N . GLU A 1 142 ? -12.290 7.723 -0.429 1.00 97.31 142 GLU A N 1
ATOM 1105 C CA . GLU A 1 142 ? -13.271 6.651 -0.553 1.00 97.31 142 GLU A CA 1
ATOM 1106 C C . GLU A 1 142 ? -13.960 6.678 -1.919 1.00 97.31 142 GLU A C 1
ATOM 1108 O O . GLU A 1 142 ? -14.030 5.652 -2.597 1.00 97.31 142 GLU A O 1
ATOM 1113 N N . GLN A 1 143 ? -14.453 7.850 -2.327 1.00 97.31 143 GLN A N 1
ATOM 1114 C CA . GLN A 1 143 ? -15.157 8.023 -3.589 1.00 97.31 143 GLN A CA 1
ATOM 1115 C C . GLN A 1 143 ? -14.275 7.611 -4.772 1.00 97.31 143 GLN A C 1
ATOM 1117 O O . GLN A 1 143 ? -14.691 6.781 -5.577 1.00 97.31 143 GLN A O 1
ATOM 1122 N N . LEU A 1 144 ? -13.051 8.138 -4.858 1.00 97.50 144 LEU A N 1
ATOM 1123 C CA . LEU A 1 144 ? -12.141 7.842 -5.964 1.00 97.50 144 LEU A CA 1
ATOM 1124 C C . LEU A 1 144 ? -11.734 6.366 -5.991 1.00 97.50 144 LEU A C 1
ATOM 1126 O O . LEU A 1 144 ? -11.647 5.764 -7.063 1.00 97.50 144 LEU A O 1
ATOM 1130 N N . ILE A 1 145 ? -11.510 5.748 -4.829 1.00 97.44 145 ILE A N 1
ATOM 1131 C CA . ILE A 1 145 ? -11.211 4.316 -4.787 1.00 97.44 145 ILE A CA 1
ATOM 1132 C C . ILE A 1 145 ? -12.428 3.500 -5.242 1.00 97.44 145 ILE A C 1
ATOM 1134 O O . ILE A 1 145 ? -12.261 2.569 -6.022 1.00 97.44 145 ILE A O 1
ATOM 1138 N N . ARG A 1 146 ? -13.651 3.843 -4.819 1.00 96.38 146 ARG A N 1
ATOM 1139 C CA . ARG A 1 146 ? -14.874 3.162 -5.285 1.00 96.38 146 ARG A CA 1
ATOM 1140 C C . ARG A 1 146 ? -15.073 3.309 -6.792 1.00 96.38 146 ARG A C 1
ATOM 1142 O O . ARG A 1 146 ? -15.390 2.324 -7.449 1.00 96.38 146 ARG A O 1
ATOM 1149 N N . GLU A 1 147 ? -14.828 4.499 -7.338 1.00 95.56 147 GLU A N 1
ATOM 1150 C CA . GLU A 1 147 ? -14.800 4.746 -8.787 1.00 95.56 147 GLU A CA 1
ATOM 1151 C C . GLU A 1 147 ? -13.718 3.913 -9.487 1.00 95.56 147 GLU A C 1
ATOM 1153 O O . GLU A 1 147 ? -13.889 3.507 -10.625 1.00 95.56 147 GLU A O 1
ATOM 1158 N N . SER A 1 148 ? -12.617 3.597 -8.803 1.00 95.19 148 SER A N 1
ATOM 1159 C CA . SER A 1 148 ? -11.553 2.726 -9.320 1.00 95.19 148 SER A CA 1
ATOM 1160 C C . SER A 1 148 ? -11.811 1.236 -9.134 1.00 95.19 148 SER A C 1
ATOM 1162 O O . SER A 1 148 ? -10.942 0.452 -9.507 1.00 95.19 148 SER A O 1
ATOM 1164 N N . LEU A 1 149 ? -12.929 0.865 -8.504 1.00 94.44 149 LEU A N 1
ATOM 1165 C CA . LEU A 1 149 ? -13.346 -0.497 -8.175 1.00 94.44 149 LEU A CA 1
ATOM 1166 C C . LEU A 1 149 ? -14.715 -0.806 -8.809 1.00 94.44 149 LEU A C 1
ATOM 1168 O O . LEU A 1 149 ? -15.582 -1.391 -8.169 1.00 94.44 149 LEU A O 1
ATOM 1172 N N . GLU A 1 150 ? -14.914 -0.434 -10.079 1.00 80.56 150 GLU A N 1
ATOM 1173 C CA . GLU A 1 150 ? -16.200 -0.497 -10.810 1.00 80.56 150 GLU A CA 1
ATOM 1174 C C . GLU A 1 150 ? -16.807 -1.912 -10.954 1.00 80.56 150 GLU A C 1
ATOM 1176 O O . GLU A 1 150 ? -17.902 -2.073 -11.489 1.00 80.56 150 GLU A O 1
ATOM 1181 N N . ASN A 1 151 ? -16.103 -2.962 -10.523 1.00 79.94 151 ASN A N 1
ATOM 1182 C CA . ASN A 1 151 ? -16.518 -4.353 -10.686 1.00 79.94 151 ASN A CA 1
ATOM 1183 C C . ASN A 1 151 ? -17.213 -4.897 -9.422 1.00 79.94 151 ASN A C 1
ATOM 1185 O O . ASN A 1 151 ? -16.692 -4.776 -8.313 1.00 79.94 151 ASN A O 1
ATOM 1189 N N . GLU A 1 152 ? -18.323 -5.617 -9.614 1.00 86.38 152 GLU A N 1
ATOM 1190 C CA . GLU A 1 152 ? -19.091 -6.339 -8.583 1.00 86.38 152 GLU A CA 1
ATOM 1191 C C . GLU A 1 152 ? -18.265 -7.340 -7.750 1.00 86.38 152 GLU A C 1
ATOM 1193 O O . GLU A 1 152 ? -18.716 -7.811 -6.704 1.00 86.38 152 GLU A O 1
ATOM 1198 N N . ARG A 1 153 ? -17.035 -7.658 -8.174 1.00 94.94 153 ARG A N 1
ATOM 1199 C CA . ARG A 1 153 ? -16.099 -8.502 -7.424 1.00 94.94 153 ARG A CA 1
ATOM 1200 C C . ARG A 1 153 ? -15.740 -7.933 -6.047 1.00 94.94 153 ARG A C 1
ATOM 1202 O O . ARG A 1 153 ? -15.438 -8.723 -5.157 1.00 94.94 153 ARG A O 1
ATOM 1209 N N . PHE A 1 154 ? -15.748 -6.619 -5.832 1.00 96.56 154 PHE A N 1
ATOM 1210 C CA . PHE A 1 154 ? -15.358 -6.033 -4.542 1.00 96.56 154 PHE A CA 1
ATOM 1211 C C . PHE A 1 154 ? -16.570 -5.817 -3.631 1.00 96.56 154 PHE A C 1
ATOM 1213 O O . PHE A 1 154 ? -17.446 -5.003 -3.910 1.00 96.56 154 PHE A O 1
ATOM 1220 N N . LYS A 1 155 ? -16.598 -6.519 -2.494 1.00 97.00 155 LYS A N 1
ATOM 1221 C CA . LYS A 1 155 ? -17.600 -6.326 -1.437 1.00 97.00 155 LYS A CA 1
ATOM 1222 C C . LYS A 1 155 ? -17.022 -5.392 -0.388 1.00 97.00 155 LYS A C 1
ATOM 1224 O O . LYS A 1 155 ? -16.308 -5.838 0.506 1.00 97.00 155 LYS A O 1
ATOM 1229 N N . ILE A 1 156 ? -17.286 -4.099 -0.553 1.00 96.69 156 ILE A N 1
ATOM 1230 C CA . ILE A 1 156 ? -16.704 -3.055 0.292 1.00 96.69 156 ILE A CA 1
ATOM 1231 C C . ILE A 1 156 ? -17.563 -2.855 1.541 1.00 96.69 156 ILE A C 1
ATOM 1233 O O . ILE A 1 156 ? -18.708 -2.414 1.448 1.00 96.69 156 ILE A O 1
ATOM 1237 N N . GLU A 1 157 ? -16.979 -3.133 2.699 1.00 96.81 157 GLU A N 1
ATOM 1238 C CA . GLU A 1 157 ? -17.485 -2.755 4.014 1.00 96.81 157 GLU A CA 1
ATOM 1239 C C . GLU A 1 157 ? -16.751 -1.495 4.487 1.00 96.81 157 GLU A C 1
ATOM 1241 O O . GLU A 1 157 ? -15.524 -1.426 4.410 1.00 96.81 157 GLU A O 1
ATOM 1246 N N . LEU A 1 158 ? -17.500 -0.498 4.958 1.00 96.62 158 LEU A N 1
ATOM 1247 C CA . LEU A 1 158 ? -16.953 0.749 5.482 1.00 96.62 158 LEU A CA 1
ATOM 1248 C C . LEU A 1 158 ? -17.020 0.746 7.011 1.00 96.62 158 LEU A C 1
ATOM 1250 O O . LEU A 1 158 ? -18.059 0.446 7.589 1.00 96.62 158 LEU A O 1
ATOM 1254 N N . LEU A 1 159 ? -15.915 1.120 7.643 1.00 94.88 159 LEU A N 1
ATOM 1255 C CA . LEU A 1 159 ? -15.795 1.394 9.063 1.00 94.88 159 LEU A CA 1
ATOM 1256 C C . LEU A 1 159 ? -15.255 2.819 9.221 1.00 94.88 159 LEU A C 1
ATOM 1258 O O . LEU A 1 159 ? -14.074 3.089 9.003 1.00 94.88 159 LEU A O 1
ATOM 1262 N N . ASP A 1 160 ? -16.140 3.743 9.562 1.00 91.81 160 ASP A N 1
ATOM 1263 C CA . ASP A 1 160 ? -15.829 5.154 9.761 1.00 91.81 160 ASP A CA 1
ATOM 1264 C C . ASP A 1 160 ? -16.436 5.653 11.083 1.00 91.81 160 ASP A C 1
ATOM 1266 O O . ASP A 1 160 ? -16.914 4.874 11.912 1.00 91.81 160 ASP A O 1
ATOM 1270 N N . LYS A 1 161 ? -16.441 6.971 11.296 1.00 82.81 161 LYS A N 1
ATOM 1271 C CA . LYS A 1 161 ? -17.034 7.572 12.498 1.00 82.81 161 LYS A CA 1
ATOM 1272 C C . LYS A 1 161 ? -18.526 7.247 12.677 1.00 82.81 161 LYS A C 1
ATOM 1274 O O . LYS A 1 161 ? -18.999 7.218 13.809 1.00 82.81 161 LYS A O 1
ATOM 1279 N N . THR A 1 162 ? -19.276 7.041 11.594 1.00 78.50 162 THR A N 1
ATOM 1280 C CA . THR A 1 162 ? -20.714 6.721 11.661 1.00 78.50 162 THR A CA 1
ATOM 1281 C C . THR A 1 162 ? -20.967 5.287 12.116 1.00 78.50 162 THR A C 1
ATOM 1283 O O . THR A 1 162 ? -21.993 5.006 12.728 1.00 78.50 162 THR A O 1
ATOM 1286 N N . GLU A 1 163 ? -19.992 4.414 11.890 1.00 75.62 163 GLU A N 1
ATOM 1287 C CA . GLU A 1 163 ? -20.004 3.003 12.253 1.00 75.62 163 GLU A CA 1
ATOM 1288 C C . GLU A 1 163 ? -19.267 2.727 13.573 1.00 75.62 163 GLU A C 1
ATOM 1290 O O . GLU A 1 163 ? -18.836 1.601 13.787 1.00 75.62 163 GLU A O 1
ATOM 1295 N N . ASP A 1 164 ? -19.101 3.701 14.473 1.00 83.69 164 ASP A N 1
ATOM 1296 C CA . ASP A 1 164 ? -18.443 3.480 15.776 1.00 83.69 164 ASP A CA 1
ATOM 1297 C C . ASP A 1 164 ? -17.072 2.782 15.623 1.00 83.69 164 ASP A C 1
ATOM 1299 O O . ASP A 1 164 ? -16.843 1.671 16.110 1.00 83.69 164 ASP A O 1
ATOM 1303 N N . LEU A 1 165 ? -16.181 3.396 14.829 1.00 89.06 165 LEU A N 1
ATOM 1304 C CA . LEU A 1 165 ? -14.813 2.927 14.581 1.00 89.06 165 LEU A CA 1
ATOM 1305 C C . LEU A 1 165 ? -13.992 2.880 15.884 1.00 89.06 165 LEU A C 1
ATOM 1307 O O . LEU A 1 165 ? -13.165 3.744 16.144 1.00 89.06 165 LEU A O 1
ATOM 1311 N N . THR A 1 166 ? -14.188 1.838 16.688 1.00 91.50 166 THR A N 1
ATOM 1312 C CA . THR A 1 166 ? -13.383 1.539 17.877 1.00 91.50 166 THR A CA 1
ATOM 1313 C C . THR A 1 166 ? -12.257 0.566 17.545 1.00 91.50 166 THR A C 1
ATOM 1315 O O . THR A 1 166 ? -12.296 -0.174 16.553 1.00 91.50 166 THR A O 1
ATOM 1318 N N . LYS A 1 167 ? -11.235 0.526 18.407 1.00 93.94 167 LYS A N 1
ATOM 1319 C CA . LYS A 1 167 ? -10.126 -0.429 18.284 1.00 93.94 167 LYS A CA 1
ATOM 1320 C C . LYS A 1 167 ? -10.632 -1.870 18.316 1.00 93.94 167 LYS A C 1
ATOM 1322 O O . LYS A 1 167 ? -10.231 -2.684 17.490 1.00 93.94 167 LYS A O 1
ATOM 1327 N N . GLU A 1 168 ? -11.522 -2.178 19.248 1.00 94.38 168 GLU A N 1
ATOM 1328 C CA . GLU A 1 168 ? -12.103 -3.502 19.447 1.00 94.38 168 GLU A CA 1
ATOM 1329 C C . GLU A 1 168 ? -12.923 -3.936 18.228 1.00 94.38 168 GLU A C 1
ATOM 1331 O O . GLU A 1 168 ? -12.720 -5.052 17.743 1.00 94.38 168 GLU A O 1
ATOM 1336 N N . LYS A 1 169 ? -13.759 -3.045 17.672 1.00 94.94 169 LYS A N 1
ATOM 1337 C CA . LYS A 1 169 ? -14.525 -3.324 16.447 1.00 94.94 169 LYS A CA 1
ATOM 1338 C C . LYS A 1 169 ? -13.602 -3.558 15.250 1.00 94.94 169 LYS A C 1
ATOM 1340 O O . LYS A 1 169 ? -13.820 -4.500 14.492 1.00 94.94 169 LYS A O 1
ATOM 1345 N N . LEU A 1 170 ? -12.531 -2.772 15.092 1.00 96.44 170 LEU A N 1
ATOM 1346 C CA . LEU A 1 170 ? -11.547 -3.010 14.029 1.00 96.44 170 LEU A CA 1
ATOM 1347 C C . LEU A 1 170 ? -10.845 -4.372 14.189 1.00 96.44 170 LEU A C 1
ATOM 1349 O O . LEU A 1 170 ? -10.725 -5.112 13.213 1.00 96.44 170 LEU A O 1
ATOM 1353 N N . ILE A 1 171 ? -10.410 -4.728 15.405 1.00 96.94 171 ILE A N 1
ATOM 1354 C CA . ILE A 1 171 ? -9.789 -6.033 15.694 1.00 96.94 171 ILE A CA 1
ATOM 1355 C C . ILE A 1 171 ? -10.756 -7.179 15.360 1.00 96.94 171 ILE A C 1
ATOM 1357 O O . ILE A 1 171 ? -10.348 -8.159 14.737 1.00 96.94 171 ILE A O 1
ATOM 1361 N N . GLU A 1 172 ? -12.028 -7.056 15.746 1.00 96.81 172 GLU A N 1
ATOM 1362 C CA . GLU A 1 172 ? -13.068 -8.039 15.437 1.00 96.81 172 GLU A CA 1
ATOM 1363 C C . GLU A 1 172 ? -13.245 -8.211 13.923 1.00 96.81 172 GLU A C 1
ATOM 1365 O O . GLU A 1 172 ? -13.218 -9.336 13.421 1.00 96.81 172 GLU A O 1
ATOM 1370 N N . LYS A 1 173 ? -13.360 -7.102 13.181 1.00 97.31 173 LYS A N 1
ATOM 1371 C CA . LYS A 1 173 ? -13.542 -7.119 11.722 1.00 97.31 173 LYS A CA 1
ATOM 1372 C C . LYS A 1 173 ? -12.355 -7.738 10.993 1.00 97.31 173 LYS A C 1
ATOM 1374 O O . LYS A 1 173 ? -12.558 -8.548 10.091 1.00 97.31 173 LYS A O 1
ATOM 1379 N N . LEU A 1 174 ? -11.127 -7.432 11.416 1.00 97.56 174 LEU A N 1
ATOM 1380 C CA . LEU A 1 174 ? -9.915 -8.067 10.883 1.00 97.56 174 LEU A CA 1
ATOM 1381 C C . LEU A 1 174 ? -9.872 -9.583 11.161 1.00 97.56 174 LEU A C 1
ATOM 1383 O O . LEU A 1 174 ? -9.306 -10.334 10.365 1.00 97.56 174 LEU A O 1
ATOM 1387 N N . GLY A 1 175 ? -10.526 -10.039 12.236 1.00 97.31 175 GLY A N 1
ATOM 1388 C CA . GLY A 1 175 ? -10.753 -11.454 12.547 1.00 97.31 175 GLY A CA 1
ATOM 1389 C C . GLY A 1 175 ? -11.695 -12.185 11.590 1.00 97.31 175 GLY A C 1
ATOM 1390 O O . GLY A 1 175 ? -11.707 -13.416 11.577 1.00 97.31 175 GLY A O 1
ATOM 1391 N N . GLY A 1 176 ? -12.464 -11.453 10.781 1.00 97.19 176 GLY A N 1
ATOM 1392 C CA . GLY A 1 176 ? -13.314 -11.999 9.729 1.00 97.19 176 GLY A CA 1
ATOM 1393 C C . GLY A 1 176 ? -12.566 -12.309 8.427 1.00 97.19 176 GLY A C 1
ATOM 1394 O O . GLY A 1 176 ? -11.343 -12.219 8.322 1.00 97.19 176 GLY A O 1
ATOM 1395 N N . ILE A 1 177 ? -13.322 -12.673 7.387 1.00 96.69 177 ILE A N 1
ATOM 1396 C CA . ILE A 1 177 ? -12.769 -12.932 6.050 1.00 96.69 177 ILE A CA 1
ATOM 1397 C C . ILE A 1 177 ? -12.575 -11.594 5.332 1.00 96.69 177 ILE A C 1
ATOM 1399 O O . ILE A 1 177 ? -13.461 -11.146 4.605 1.00 96.69 177 ILE A O 1
ATOM 1403 N N . VAL A 1 178 ? -11.414 -10.973 5.529 1.00 97.31 178 VAL A N 1
ATOM 1404 C CA . VAL A 1 178 ? -11.002 -9.733 4.856 1.00 97.31 178 VAL A CA 1
ATOM 1405 C C . VAL A 1 178 ? -9.887 -10.048 3.861 1.00 97.31 178 VAL A C 1
ATOM 1407 O O . VAL A 1 178 ? -8.815 -10.511 4.243 1.00 97.31 178 VAL A O 1
ATOM 1410 N N . HIS A 1 179 ? -10.124 -9.800 2.574 1.00 97.19 179 HIS A N 1
ATOM 1411 C CA . HIS A 1 179 ? -9.124 -10.018 1.523 1.00 97.19 179 HIS A CA 1
ATOM 1412 C C . HIS A 1 179 ? -8.265 -8.784 1.280 1.00 97.19 179 HIS A C 1
ATOM 1414 O O . HIS A 1 179 ? -7.097 -8.916 0.912 1.00 97.19 179 HIS A O 1
ATOM 1420 N N . ILE A 1 180 ? -8.849 -7.602 1.471 1.00 97.88 180 ILE A N 1
ATOM 1421 C CA . ILE A 1 180 ? -8.171 -6.317 1.353 1.00 97.88 180 ILE A CA 1
ATOM 1422 C C . ILE A 1 180 ? -8.554 -5.472 2.560 1.00 97.88 180 ILE A C 1
ATOM 1424 O O . IL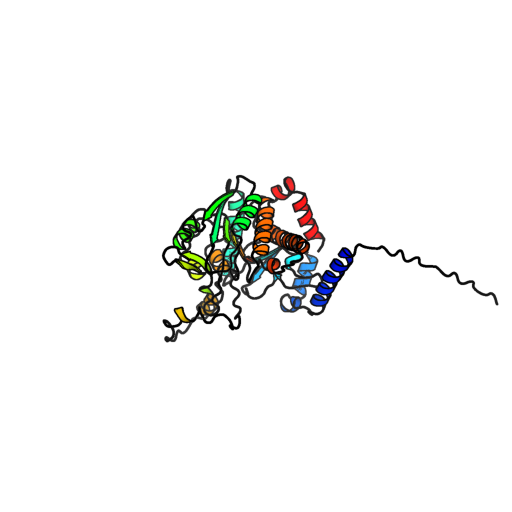E A 1 180 ? -9.737 -5.303 2.842 1.00 97.88 180 ILE A O 1
ATOM 1428 N N . PHE A 1 181 ? -7.559 -4.941 3.256 1.00 98.38 181 PHE A N 1
ATOM 1429 C CA . PHE A 1 181 ? -7.749 -3.979 4.332 1.00 98.38 181 PHE A CA 1
ATOM 1430 C C . PHE A 1 181 ? -7.142 -2.643 3.908 1.00 98.38 181 PHE A C 1
ATOM 1432 O O . PHE A 1 181 ? -5.933 -2.553 3.714 1.00 98.38 181 PHE A O 1
ATOM 1439 N N . HIS A 1 182 ? -7.982 -1.624 3.756 1.00 98.56 182 HIS A N 1
ATOM 1440 C CA . HIS A 1 182 ? -7.573 -0.249 3.489 1.00 98.56 182 HIS A CA 1
ATOM 1441 C C . HIS A 1 182 ? -7.741 0.574 4.755 1.00 98.56 182 HIS A C 1
ATOM 1443 O O . HIS A 1 182 ? -8.849 0.681 5.275 1.00 98.56 182 HIS A O 1
ATOM 1449 N N . TYR A 1 183 ? -6.667 1.179 5.233 1.00 98.44 183 TYR A N 1
ATOM 1450 C CA . TYR A 1 183 ? -6.718 2.177 6.290 1.00 98.44 183 TYR A CA 1
ATOM 1451 C C . TYR A 1 183 ? -6.381 3.544 5.706 1.00 98.44 183 TYR A C 1
ATOM 1453 O O . TYR A 1 183 ? -5.368 3.662 5.025 1.00 98.44 183 TYR A O 1
ATOM 1461 N N . ALA A 1 184 ? -7.175 4.564 6.013 1.00 97.81 184 ALA A N 1
ATOM 1462 C CA . ALA A 1 184 ? -6.852 5.957 5.731 1.00 97.81 184 ALA A CA 1
ATOM 1463 C C . ALA A 1 184 ? -7.086 6.802 6.981 1.00 97.81 184 ALA A C 1
ATOM 1465 O O . ALA A 1 184 ? -8.151 6.740 7.600 1.00 97.81 184 ALA A O 1
ATOM 1466 N N . GLY A 1 185 ? -6.074 7.565 7.377 1.00 96.44 185 GLY A N 1
ATOM 1467 C CA . GLY A 1 185 ? -6.104 8.328 8.615 1.00 96.44 185 GLY A CA 1
ATOM 1468 C C . GLY A 1 185 ? -4.715 8.770 9.044 1.00 96.44 185 GLY A C 1
ATOM 1469 O O . GLY A 1 185 ? -3.744 8.702 8.289 1.00 96.44 185 GLY A O 1
ATOM 1470 N N . HIS A 1 186 ? -4.598 9.185 10.300 1.00 94.75 186 HIS A N 1
ATOM 1471 C CA . HIS A 1 186 ? -3.302 9.530 10.873 1.00 94.75 186 HIS A CA 1
ATOM 1472 C C . HIS A 1 186 ? -2.551 8.281 11.349 1.00 94.75 186 HIS A C 1
ATOM 1474 O O . HIS A 1 186 ? -3.117 7.216 11.614 1.00 94.75 186 HIS A O 1
ATOM 1480 N N . GLY A 1 187 ? -1.235 8.408 11.414 1.00 94.25 187 GLY A N 1
ATOM 1481 C CA . GLY A 1 187 ? -0.342 7.441 12.032 1.00 94.25 187 GLY A CA 1
ATOM 1482 C C . GLY A 1 187 ? 0.622 8.196 12.929 1.00 94.25 187 GLY A C 1
ATOM 1483 O O . GLY A 1 187 ? 0.854 9.389 12.729 1.00 94.25 187 GLY A O 1
ATOM 1484 N N . PHE A 1 188 ? 1.161 7.519 13.932 1.00 90.19 188 PHE A N 1
ATOM 1485 C CA . PHE A 1 188 ? 2.159 8.107 14.816 1.00 90.19 188 PHE A CA 1
ATOM 1486 C C . PHE A 1 188 ? 3.326 7.147 15.000 1.00 90.19 188 PHE A C 1
ATOM 1488 O O . PHE A 1 188 ? 3.161 5.923 15.033 1.00 90.19 188 PHE A O 1
ATOM 1495 N N . GLU A 1 189 ? 4.504 7.733 15.156 1.00 88.75 189 GLU A N 1
ATOM 1496 C CA . GLU A 1 189 ? 5.732 7.036 15.491 1.00 88.75 189 GLU A CA 1
ATOM 1497 C C . GLU A 1 189 ? 6.057 7.288 16.964 1.00 88.75 189 GLU A C 1
ATOM 1499 O O . GLU A 1 189 ? 5.996 8.419 17.442 1.00 88.75 189 GLU A O 1
ATOM 1504 N N . ASN A 1 190 ? 6.397 6.233 17.700 1.00 89.50 190 ASN A N 1
ATOM 1505 C CA . ASN A 1 190 ? 6.965 6.358 19.035 1.00 89.50 190 ASN A CA 1
ATOM 1506 C C . ASN A 1 190 ? 8.467 6.070 18.949 1.00 89.50 190 ASN A C 1
ATOM 1508 O O . ASN A 1 190 ? 8.884 4.915 18.926 1.00 89.50 190 ASN A O 1
ATOM 1512 N N . VAL A 1 191 ? 9.278 7.127 18.901 1.00 84.31 191 VAL A N 1
ATOM 1513 C CA . VAL A 1 191 ? 10.734 7.030 18.699 1.00 84.31 191 VAL A CA 1
ATOM 1514 C C . VAL A 1 191 ? 11.422 6.249 19.826 1.00 84.31 191 VAL A C 1
ATOM 1516 O O . VAL A 1 191 ? 12.378 5.514 19.581 1.00 84.31 191 VAL A O 1
ATOM 1519 N N . GLN A 1 192 ? 10.951 6.397 21.067 1.00 86.38 192 GLN A N 1
ATOM 1520 C CA . GLN A 1 192 ? 11.533 5.734 22.238 1.00 86.38 192 GLN A CA 1
ATOM 1521 C C . GLN A 1 192 ? 11.155 4.249 22.298 1.00 86.38 192 GLN A C 1
ATOM 1523 O O . GLN A 1 192 ? 11.936 3.424 22.772 1.00 86.38 192 GLN A O 1
ATOM 1528 N N . GLN A 1 193 ? 9.955 3.907 21.830 1.00 88.56 193 GLN A N 1
ATOM 1529 C CA . GLN A 1 193 ? 9.402 2.557 21.820 1.00 88.56 193 GLN A CA 1
ATOM 1530 C C . GLN A 1 193 ? 8.718 2.284 20.470 1.00 88.56 193 GLN A C 1
ATOM 1532 O O . GLN A 1 193 ? 7.487 2.302 20.409 1.00 88.56 193 GLN A O 1
ATOM 1537 N N . PRO A 1 194 ? 9.474 1.994 19.392 1.00 86.19 194 PRO A N 1
ATOM 1538 C CA . PRO A 1 194 ? 8.937 1.839 18.034 1.00 86.19 194 PRO A CA 1
ATOM 1539 C C . PRO A 1 194 ? 7.774 0.855 17.909 1.00 86.19 194 PRO A C 1
ATOM 1541 O O . PRO A 1 194 ? 6.841 1.082 17.143 1.00 86.19 194 PRO A O 1
ATOM 1544 N N . GLN A 1 195 ? 7.772 -0.194 18.729 1.00 88.06 195 GLN A N 1
ATOM 1545 C CA . GLN A 1 195 ? 6.701 -1.182 18.829 1.00 88.06 195 GLN A CA 1
ATOM 1546 C C . GLN A 1 195 ? 5.359 -0.615 19.338 1.00 88.06 195 GLN A C 1
ATOM 1548 O O . GLN A 1 195 ? 4.325 -1.276 19.241 1.00 88.06 195 GLN A O 1
ATOM 1553 N N . ARG A 1 196 ? 5.363 0.598 19.900 1.00 92.31 196 ARG A N 1
ATOM 1554 C CA . ARG A 1 196 ? 4.165 1.355 20.279 1.00 92.31 196 ARG A CA 1
ATOM 1555 C C . ARG A 1 196 ? 3.699 2.327 19.199 1.00 92.31 196 ARG A C 1
ATOM 1557 O O . ARG A 1 196 ? 2.656 2.934 19.402 1.00 92.31 196 ARG A O 1
ATOM 1564 N N . SER A 1 197 ? 4.415 2.460 18.083 1.00 92.31 197 SER A N 1
ATOM 1565 C CA . SER A 1 197 ? 3.925 3.176 16.897 1.00 92.31 197 SER A CA 1
ATOM 1566 C C . SER A 1 197 ? 2.669 2.495 16.357 1.00 92.31 197 SER A C 1
ATOM 1568 O O . SER A 1 197 ? 2.490 1.286 16.531 1.00 92.31 197 SER A O 1
ATOM 1570 N N . GLY A 1 198 ? 1.783 3.250 15.717 1.00 95.06 198 GLY A N 1
ATOM 1571 C CA . GLY A 1 198 ? 0.466 2.734 15.369 1.00 95.06 198 GLY A CA 1
ATOM 1572 C C . GLY A 1 198 ? -0.312 3.595 14.393 1.00 95.06 198 GLY A C 1
ATOM 1573 O O . GLY A 1 198 ? 0.064 4.722 14.073 1.00 95.06 198 GLY A O 1
ATOM 1574 N N . ILE A 1 199 ? -1.443 3.047 13.968 1.00 96.31 199 ILE A N 1
ATOM 1575 C CA . ILE A 1 199 ? -2.508 3.806 13.314 1.00 96.31 199 ILE A CA 1
ATOM 1576 C C . ILE A 1 199 ? -3.449 4.368 14.382 1.00 96.31 199 ILE A C 1
ATOM 1578 O O . ILE A 1 199 ? -3.696 3.719 15.403 1.00 96.31 199 ILE A O 1
ATOM 1582 N N . THR A 1 200 ? -3.935 5.588 14.186 1.00 94.94 200 THR A N 1
ATOM 1583 C CA . THR A 1 200 ? -4.791 6.285 15.154 1.00 94.94 200 THR A CA 1
ATOM 1584 C C . THR A 1 200 ? -6.265 6.027 14.873 1.00 94.94 200 THR A C 1
ATOM 1586 O O . THR A 1 200 ? -6.704 6.117 13.736 1.00 94.94 200 THR A O 1
ATOM 1589 N N . LEU A 1 201 ? -7.060 5.778 15.901 1.00 93.75 201 LEU A N 1
ATOM 1590 C CA . LEU A 1 201 ? -8.497 5.539 15.779 1.00 93.75 201 LEU A CA 1
ATOM 1591 C C . LEU A 1 201 ? -9.242 6.527 16.671 1.00 93.75 201 LEU A C 1
ATOM 1593 O O . LEU A 1 201 ? -8.699 6.974 17.681 1.00 93.75 201 LEU A O 1
ATOM 1597 N N . TRP A 1 202 ? -10.472 6.876 16.309 1.00 86.69 202 TRP A N 1
ATOM 1598 C CA . TRP A 1 202 ? -11.308 7.719 17.159 1.00 86.69 202 TRP A CA 1
ATOM 1599 C C . TRP A 1 202 ? -11.954 6.867 18.251 1.00 86.69 202 TRP A C 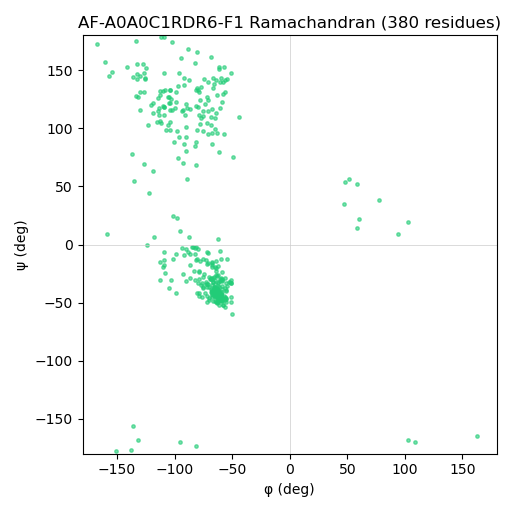1
ATOM 1601 O O . TRP A 1 202 ? -12.474 5.797 17.968 1.00 86.69 202 TRP A O 1
ATOM 1611 N N . ASP A 1 203 ? -11.934 7.330 19.492 1.00 83.81 203 ASP A N 1
ATOM 1612 C CA . ASP A 1 203 ? -12.654 6.706 20.596 1.00 83.81 203 ASP A CA 1
ATOM 1613 C C . ASP A 1 203 ? -13.821 7.616 20.998 1.00 83.81 203 ASP A C 1
ATOM 1615 O O . ASP A 1 203 ? -13.635 8.730 21.497 1.00 83.81 203 ASP A O 1
ATOM 1619 N N . LEU A 1 204 ? -15.043 7.147 20.725 1.00 80.12 204 LEU A N 1
ATOM 1620 C CA . LEU A 1 204 ? -16.264 7.889 21.026 1.00 80.12 204 LEU A CA 1
ATOM 1621 C C . LEU A 1 204 ? -16.519 8.009 22.531 1.00 80.12 204 LEU A C 1
ATOM 1623 O O . LEU A 1 204 ? -17.098 9.011 22.942 1.00 80.12 204 LEU A O 1
ATOM 1627 N N . GLU A 1 205 ? -16.089 7.041 23.345 1.00 82.88 205 GLU A N 1
ATOM 1628 C CA . GLU A 1 205 ? -16.356 7.052 24.788 1.00 82.88 205 GLU A CA 1
ATOM 1629 C C . GLU A 1 205 ? -15.500 8.091 25.513 1.00 82.88 205 GLU A C 1
ATOM 1631 O O . GLU A 1 205 ? -15.987 8.796 26.398 1.00 82.88 205 GLU A O 1
ATOM 1636 N N . SER A 1 206 ? -14.224 8.196 25.138 1.00 83.94 206 SER A N 1
ATOM 1637 C CA . SER A 1 206 ? -13.285 9.132 25.763 1.00 83.94 206 SER A CA 1
ATOM 1638 C C . SER A 1 206 ? -13.234 10.508 25.093 1.00 83.94 206 SER A C 1
ATOM 1640 O O . SER A 1 206 ? -12.518 11.384 25.582 1.00 83.94 206 SER A O 1
ATOM 1642 N N . GLU A 1 207 ? -13.963 10.700 23.986 1.00 82.50 207 GLU A N 1
ATOM 1643 C CA . GLU A 1 207 ? -13.832 11.855 23.081 1.00 82.50 207 GLU A CA 1
ATOM 1644 C C . GLU A 1 207 ? -12.363 12.152 22.723 1.00 82.50 207 GLU A C 1
ATOM 1646 O O . GLU A 1 207 ? -11.938 13.303 22.579 1.00 82.50 207 GLU A O 1
ATOM 1651 N N . ASN A 1 208 ? -11.563 11.094 22.606 1.00 83.94 208 ASN A N 1
ATOM 1652 C CA . ASN A 1 208 ? -10.131 11.168 22.366 1.00 83.94 208 ASN A CA 1
ATOM 1653 C C . ASN A 1 208 ? -9.735 10.191 21.255 1.00 83.94 208 ASN A C 1
ATOM 1655 O O . ASN A 1 208 ? -10.557 9.442 20.736 1.00 83.94 208 ASN A O 1
ATOM 1659 N N . TYR A 1 209 ? -8.471 10.201 20.848 1.00 85.06 209 TYR A N 1
ATOM 1660 C CA . TYR A 1 209 ? -7.955 9.174 19.953 1.00 85.06 209 TYR A CA 1
ATOM 1661 C C . TYR A 1 209 ? -7.361 8.018 20.760 1.00 85.06 209 TYR A C 1
ATOM 1663 O O . TYR A 1 209 ? -6.710 8.198 21.789 1.00 85.06 209 TYR A O 1
ATOM 1671 N N . THR A 1 210 ? -7.554 6.814 20.243 1.00 92.31 210 THR A N 1
ATOM 1672 C CA . THR A 1 210 ? -6.808 5.621 20.629 1.00 92.31 210 THR A CA 1
ATOM 1673 C C . THR A 1 210 ? -5.877 5.228 19.485 1.00 92.31 210 THR A C 1
ATOM 1675 O O . THR A 1 210 ? -5.823 5.877 18.439 1.00 92.31 210 THR A O 1
ATOM 1678 N N . SER A 1 211 ? -5.100 4.171 19.665 1.00 93.56 211 SER A N 1
ATOM 1679 C CA . SER A 1 211 ? -4.230 3.649 18.615 1.00 93.56 211 SER A CA 1
ATOM 1680 C C . SER A 1 211 ? -4.301 2.145 18.526 1.00 93.56 211 SER A C 1
ATOM 1682 O O . SER A 1 211 ? -4.395 1.482 19.549 1.00 93.56 211 SER A O 1
ATOM 1684 N N . LEU A 1 212 ? -4.208 1.599 17.318 1.00 96.50 212 LEU A N 1
ATOM 1685 C CA . LEU A 1 212 ? -3.875 0.195 17.122 1.00 96.50 212 LEU A CA 1
ATOM 1686 C C . LEU A 1 212 ? -2.377 0.117 16.811 1.00 96.50 212 LEU A C 1
ATOM 1688 O O . LEU A 1 212 ? -1.947 0.394 15.688 1.00 96.50 212 LEU A O 1
ATOM 1692 N N . ASN A 1 213 ? -1.572 -0.175 17.835 1.00 95.94 213 ASN A N 1
ATOM 1693 C CA . ASN A 1 213 ? -0.111 -0.164 17.715 1.00 95.94 213 ASN A CA 1
ATOM 1694 C C . ASN A 1 213 ? 0.480 -1.508 17.257 1.00 95.94 213 ASN A C 1
ATOM 1696 O O . ASN A 1 213 ? -0.197 -2.538 17.264 1.00 95.94 213 ASN A O 1
ATOM 1700 N N . SER A 1 214 ? 1.764 -1.514 16.885 1.00 94.38 214 SER A N 1
ATOM 1701 C CA . SER A 1 214 ? 2.462 -2.701 16.372 1.00 94.38 214 SER A CA 1
ATOM 1702 C C . SER A 1 214 ? 2.387 -3.912 17.314 1.00 94.38 214 SER A C 1
ATOM 1704 O O . SER A 1 214 ? 2.218 -5.036 16.834 1.00 94.38 214 SER A O 1
ATOM 1706 N N . LEU A 1 215 ? 2.494 -3.726 18.638 1.00 93.56 215 LEU A N 1
ATOM 1707 C CA . LEU A 1 215 ? 2.354 -4.823 19.609 1.00 93.56 215 LEU A CA 1
ATOM 1708 C C . LEU A 1 215 ? 0.925 -5.370 19.650 1.00 93.56 215 LEU A C 1
ATOM 1710 O O . LEU A 1 215 ? 0.732 -6.584 19.680 1.00 93.56 215 LEU A O 1
ATOM 1714 N N . GLU A 1 216 ? -0.077 -4.495 19.649 1.00 96.00 216 GLU A N 1
ATOM 1715 C CA . GLU A 1 216 ? -1.480 -4.908 19.640 1.00 96.00 216 GLU A CA 1
ATOM 1716 C C . GLU A 1 216 ? -1.831 -5.657 18.356 1.00 96.00 216 GLU A C 1
ATOM 1718 O O . GLU A 1 216 ? -2.483 -6.695 18.426 1.00 96.00 216 GLU A O 1
ATOM 1723 N N . ILE A 1 217 ? -1.332 -5.207 17.202 1.00 96.50 217 ILE A N 1
ATOM 1724 C CA . ILE A 1 217 ? -1.479 -5.940 15.940 1.00 96.50 217 ILE A CA 1
ATOM 1725 C C . ILE A 1 217 ? -0.868 -7.331 16.086 1.00 96.50 217 ILE A C 1
ATOM 1727 O O . ILE A 1 217 ? -1.549 -8.327 15.870 1.00 96.50 217 ILE A O 1
ATOM 1731 N N . LYS A 1 218 ? 0.383 -7.418 16.548 1.00 93.50 218 LYS A N 1
ATOM 1732 C CA . LYS A 1 218 ? 1.095 -8.694 16.660 1.00 93.50 218 LYS A CA 1
ATOM 1733 C C . LYS A 1 218 ? 0.429 -9.696 17.610 1.00 93.50 218 LYS A C 1
ATOM 1735 O O . LYS A 1 218 ? 0.442 -10.893 17.332 1.00 93.50 218 LYS A O 1
ATOM 1740 N N . TYR A 1 219 ? -0.090 -9.232 18.746 1.00 95.19 219 TYR A N 1
ATOM 1741 C CA . TYR A 1 219 ? -0.518 -10.117 19.837 1.00 95.19 219 TYR A CA 1
ATOM 1742 C C . TYR A 1 219 ? -2.033 -10.194 20.052 1.00 95.19 219 TYR A C 1
ATOM 1744 O O . TYR A 1 219 ? -2.494 -11.142 20.689 1.00 95.19 219 TYR A O 1
ATOM 1752 N N . ARG A 1 220 ? -2.816 -9.226 19.560 1.00 96.31 220 ARG A N 1
ATOM 1753 C CA . ARG A 1 220 ? -4.280 -9.183 19.743 1.00 96.31 220 ARG A CA 1
ATOM 1754 C C . ARG A 1 220 ? -5.050 -9.376 18.442 1.00 96.31 220 ARG A C 1
ATOM 1756 O O . ARG A 1 220 ? -6.150 -9.922 18.496 1.00 96.31 220 ARG A O 1
ATOM 1763 N N . VAL A 1 221 ? -4.507 -8.956 17.298 1.00 96.81 221 VAL A N 1
ATOM 1764 C CA . VAL A 1 221 ? -5.183 -9.142 16.008 1.00 96.81 221 VAL A CA 1
ATOM 1765 C C . VAL A 1 221 ? -4.982 -10.572 15.525 1.00 96.81 221 VAL A C 1
ATOM 1767 O O . VAL A 1 221 ? -3.876 -11.107 15.508 1.00 96.81 221 VAL A O 1
ATOM 1770 N N . LYS A 1 222 ? -6.081 -11.188 15.101 1.00 95.88 222 LYS A N 1
ATOM 1771 C CA . LYS A 1 222 ? -6.072 -12.412 14.305 1.00 95.88 222 LYS A CA 1
ATOM 1772 C C . LYS A 1 222 ? -6.613 -12.034 12.943 1.00 95.88 222 LYS A C 1
ATOM 1774 O O . LYS A 1 222 ? -7.632 -11.362 12.888 1.00 95.88 222 LYS A O 1
ATOM 1779 N N . LEU A 1 223 ? -5.943 -12.438 11.873 1.00 94.94 223 LEU A N 1
ATOM 1780 C CA . LEU A 1 223 ? -6.470 -12.245 10.529 1.00 94.94 223 LEU A CA 1
ATOM 1781 C C . LEU A 1 223 ? -7.292 -13.483 10.163 1.00 94.94 223 LEU A C 1
ATOM 1783 O O . LEU A 1 223 ? -6.771 -14.597 10.198 1.00 94.94 223 LEU A O 1
ATOM 1787 N N . GLY A 1 224 ? -8.583 -13.311 9.865 1.00 89.19 224 GLY A N 1
ATOM 1788 C CA . GLY A 1 224 ? -9.444 -14.433 9.455 1.00 89.19 224 GLY A CA 1
ATOM 1789 C C . GLY A 1 224 ? -9.155 -14.934 8.035 1.00 89.19 224 GLY A C 1
ATOM 1790 O O . GLY A 1 224 ? -9.573 -16.027 7.657 1.00 89.19 224 GLY A O 1
ATOM 1791 N N . ALA A 1 225 ? -8.400 -14.151 7.264 1.00 89.25 225 ALA A N 1
ATOM 1792 C CA . ALA A 1 225 ? -7.770 -14.518 5.999 1.00 89.25 225 ALA A CA 1
ATOM 1793 C C . ALA A 1 225 ? -6.320 -13.979 5.980 1.00 89.25 225 ALA A C 1
ATOM 1795 O O . ALA A 1 225 ? -5.748 -13.731 7.036 1.00 89.25 225 ALA A O 1
ATOM 1796 N N . HIS A 1 226 ? -5.715 -13.767 4.808 1.00 93.50 226 HIS A N 1
ATOM 1797 C CA . HIS A 1 226 ? -4.366 -13.188 4.692 1.00 93.50 226 HIS A CA 1
ATOM 1798 C C . HIS A 1 226 ? -4.399 -11.868 3.906 1.00 93.50 226 HIS A C 1
ATOM 1800 O O . HIS A 1 226 ? -3.849 -11.799 2.811 1.00 93.50 226 HIS A O 1
ATOM 1806 N N . PRO A 1 227 ? -5.085 -10.820 4.389 1.00 96.25 227 PRO A N 1
ATOM 1807 C CA . PRO A 1 227 ? -5.375 -9.625 3.606 1.00 96.25 227 PRO A CA 1
ATOM 1808 C C . PRO A 1 227 ? -4.147 -9.008 2.929 1.00 96.25 227 PRO A C 1
ATOM 1810 O O . PRO A 1 227 ? -3.038 -9.010 3.467 1.00 96.25 227 PRO A O 1
ATOM 1813 N N . LEU A 1 228 ? -4.381 -8.417 1.759 1.00 96.81 228 LEU A N 1
ATOM 1814 C CA . LEU A 1 228 ? -3.548 -7.340 1.246 1.00 96.81 228 LEU A CA 1
ATOM 1815 C C . LEU A 1 228 ? -3.869 -6.080 2.052 1.00 96.81 228 LEU A C 1
ATOM 1817 O O . LEU A 1 228 ? -5.019 -5.647 2.084 1.00 96.81 228 LEU A O 1
ATOM 1821 N N . VAL A 1 229 ? -2.873 -5.508 2.715 1.00 97.69 229 VAL A N 1
ATOM 1822 C CA . VAL A 1 229 ? -3.056 -4.339 3.577 1.00 97.69 229 VAL A CA 1
ATOM 1823 C C . VAL A 1 229 ? -2.526 -3.096 2.868 1.00 97.69 229 VAL A C 1
ATOM 1825 O O . VAL A 1 229 ? -1.375 -3.065 2.442 1.00 97.69 229 VAL A O 1
ATOM 1828 N N . PHE A 1 230 ? -3.349 -2.061 2.761 1.00 98.25 230 PHE A N 1
ATOM 1829 C CA . PHE A 1 230 ? -2.970 -0.731 2.300 1.00 98.25 230 PHE A CA 1
ATOM 1830 C C . PHE A 1 230 ? -3.121 0.231 3.473 1.00 98.25 230 PHE A C 1
ATOM 1832 O O . PHE A 1 230 ? -4.224 0.410 3.985 1.00 98.25 230 PHE A O 1
ATOM 1839 N N . ILE A 1 231 ? -2.024 0.844 3.910 1.00 98.00 231 ILE A N 1
ATOM 1840 C CA . ILE A 1 231 ? -2.024 1.806 5.013 1.00 98.00 231 ILE A CA 1
ATOM 1841 C C . ILE A 1 231 ? -1.713 3.184 4.451 1.00 98.00 231 ILE A C 1
ATOM 1843 O O . ILE A 1 231 ? -0.571 3.499 4.117 1.00 98.00 231 ILE A O 1
ATOM 1847 N N . ASN A 1 232 ? -2.747 4.008 4.356 1.00 96.75 232 ASN A N 1
ATOM 1848 C CA . ASN A 1 232 ? -2.660 5.391 3.938 1.00 96.75 232 ASN A CA 1
ATOM 1849 C C . ASN A 1 232 ? -2.501 6.323 5.139 1.00 96.75 232 ASN A C 1
ATOM 1851 O O . ASN A 1 232 ? -3.425 7.029 5.539 1.00 96.75 232 ASN A O 1
ATOM 1855 N N . SER A 1 233 ? -1.332 6.260 5.775 1.00 94.88 233 SER A N 1
ATOM 1856 C CA . SER A 1 233 ? -1.025 7.108 6.923 1.00 94.88 233 SER A CA 1
ATOM 1857 C C . SER A 1 233 ? 0.464 7.337 7.085 1.00 94.88 233 SER A C 1
ATOM 1859 O O . SER A 1 233 ? 1.273 6.441 6.824 1.00 94.88 233 SER A O 1
ATOM 1861 N N . CYS A 1 234 ? 0.824 8.509 7.600 1.00 90.75 234 CYS A N 1
ATOM 1862 C CA . CYS A 1 234 ? 2.201 8.865 7.921 1.00 90.75 234 CYS A CA 1
ATOM 1863 C C . CYS A 1 234 ? 2.854 7.826 8.853 1.00 90.75 234 CYS A C 1
ATOM 1865 O O . CYS A 1 234 ? 2.205 7.302 9.759 1.00 90.75 234 CYS A O 1
ATOM 1867 N N . PHE A 1 235 ? 4.145 7.553 8.634 1.00 85.00 235 PHE A N 1
ATOM 1868 C CA . PHE A 1 235 ? 5.013 6.738 9.506 1.00 85.00 235 PHE A CA 1
ATOM 1869 C C . PHE A 1 235 ? 4.559 5.291 9.773 1.00 85.00 235 PHE A C 1
ATOM 1871 O O . PHE A 1 235 ? 5.101 4.610 10.644 1.00 85.00 235 PHE A O 1
ATOM 1878 N N . SER A 1 236 ? 3.607 4.764 9.003 1.00 77.06 236 SER A N 1
ATOM 1879 C CA . SER A 1 236 ? 3.067 3.412 9.210 1.00 77.06 236 SER A CA 1
ATOM 1880 C C . SER A 1 236 ? 4.076 2.296 8.918 1.00 77.06 236 SER A C 1
ATOM 1882 O O . SER A 1 236 ? 3.926 1.170 9.389 1.00 77.06 236 SER A O 1
ATOM 1884 N N . SER A 1 237 ? 5.152 2.589 8.192 1.00 62.88 237 SER A N 1
ATOM 1885 C CA . SER A 1 237 ? 6.160 1.581 7.871 1.00 62.88 237 SER A CA 1
ATOM 1886 C C . SER A 1 237 ? 7.266 1.404 8.935 1.00 62.88 237 SER A C 1
ATOM 1888 O O . SER A 1 237 ? 7.993 0.412 8.882 1.00 62.88 237 SER A O 1
ATOM 1890 N N . GLY A 1 238 ? 7.320 2.270 9.962 1.00 55.28 238 GLY A N 1
ATOM 1891 C CA . GLY A 1 238 ? 8.126 2.061 11.178 1.00 55.28 238 GLY A CA 1
ATOM 1892 C C . GLY A 1 238 ? 9.631 2.329 11.049 1.00 55.28 238 GLY A C 1
ATOM 1893 O O . GLY A 1 238 ? 10.440 1.603 11.627 1.00 55.28 238 GLY A O 1
ATOM 1894 N N . ASN A 1 239 ? 10.033 3.353 10.297 1.00 51.88 239 ASN A N 1
ATOM 1895 C CA . ASN A 1 239 ? 11.444 3.713 10.177 1.00 51.88 239 ASN A CA 1
ATOM 1896 C C . ASN A 1 239 ? 11.919 4.533 11.383 1.00 51.88 239 ASN A C 1
ATOM 1898 O O . ASN A 1 239 ? 11.782 5.744 11.331 1.00 51.88 239 ASN A O 1
ATOM 1902 N N . ASN A 1 240 ? 12.573 3.888 12.364 1.00 43.72 240 ASN A N 1
ATOM 1903 C CA . ASN A 1 240 ? 13.216 4.493 13.551 1.00 43.72 240 ASN A CA 1
ATOM 1904 C C . ASN A 1 240 ? 14.149 5.681 13.229 1.00 43.72 240 ASN A C 1
ATOM 1906 O O . ASN A 1 240 ? 15.382 5.554 13.285 1.00 43.72 240 ASN A O 1
ATOM 1910 N N . ARG A 1 241 ? 13.605 6.853 12.913 1.00 41.91 241 ARG A N 1
ATOM 1911 C CA . ARG A 1 241 ? 14.368 8.094 12.821 1.00 41.91 241 ARG A CA 1
ATOM 1912 C C . ARG A 1 241 ? 13.979 8.961 13.997 1.00 41.91 241 ARG A C 1
ATOM 1914 O O . ARG A 1 241 ? 12.849 9.401 14.134 1.00 41.91 241 ARG A O 1
ATOM 1921 N N . ILE A 1 242 ? 14.979 9.246 14.822 1.00 35.44 242 ILE A N 1
ATOM 1922 C CA . ILE A 1 242 ? 14.901 10.256 15.867 1.00 35.44 242 ILE A CA 1
ATOM 1923 C C . ILE A 1 242 ? 14.690 11.605 15.168 1.00 35.44 242 ILE A C 1
ATOM 1925 O O . ILE A 1 242 ? 15.652 12.211 14.693 1.00 35.44 242 ILE A O 1
ATOM 1929 N N . GLN A 1 243 ? 13.443 12.069 15.056 1.00 38.88 243 GLN A N 1
ATOM 1930 C CA . GLN A 1 243 ? 13.192 13.487 14.827 1.00 38.88 243 GLN A CA 1
ATOM 1931 C C . GLN A 1 243 ? 13.628 14.224 16.094 1.00 38.88 243 GLN A C 1
ATOM 1933 O O . GLN A 1 243 ? 13.113 13.990 17.185 1.00 38.88 243 GLN A O 1
ATOM 1938 N N . SER A 1 244 ? 14.639 15.083 15.969 1.00 36.41 244 SER A N 1
ATOM 1939 C CA . SER A 1 244 ? 15.048 15.969 17.053 1.00 36.41 244 SER A CA 1
ATOM 1940 C C . SER A 1 244 ? 13.912 16.953 17.329 1.00 36.41 244 SER A C 1
ATOM 1942 O O . SER A 1 244 ? 13.613 17.829 16.519 1.00 36.41 244 SER A O 1
ATOM 1944 N N . SER A 1 245 ? 13.268 16.754 18.471 1.00 40.56 245 SER A N 1
ATOM 1945 C CA . SER A 1 245 ? 12.094 17.454 18.965 1.00 40.56 245 SER A CA 1
ATOM 1946 C C . SER A 1 245 ? 12.349 18.943 19.240 1.00 40.56 245 SER A C 1
ATOM 1948 O O . SER A 1 245 ? 13.011 19.286 20.220 1.00 40.56 245 SER A O 1
ATOM 1950 N N . GLU A 1 246 ? 11.720 19.830 18.471 1.00 40.88 246 GLU A N 1
ATOM 1951 C CA . GLU A 1 246 ? 11.316 21.157 18.976 1.00 40.88 246 GLU A CA 1
ATOM 1952 C C . GLU A 1 246 ? 9.785 21.288 19.144 1.00 40.88 246 GLU A C 1
ATOM 1954 O O . GLU A 1 246 ? 9.322 22.247 19.755 1.00 40.88 246 GLU A O 1
ATOM 1959 N N . GLY A 1 247 ? 8.985 20.295 18.715 1.00 43.47 247 GLY A N 1
ATOM 1960 C CA . GLY A 1 247 ? 7.511 20.357 18.756 1.00 43.47 247 GLY A CA 1
ATOM 1961 C C . GLY A 1 247 ? 6.777 19.405 19.719 1.00 43.47 247 GLY A C 1
ATOM 1962 O O . GLY A 1 247 ? 5.605 19.630 20.005 1.00 43.47 247 GLY A O 1
ATOM 1963 N N . GLU A 1 248 ? 7.419 18.363 20.257 1.00 47.44 248 GLU A N 1
ATOM 1964 C CA . GLU A 1 248 ? 6.709 17.200 20.846 1.00 47.44 248 GLU A CA 1
ATOM 1965 C C . GLU A 1 248 ? 6.478 17.226 22.369 1.00 47.44 248 GLU A C 1
ATOM 1967 O O . GLU A 1 248 ? 6.026 16.241 22.952 1.00 47.44 248 GLU A O 1
ATOM 1972 N N . LYS A 1 249 ? 6.701 18.360 23.043 1.00 48.81 249 LYS A N 1
ATOM 1973 C CA . LYS A 1 249 ? 6.613 18.475 24.517 1.00 48.81 249 LYS A CA 1
ATOM 1974 C C . LYS A 1 249 ? 5.235 18.199 25.157 1.00 48.81 249 LYS A C 1
ATOM 1976 O O . LYS A 1 249 ? 5.091 18.402 26.353 1.00 48.81 249 LYS A O 1
ATOM 1981 N N . LYS A 1 250 ? 4.203 17.781 24.417 1.00 52.22 250 LYS A N 1
ATOM 1982 C CA . LYS A 1 250 ? 2.867 17.502 24.989 1.00 52.22 250 LYS A CA 1
ATOM 1983 C C . LYS A 1 250 ? 2.471 16.026 25.052 1.00 52.22 250 LYS A C 1
ATOM 1985 O O . LYS A 1 250 ? 1.516 15.722 25.756 1.00 52.22 250 LYS A O 1
ATOM 1990 N N . LEU A 1 251 ? 3.175 15.122 24.369 1.00 51.88 251 LEU A N 1
ATOM 1991 C CA . LEU A 1 251 ? 2.812 13.695 24.328 1.00 51.88 251 LEU A CA 1
ATOM 1992 C C . LEU A 1 251 ? 3.689 12.802 25.222 1.00 51.88 251 LEU A C 1
ATOM 1994 O O . LEU A 1 251 ? 3.184 11.820 25.762 1.00 51.88 251 LEU A O 1
ATOM 1998 N N . SER A 1 252 ? 4.964 13.149 25.431 1.00 49.62 252 SER A N 1
ATOM 1999 C CA . SER A 1 252 ? 5.888 12.380 26.287 1.00 49.62 252 SER A CA 1
ATOM 2000 C C . SER A 1 252 ? 5.504 12.409 27.771 1.00 49.62 252 SER A C 1
ATOM 2002 O O . SER A 1 252 ? 5.667 11.424 28.488 1.00 49.62 252 SER A O 1
ATOM 2004 N N . ASP A 1 253 ? 4.921 13.516 28.232 1.00 50.34 253 ASP A N 1
ATOM 2005 C CA . ASP A 1 253 ? 4.763 13.783 29.666 1.00 50.34 253 ASP A CA 1
ATOM 2006 C C . ASP A 1 253 ? 3.642 12.960 30.334 1.00 50.34 253 ASP A C 1
ATOM 2008 O O . ASP A 1 253 ? 3.572 12.894 31.561 1.00 50.34 253 ASP A O 1
ATOM 2012 N N . ILE A 1 254 ? 2.776 12.297 29.554 1.00 54.84 254 ILE A N 1
ATOM 2013 C CA . ILE A 1 254 ? 1.646 11.515 30.089 1.00 54.84 254 ILE A CA 1
ATOM 2014 C C . ILE A 1 254 ? 2.047 10.068 30.433 1.00 54.84 254 ILE A C 1
ATOM 2016 O O . ILE A 1 254 ? 1.482 9.496 31.363 1.00 54.84 254 ILE A O 1
ATOM 2020 N N . ASN A 1 255 ? 3.044 9.479 29.759 1.00 49.09 255 ASN A N 1
ATOM 2021 C CA . ASN A 1 255 ? 3.365 8.049 29.914 1.00 49.09 255 ASN A CA 1
ATOM 2022 C C . ASN A 1 255 ? 4.679 7.745 30.656 1.00 49.09 255 ASN A C 1
ATOM 2024 O O . ASN A 1 255 ? 4.837 6.636 31.166 1.00 49.09 255 ASN A O 1
ATOM 2028 N N . ASP A 1 256 ? 5.596 8.706 30.794 1.00 50.06 256 ASP A N 1
ATOM 2029 C CA . ASP A 1 256 ? 6.953 8.425 31.297 1.00 50.06 256 ASP A CA 1
ATOM 2030 C C . ASP A 1 256 ? 7.089 8.353 32.833 1.00 50.06 256 ASP A C 1
ATOM 2032 O O . ASP A 1 256 ? 8.151 8.001 33.351 1.00 50.06 256 ASP A O 1
ATOM 2036 N N . ASN A 1 257 ? 6.017 8.598 33.596 1.00 49.56 257 ASN A N 1
ATOM 2037 C CA . ASN A 1 257 ? 6.076 8.605 35.066 1.00 49.56 257 ASN A CA 1
ATOM 2038 C C . ASN A 1 257 ? 5.927 7.226 35.747 1.00 49.56 257 ASN A C 1
ATOM 2040 O O . ASN A 1 257 ? 6.015 7.163 36.973 1.00 49.56 257 ASN A O 1
ATOM 2044 N N . ILE A 1 258 ? 5.718 6.123 35.013 1.00 53.66 258 ILE A N 1
ATOM 2045 C CA . ILE A 1 258 ? 5.344 4.832 35.635 1.00 53.66 258 ILE A CA 1
ATOM 2046 C C . ILE A 1 258 ? 6.451 3.754 35.624 1.00 53.66 258 ILE A C 1
ATOM 2048 O O . ILE A 1 258 ? 6.445 2.911 36.519 1.00 53.66 258 ILE A O 1
ATOM 2052 N N . GLU A 1 259 ? 7.448 3.758 34.725 1.00 51.22 259 GLU A N 1
ATOM 2053 C CA . GLU A 1 259 ? 8.218 2.509 34.479 1.00 51.22 259 GLU A CA 1
ATOM 2054 C C . GLU A 1 259 ? 9.749 2.502 34.641 1.00 51.22 259 GLU A C 1
ATOM 2056 O O . GLU A 1 259 ? 10.354 1.435 34.523 1.00 51.22 259 GLU A O 1
ATOM 2061 N N . ASN A 1 260 ? 10.426 3.594 34.998 1.00 48.62 260 ASN A N 1
ATOM 2062 C CA . ASN A 1 260 ? 11.897 3.573 35.009 1.00 48.62 260 ASN A CA 1
ATOM 2063 C C . ASN A 1 260 ? 12.520 3.391 36.400 1.00 48.62 260 ASN A C 1
ATOM 2065 O O . ASN A 1 260 ? 12.885 4.375 37.045 1.00 48.62 260 ASN A O 1
ATOM 2069 N N . LYS A 1 261 ? 12.730 2.130 36.834 1.00 45.41 261 LYS A N 1
ATOM 2070 C CA . LYS A 1 261 ? 13.803 1.826 37.814 1.00 45.41 261 LYS A CA 1
ATOM 2071 C C . LYS A 1 261 ? 14.358 0.398 37.946 1.00 45.41 261 LYS A C 1
ATOM 2073 O O . LYS A 1 261 ? 15.156 0.192 38.855 1.00 45.41 261 LYS A O 1
ATOM 2078 N N . ASN A 1 262 ? 14.045 -0.571 37.080 1.00 51.16 262 ASN A N 1
ATOM 2079 C CA . ASN A 1 262 ? 14.585 -1.932 37.255 1.00 51.16 262 ASN A CA 1
ATOM 2080 C C . ASN A 1 262 ? 15.456 -2.413 36.087 1.00 51.16 262 ASN A C 1
ATOM 2082 O O . ASN A 1 262 ? 14.972 -2.674 34.989 1.00 51.16 262 ASN A O 1
ATOM 2086 N N . ASN A 1 263 ? 16.747 -2.574 36.400 1.00 51.12 263 ASN A N 1
ATOM 2087 C CA . ASN A 1 263 ? 17.790 -3.234 35.617 1.00 51.12 263 ASN A CA 1
ATOM 2088 C C . ASN A 1 263 ? 17.295 -4.559 35.015 1.00 51.12 263 ASN A C 1
ATOM 2090 O O . ASN A 1 263 ? 17.121 -5.543 35.737 1.00 51.12 263 ASN A O 1
ATOM 2094 N N . ARG A 1 264 ? 17.119 -4.607 33.691 1.00 52.62 264 ARG A N 1
ATOM 2095 C CA . ARG A 1 264 ? 16.937 -5.854 32.942 1.00 52.62 264 ARG A CA 1
ATOM 2096 C C . ARG A 1 264 ? 18.168 -6.110 32.085 1.00 52.62 264 ARG A C 1
ATOM 2098 O O . ARG A 1 264 ? 18.517 -5.321 31.217 1.00 52.62 264 ARG A O 1
ATOM 2105 N N . THR A 1 265 ? 18.819 -7.234 32.357 1.00 47.28 265 THR A N 1
ATOM 2106 C CA . THR A 1 265 ? 19.764 -7.895 31.458 1.00 47.28 265 THR A CA 1
ATOM 2107 C C . THR A 1 265 ? 18.976 -8.410 30.255 1.00 47.28 265 THR A C 1
ATOM 2109 O O . THR A 1 265 ? 18.344 -9.466 30.335 1.00 47.28 265 THR A O 1
ATOM 2112 N N . ASN A 1 266 ? 18.939 -7.645 29.169 1.00 44.56 266 ASN A N 1
ATOM 2113 C CA . ASN A 1 266 ? 18.236 -8.062 27.965 1.00 44.56 266 ASN A CA 1
ATOM 2114 C C . ASN A 1 266 ? 19.066 -9.103 27.202 1.00 44.56 266 ASN A C 1
ATOM 2116 O O . ASN A 1 266 ? 20.275 -8.970 27.029 1.00 44.56 266 ASN A O 1
ATOM 2120 N N . SER A 1 267 ? 18.399 -10.159 26.738 1.00 45.81 267 SER A N 1
ATOM 2121 C CA . SER A 1 267 ? 18.958 -11.084 25.751 1.00 45.81 267 SER A CA 1
ATOM 2122 C C . SER A 1 267 ? 19.147 -10.344 24.421 1.00 45.81 267 SER A C 1
ATOM 2124 O O . SER A 1 267 ? 18.229 -9.636 23.999 1.00 45.81 267 SER A O 1
ATOM 2126 N N . MET A 1 268 ? 20.264 -10.557 23.713 1.00 43.81 268 MET A N 1
ATOM 2127 C CA . MET A 1 268 ? 20.510 -9.975 22.378 1.00 43.81 268 MET A CA 1
ATOM 2128 C C . MET A 1 268 ? 19.366 -10.238 21.382 1.00 43.81 268 MET A C 1
ATOM 2130 O O . MET A 1 268 ? 19.069 -9.395 20.540 1.00 43.81 268 MET A O 1
ATOM 2134 N N . THR A 1 269 ? 18.680 -11.381 21.496 1.00 52.19 269 THR A N 1
ATOM 2135 C CA . THR A 1 269 ? 17.518 -11.701 20.648 1.00 52.19 269 THR A CA 1
ATOM 2136 C C . THR A 1 269 ? 16.293 -10.841 20.966 1.00 52.19 269 THR A C 1
ATOM 2138 O O . THR A 1 269 ? 15.490 -10.564 20.079 1.00 52.19 269 THR A O 1
ATOM 2141 N N . SER A 1 270 ? 16.156 -10.370 22.211 1.00 53.56 270 SER A N 1
ATOM 2142 C CA . SER A 1 270 ? 15.061 -9.481 22.615 1.00 53.56 270 SER A CA 1
ATOM 2143 C C . SER A 1 270 ? 15.305 -8.025 22.218 1.00 53.56 270 SER A C 1
ATOM 2145 O O . SER A 1 270 ? 14.354 -7.344 21.849 1.00 53.56 270 SER A O 1
ATOM 2147 N N . GLU A 1 271 ? 16.561 -7.564 22.207 1.00 55.47 271 GLU A N 1
ATOM 2148 C CA . GLU A 1 271 ? 16.901 -6.196 21.783 1.00 55.47 271 GLU A CA 1
ATOM 2149 C C . GLU A 1 271 ? 16.760 -6.008 20.272 1.00 55.47 271 GLU A C 1
ATOM 2151 O O . GLU A 1 271 ? 16.145 -5.037 19.831 1.00 55.47 271 GLU A O 1
ATOM 2156 N N . ALA A 1 272 ? 17.242 -6.965 19.470 1.00 53.41 272 ALA A N 1
ATOM 2157 C CA . ALA A 1 272 ? 17.075 -6.915 18.018 1.00 53.41 272 ALA A CA 1
ATOM 2158 C C . ALA A 1 272 ? 15.593 -7.023 17.608 1.00 53.41 272 ALA A C 1
ATOM 2160 O O . ALA A 1 272 ? 15.131 -6.284 16.741 1.00 53.41 272 ALA A O 1
ATOM 2161 N N . GLY A 1 273 ? 14.823 -7.887 18.283 1.00 54.03 273 GLY A N 1
ATOM 2162 C CA . GLY A 1 273 ? 13.390 -8.050 18.027 1.00 54.03 273 GLY A CA 1
ATOM 2163 C C . GLY A 1 273 ? 12.541 -6.836 18.426 1.00 54.03 273 GLY A C 1
ATOM 2164 O O . GLY A 1 273 ? 11.516 -6.580 17.797 1.00 54.03 273 GLY A O 1
ATOM 2165 N N . GLN A 1 274 ? 12.953 -6.066 19.439 1.00 53.81 274 GLN A N 1
ATOM 2166 C CA . GLN A 1 274 ? 12.248 -4.848 19.859 1.00 53.81 274 GLN A CA 1
ATOM 2167 C C . GLN A 1 274 ? 12.466 -3.668 18.905 1.00 53.81 274 GLN A C 1
ATOM 2169 O O . GLN A 1 274 ? 11.581 -2.826 18.781 1.00 53.81 274 GLN A O 1
ATOM 2174 N N . GLN A 1 275 ? 13.597 -3.612 18.197 1.00 58.25 275 GLN A N 1
ATOM 2175 C CA . GLN A 1 275 ? 13.935 -2.466 17.349 1.00 58.25 275 GLN A CA 1
ATOM 2176 C C . GLN A 1 275 ? 13.250 -2.449 15.972 1.00 58.25 275 GLN A C 1
ATOM 2178 O O . GLN A 1 275 ? 13.306 -1.412 15.320 1.00 58.25 275 GLN A O 1
ATOM 2183 N N . ILE A 1 276 ? 12.621 -3.535 15.504 1.00 61.72 276 ILE A N 1
ATOM 2184 C CA . ILE A 1 276 ? 12.183 -3.654 14.091 1.00 61.72 276 ILE A CA 1
ATOM 2185 C C . ILE A 1 276 ? 10.651 -3.787 13.935 1.00 61.72 276 ILE A C 1
ATOM 2187 O O . ILE A 1 276 ? 10.148 -3.971 12.832 1.00 61.72 276 ILE A O 1
ATOM 2191 N N . MET A 1 277 ? 9.855 -3.665 15.004 1.00 73.44 277 MET A N 1
ATOM 2192 C CA . MET A 1 277 ? 8.397 -3.863 14.898 1.00 73.44 277 MET A CA 1
ATOM 2193 C C . MET A 1 277 ? 7.613 -2.581 14.573 1.00 73.44 277 MET A C 1
ATOM 2195 O O . MET A 1 277 ? 7.000 -1.969 15.447 1.00 73.44 277 MET A O 1
ATOM 2199 N N . GLY A 1 278 ? 7.589 -2.209 13.293 1.00 88.69 278 GLY A N 1
ATOM 2200 C CA . GLY A 1 278 ? 6.633 -1.243 12.731 1.00 88.69 278 GLY A CA 1
ATOM 2201 C C . GLY A 1 278 ? 5.263 -1.864 12.421 1.00 88.69 278 GLY A C 1
ATOM 2202 O O . GLY A 1 278 ? 5.141 -3.089 12.336 1.00 88.69 278 GLY A O 1
ATOM 2203 N N . VAL A 1 279 ? 4.245 -1.030 12.181 1.00 93.38 279 VAL A N 1
ATOM 2204 C CA . VAL A 1 279 ? 2.863 -1.477 11.903 1.00 93.38 279 VAL A CA 1
ATOM 2205 C C . VAL A 1 279 ? 2.827 -2.448 10.719 1.00 93.38 279 VAL A C 1
ATOM 2207 O O . VAL A 1 279 ? 2.253 -3.533 10.833 1.00 93.38 279 VAL A O 1
ATOM 2210 N N . SER A 1 280 ? 3.517 -2.125 9.619 1.00 93.12 280 SER A N 1
ATOM 2211 C CA . SER A 1 280 ? 3.605 -3.012 8.449 1.00 93.12 280 SER A CA 1
ATOM 2212 C C . SER A 1 280 ? 4.221 -4.375 8.767 1.00 93.12 280 SER A C 1
ATOM 2214 O O . SER A 1 280 ? 3.697 -5.405 8.346 1.00 93.12 280 SER A O 1
ATOM 2216 N N . SER A 1 281 ? 5.308 -4.400 9.544 1.00 90.06 281 SER A N 1
ATOM 2217 C CA . SER A 1 281 ? 5.959 -5.657 9.935 1.00 90.06 281 SER A CA 1
ATOM 2218 C C . SER A 1 281 ? 5.058 -6.512 10.829 1.00 90.06 281 SER A C 1
ATOM 2220 O O . SER A 1 281 ? 5.006 -7.728 10.661 1.00 90.06 281 SER A O 1
ATOM 2222 N N . SER A 1 282 ? 4.280 -5.888 11.721 1.00 92.50 282 SER A N 1
ATOM 2223 C CA . SER A 1 282 ? 3.337 -6.606 12.576 1.00 92.50 282 SER A CA 1
ATOM 2224 C C . SER A 1 282 ? 2.219 -7.255 11.772 1.00 92.50 282 SER A C 1
ATOM 2226 O O . SER A 1 282 ? 1.897 -8.407 12.044 1.00 92.50 282 SER A O 1
ATOM 2228 N N . PHE A 1 283 ? 1.669 -6.570 10.762 1.00 95.06 283 PHE A N 1
ATOM 2229 C CA . PHE A 1 283 ? 0.674 -7.164 9.863 1.00 95.06 283 PHE A CA 1
ATOM 2230 C C . PHE A 1 283 ? 1.234 -8.361 9.091 1.00 95.06 283 PHE A C 1
ATOM 2232 O O . PHE A 1 283 ? 0.582 -9.403 9.029 1.00 95.06 283 PHE A O 1
ATOM 2239 N N . LEU A 1 284 ? 2.449 -8.250 8.543 1.00 92.69 284 LEU A N 1
ATOM 2240 C CA . LEU A 1 284 ? 3.105 -9.378 7.876 1.00 92.69 284 LEU A CA 1
ATOM 2241 C C . LEU A 1 284 ? 3.318 -10.562 8.822 1.00 92.69 284 LEU A C 1
ATOM 2243 O O . LEU A 1 284 ? 3.000 -11.695 8.468 1.00 92.69 284 LEU A O 1
ATOM 2247 N N . HIS A 1 285 ? 3.796 -10.301 10.040 1.00 90.81 285 HIS A N 1
ATOM 2248 C CA . HIS A 1 285 ? 4.070 -11.337 11.033 1.00 90.81 285 HIS A CA 1
ATOM 2249 C C . HIS A 1 285 ? 2.801 -12.103 11.448 1.00 90.81 285 HIS A C 1
ATOM 2251 O O . HIS A 1 285 ? 2.870 -13.292 11.761 1.00 90.81 285 HIS A O 1
ATOM 2257 N N . ILE A 1 286 ? 1.631 -11.456 11.464 1.00 92.75 286 ILE A N 1
ATOM 2258 C CA . ILE A 1 286 ? 0.351 -12.133 11.747 1.00 92.75 286 ILE A CA 1
ATOM 2259 C C . ILE A 1 286 ? -0.316 -12.720 10.494 1.00 92.75 286 ILE A C 1
ATOM 2261 O O . ILE A 1 286 ? -1.430 -13.234 10.575 1.00 92.75 286 ILE A O 1
ATOM 2265 N N . GLY A 1 287 ? 0.367 -12.676 9.346 1.00 93.00 287 GLY A N 1
ATOM 2266 C CA . GLY A 1 287 ? -0.029 -13.380 8.132 1.00 93.00 287 GLY A CA 1
ATOM 2267 C C . GLY A 1 287 ? -0.688 -12.525 7.053 1.00 93.00 287 GLY A C 1
ATOM 2268 O O . GLY A 1 287 ? -1.348 -13.099 6.192 1.00 93.00 287 GLY A O 1
ATOM 2269 N N . ALA A 1 288 ? -0.544 -11.197 7.048 1.00 94.81 288 ALA A N 1
ATOM 2270 C CA . ALA A 1 288 ? -0.928 -10.400 5.879 1.00 94.81 288 ALA A CA 1
ATOM 2271 C C . ALA A 1 288 ? -0.107 -10.831 4.649 1.00 94.81 288 ALA A C 1
ATOM 2273 O O . ALA A 1 288 ? 1.094 -11.080 4.752 1.00 94.81 288 ALA A O 1
ATOM 2274 N N . ALA A 1 289 ? -0.732 -10.911 3.472 1.00 94.19 289 ALA A N 1
ATOM 2275 C CA . ALA A 1 289 ? -0.046 -11.391 2.269 1.00 94.19 289 ALA A CA 1
ATOM 2276 C C . ALA A 1 289 ? 0.966 -10.384 1.713 1.00 94.19 289 ALA A C 1
ATOM 2278 O O . ALA A 1 289 ? 1.994 -10.774 1.152 1.00 94.19 289 ALA A O 1
ATOM 2279 N N . ALA A 1 290 ? 0.646 -9.102 1.850 1.00 95.25 290 ALA A N 1
ATOM 2280 C CA . ALA A 1 290 ? 1.535 -7.979 1.620 1.00 95.25 290 ALA A CA 1
ATOM 2281 C C . ALA A 1 290 ? 0.972 -6.746 2.336 1.00 95.25 290 ALA A C 1
ATOM 2283 O O . ALA A 1 290 ? -0.233 -6.656 2.581 1.00 95.25 290 ALA A O 1
ATOM 2284 N N . VAL A 1 291 ? 1.843 -5.790 2.638 1.00 96.12 291 VAL A N 1
ATOM 2285 C CA . VAL A 1 291 ? 1.485 -4.490 3.197 1.00 96.12 291 VAL A CA 1
ATOM 2286 C C . VAL A 1 291 ? 2.089 -3.405 2.325 1.00 96.12 291 VAL A C 1
ATOM 2288 O O . VAL A 1 291 ? 3.279 -3.448 2.024 1.00 96.12 291 VAL A O 1
ATOM 2291 N N . MET A 1 292 ? 1.295 -2.415 1.945 1.00 96.62 292 MET A N 1
ATOM 2292 C CA . MET A 1 292 ? 1.784 -1.210 1.299 1.00 96.62 292 MET A CA 1
ATOM 2293 C C . MET A 1 292 ? 1.549 -0.010 2.201 1.00 96.62 292 MET A C 1
ATOM 2295 O O . MET A 1 292 ? 0.435 0.210 2.665 1.00 96.62 292 MET A O 1
ATOM 2299 N N . ALA A 1 293 ? 2.612 0.736 2.474 1.00 95.88 293 ALA A N 1
ATOM 2300 C CA . ALA A 1 293 ? 2.598 1.806 3.461 1.00 95.88 293 ALA A CA 1
ATOM 2301 C C . ALA A 1 293 ? 3.710 2.822 3.165 1.00 95.88 293 ALA A C 1
ATOM 2303 O O . ALA A 1 293 ? 4.793 2.415 2.719 1.00 95.88 293 ALA A O 1
ATOM 2304 N N . PRO A 1 294 ? 3.498 4.123 3.422 1.00 93.12 294 PRO A N 1
ATOM 2305 C CA . PRO A 1 294 ? 4.568 5.096 3.379 1.00 93.12 294 PRO A CA 1
ATOM 2306 C C . PRO A 1 294 ? 5.383 5.065 4.701 1.00 93.12 294 PRO A C 1
ATOM 2308 O O . PRO A 1 294 ? 4.823 5.075 5.799 1.00 93.12 294 PRO A O 1
ATOM 2311 N N . PRO A 1 295 ? 6.724 5.044 4.629 1.00 88.62 295 PRO A N 1
ATOM 2312 C CA . PRO A 1 295 ? 7.632 5.120 5.776 1.00 88.62 295 PRO A CA 1
ATOM 2313 C C . PRO A 1 295 ? 7.692 6.501 6.429 1.00 88.62 295 PRO A C 1
ATOM 2315 O O . PRO A 1 295 ? 8.191 6.624 7.543 1.00 88.62 295 PRO A O 1
ATOM 2318 N N . TRP A 1 296 ? 7.233 7.543 5.739 1.00 86.88 296 TRP A N 1
ATOM 2319 C CA . TRP A 1 296 ? 7.320 8.930 6.190 1.00 86.88 296 TRP A CA 1
ATOM 2320 C C . TRP A 1 296 ? 6.014 9.671 5.912 1.00 86.88 296 TRP A C 1
ATOM 2322 O O . TRP A 1 296 ? 5.035 9.085 5.446 1.00 86.88 296 TRP A O 1
ATOM 2332 N N . GLN A 1 297 ? 6.004 10.962 6.229 1.00 89.81 297 GLN A N 1
ATOM 2333 C CA . GLN A 1 297 ? 4.884 11.843 5.951 1.00 89.81 297 GLN A CA 1
ATOM 2334 C C . GLN A 1 297 ? 4.540 11.878 4.456 1.00 89.81 297 GLN A C 1
ATOM 2336 O O . GLN A 1 297 ? 5.419 11.912 3.591 1.00 89.81 297 GLN A O 1
ATOM 2341 N N . ILE A 1 298 ? 3.242 11.897 4.175 1.00 91.19 298 ILE A N 1
ATOM 2342 C CA . ILE A 1 298 ? 2.675 12.103 2.848 1.00 91.19 298 ILE A CA 1
ATOM 2343 C C . ILE A 1 298 ? 1.554 13.135 2.948 1.00 91.19 298 ILE A C 1
ATOM 2345 O O . ILE A 1 298 ? 0.834 13.167 3.945 1.00 91.19 298 ILE A O 1
ATOM 2349 N N . TYR A 1 299 ? 1.421 14.001 1.943 1.00 93.31 299 TYR A N 1
ATOM 2350 C CA . TYR A 1 299 ? 0.302 14.936 1.901 1.00 93.31 299 TYR A CA 1
ATOM 2351 C C . TYR A 1 299 ? -0.986 14.216 1.514 1.00 93.31 299 TYR A C 1
ATOM 2353 O O . TYR A 1 299 ? -0.984 13.373 0.618 1.00 93.31 299 TYR A O 1
ATOM 2361 N N . ASP A 1 300 ? -2.093 14.622 2.129 1.00 94.50 300 ASP A N 1
ATOM 2362 C CA . ASP A 1 300 ? -3.425 14.048 1.916 1.00 94.50 300 ASP A CA 1
ATOM 2363 C C . ASP A 1 300 ? -3.799 13.966 0.425 1.00 94.50 300 ASP A C 1
ATOM 2365 O O . ASP A 1 300 ? -4.084 12.897 -0.107 1.00 94.50 300 ASP A O 1
ATOM 2369 N N . SER A 1 301 ? -3.641 15.066 -0.321 1.00 94.50 301 SER A N 1
ATOM 2370 C CA . SER A 1 301 ? -3.929 15.077 -1.764 1.00 94.50 301 SER A CA 1
ATOM 2371 C C . SER A 1 301 ? -3.104 14.065 -2.573 1.00 94.50 301 SER A C 1
ATOM 2373 O O . SER A 1 301 ? -3.584 13.534 -3.575 1.00 94.50 301 SER A O 1
ATOM 2375 N N . SER A 1 302 ? -1.879 13.777 -2.131 1.00 94.81 302 SER A N 1
ATOM 2376 C CA . SER A 1 302 ? -0.978 12.831 -2.788 1.00 94.81 302 SER A CA 1
ATOM 2377 C C . SER A 1 302 ? -1.297 11.395 -2.444 1.00 94.81 302 SER A C 1
ATOM 2379 O O . SER A 1 302 ? -1.300 10.537 -3.325 1.00 94.81 302 SER A O 1
ATOM 2381 N N . ALA A 1 303 ? -1.602 11.159 -1.174 1.00 96.00 303 ALA A N 1
ATOM 2382 C CA . ALA A 1 303 ? -2.106 9.903 -0.660 1.00 96.00 303 ALA A CA 1
ATOM 2383 C C . ALA A 1 303 ? -3.384 9.470 -1.396 1.00 96.00 303 ALA A C 1
ATOM 2385 O O . ALA A 1 303 ? -3.472 8.334 -1.862 1.00 96.00 303 ALA A O 1
ATOM 2386 N N . ILE A 1 304 ? -4.329 10.396 -1.584 1.00 97.00 304 ILE A N 1
ATOM 2387 C CA . ILE A 1 304 ? -5.591 10.162 -2.297 1.00 97.00 304 ILE A CA 1
ATOM 2388 C C . ILE A 1 304 ? -5.350 9.769 -3.759 1.00 97.00 304 ILE A C 1
ATOM 2390 O O . ILE A 1 304 ? -5.860 8.745 -4.218 1.00 97.00 304 ILE A O 1
ATOM 2394 N N . LEU A 1 305 ? -4.560 10.561 -4.496 1.00 96.50 305 LEU A N 1
ATOM 2395 C CA . LEU A 1 305 ? -4.256 10.277 -5.906 1.00 96.50 305 LEU A CA 1
ATOM 2396 C C . LEU A 1 305 ? -3.516 8.948 -6.071 1.00 96.50 305 LEU A C 1
ATOM 2398 O O . LEU A 1 305 ? -3.801 8.184 -6.994 1.00 96.50 305 LEU A O 1
ATOM 2402 N N . TYR A 1 306 ? -2.596 8.649 -5.156 1.00 97.25 306 TYR A N 1
ATOM 2403 C CA . TYR A 1 306 ? -1.867 7.394 -5.182 1.00 97.25 306 TYR A CA 1
ATOM 2404 C C . TYR A 1 306 ? -2.777 6.189 -4.970 1.00 97.25 306 TYR A C 1
ATOM 2406 O O . TYR A 1 306 ? -2.716 5.237 -5.754 1.00 97.25 306 TYR A O 1
ATOM 2414 N N . ALA A 1 307 ? -3.626 6.235 -3.939 1.00 97.94 307 ALA A N 1
ATOM 2415 C CA . ALA A 1 307 ? -4.574 5.171 -3.642 1.00 97.94 307 ALA A CA 1
ATOM 2416 C C . ALA A 1 307 ? -5.531 4.943 -4.822 1.00 97.94 307 ALA A C 1
ATOM 2418 O O . ALA A 1 307 ? -5.674 3.805 -5.270 1.00 97.94 307 ALA A O 1
ATOM 2419 N N . TYR A 1 308 ? -6.086 6.022 -5.389 1.00 97.88 308 TYR A N 1
ATOM 2420 C CA . TYR A 1 308 ? -6.905 5.994 -6.605 1.00 97.88 308 TYR A CA 1
ATOM 2421 C C . TYR A 1 308 ? -6.222 5.219 -7.741 1.00 97.88 308 TYR A C 1
ATOM 2423 O O . TYR A 1 308 ? -6.719 4.180 -8.185 1.00 97.88 308 TYR A O 1
ATOM 2431 N N . HIS A 1 309 ? -5.036 5.665 -8.170 1.00 98.00 309 HIS A N 1
ATOM 2432 C CA . HIS A 1 309 ? -4.322 5.008 -9.267 1.00 98.00 309 HIS A CA 1
ATOM 2433 C C . HIS A 1 309 ? -3.959 3.563 -8.926 1.00 98.00 309 HIS A C 1
ATOM 2435 O O . HIS A 1 309 ? -4.008 2.689 -9.792 1.00 98.00 309 HIS A O 1
ATOM 2441 N N . TRP A 1 310 ? -3.616 3.281 -7.666 1.00 98.06 310 TRP A N 1
ATOM 2442 C CA . TRP A 1 310 ? -3.205 1.941 -7.255 1.00 98.06 310 TRP A CA 1
ATOM 2443 C C . TRP A 1 310 ? -4.344 0.938 -7.350 1.00 98.06 310 TRP A C 1
ATOM 2445 O O . TRP A 1 310 ? -4.172 -0.105 -7.982 1.00 98.06 310 TRP A O 1
ATOM 2455 N N . TYR A 1 311 ? -5.521 1.269 -6.817 1.00 98.19 311 TYR A N 1
ATOM 2456 C CA . TYR A 1 311 ? -6.695 0.410 -6.960 1.00 98.19 311 TYR A CA 1
ATOM 2457 C C . TYR A 1 311 ? -7.132 0.275 -8.416 1.00 98.19 311 TYR A C 1
ATOM 2459 O O . TYR A 1 311 ? -7.418 -0.841 -8.856 1.00 98.19 311 TYR A O 1
ATOM 2467 N N . ARG A 1 312 ? -7.074 1.366 -9.190 1.00 97.69 312 ARG A N 1
ATOM 2468 C CA . ARG A 1 312 ? -7.374 1.343 -10.625 1.00 97.69 312 ARG A CA 1
ATOM 2469 C C . ARG A 1 312 ? -6.494 0.336 -11.365 1.00 97.69 312 ARG A C 1
ATOM 2471 O O . ARG A 1 312 ? -7.006 -0.470 -12.138 1.00 97.69 312 ARG A O 1
ATOM 2478 N N . TYR A 1 313 ? -5.180 0.342 -11.136 1.00 98.00 313 TYR A N 1
ATOM 2479 C CA . TYR A 1 313 ? -4.271 -0.617 -11.773 1.00 98.00 313 TYR A CA 1
ATOM 2480 C C . TYR A 1 313 ? -4.412 -2.034 -11.223 1.00 98.00 313 TYR A C 1
ATOM 2482 O O . TYR A 1 313 ? -4.308 -3.005 -11.975 1.00 98.00 313 TYR A O 1
ATOM 2490 N N . LEU A 1 314 ? -4.705 -2.175 -9.934 1.00 96.81 314 LEU A N 1
ATOM 2491 C CA . LEU A 1 314 ? -4.936 -3.475 -9.320 1.00 96.81 314 LEU A CA 1
ATOM 2492 C C . LEU A 1 314 ? -6.187 -4.165 -9.898 1.00 96.81 314 LEU A C 1
ATOM 2494 O O . LEU A 1 314 ? -6.144 -5.366 -10.181 1.00 96.81 314 LEU A O 1
ATOM 2498 N N . GLN A 1 315 ? -7.269 -3.417 -10.160 1.00 96.19 315 GLN A N 1
ATOM 2499 C CA . GLN A 1 315 ? -8.467 -3.922 -10.850 1.00 96.19 315 GLN A CA 1
ATOM 2500 C C . GLN A 1 315 ? -8.165 -4.390 -12.283 1.00 96.19 315 GLN A C 1
ATOM 2502 O O . GLN A 1 315 ? -8.758 -5.363 -12.761 1.00 96.19 315 GLN A O 1
ATOM 2507 N N . GLN A 1 316 ? -7.221 -3.736 -12.962 1.00 96.50 316 GLN A N 1
ATOM 2508 C CA . GLN A 1 316 ? -6.818 -4.097 -14.325 1.00 96.50 316 GLN A CA 1
ATOM 2509 C C . GLN A 1 316 ? -6.029 -5.412 -14.397 1.00 96.50 316 GLN A C 1
ATOM 2511 O O . GLN A 1 316 ? -5.759 -5.921 -15.480 1.00 96.50 316 GLN A O 1
ATOM 2516 N N . GLY A 1 317 ? -5.674 -5.994 -13.250 1.00 96.12 317 GLY A N 1
ATOM 2517 C CA . GLY A 1 317 ? -4.933 -7.248 -13.171 1.00 96.12 317 GLY A CA 1
ATOM 2518 C C . GLY A 1 317 ? -3.421 -7.077 -13.061 1.00 96.12 317 GLY A C 1
ATOM 2519 O O . GLY A 1 317 ? -2.706 -8.082 -13.109 1.00 96.12 317 GLY A O 1
ATOM 2520 N N . CYS A 1 318 ? -2.925 -5.849 -12.867 1.00 97.50 318 CYS A N 1
ATOM 2521 C CA . CYS A 1 318 ? -1.541 -5.607 -12.462 1.00 97.50 318 CYS A CA 1
ATOM 2522 C C . CYS A 1 318 ? -1.219 -6.339 -11.147 1.00 97.50 318 CYS A C 1
ATOM 2524 O O . CYS A 1 318 ? -2.097 -6.588 -10.314 1.00 97.50 318 CYS A O 1
ATOM 2526 N N . SER A 1 319 ? 0.052 -6.687 -10.944 1.00 97.00 319 SER A N 1
ATOM 2527 C CA . SER A 1 319 ? 0.518 -7.071 -9.612 1.00 97.00 319 SER A CA 1
ATOM 2528 C C . SER A 1 319 ? 0.499 -5.861 -8.685 1.00 97.00 319 SER A C 1
ATOM 2530 O O . SER A 1 319 ? 0.503 -4.722 -9.152 1.00 97.00 319 SER A O 1
ATOM 2532 N N . ILE A 1 320 ? 0.517 -6.080 -7.369 1.00 97.19 320 ILE A N 1
ATOM 2533 C CA . ILE A 1 320 ? 0.549 -4.980 -6.393 1.00 97.19 320 ILE A CA 1
ATOM 2534 C C . ILE A 1 320 ? 1.728 -4.035 -6.645 1.00 97.19 320 ILE A C 1
ATOM 2536 O O . ILE A 1 320 ? 1.618 -2.828 -6.444 1.00 97.19 320 ILE A O 1
ATOM 2540 N N . GLY A 1 321 ? 2.841 -4.588 -7.125 1.00 96.38 321 GLY A N 1
ATOM 2541 C CA . GLY A 1 321 ? 4.041 -3.849 -7.446 1.00 96.38 321 GLY A CA 1
ATOM 2542 C C . GLY A 1 321 ? 3.994 -3.119 -8.784 1.00 96.38 321 GLY A C 1
ATOM 2543 O O . GLY A 1 321 ? 4.398 -1.962 -8.850 1.00 96.38 321 GLY A O 1
ATOM 2544 N N . GLU A 1 322 ? 3.454 -3.744 -9.830 1.00 96.94 322 GLU A N 1
ATOM 2545 C CA . GLU A 1 322 ? 3.190 -3.063 -11.104 1.00 96.94 322 GLU A CA 1
ATOM 2546 C C . GLU A 1 322 ? 2.211 -1.901 -10.912 1.00 96.94 322 GLU A C 1
ATOM 2548 O O . GLU A 1 322 ? 2.456 -0.801 -11.407 1.00 96.94 322 GLU A O 1
ATOM 2553 N N . ALA A 1 323 ? 1.144 -2.129 -10.137 1.00 97.69 323 ALA A N 1
ATOM 2554 C CA . ALA A 1 323 ? 0.200 -1.094 -9.747 1.00 97.69 323 ALA A CA 1
ATOM 2555 C C . ALA A 1 323 ? 0.919 0.030 -8.993 1.00 97.69 323 ALA A C 1
ATOM 2557 O O . ALA A 1 323 ? 0.787 1.185 -9.371 1.00 97.69 323 ALA A O 1
ATOM 2558 N N . ALA A 1 324 ? 1.760 -0.289 -8.004 1.00 96.44 324 ALA A N 1
ATOM 2559 C CA . ALA A 1 324 ? 2.510 0.720 -7.258 1.00 96.44 324 ALA A CA 1
ATOM 2560 C C . ALA A 1 324 ? 3.431 1.572 -8.141 1.00 96.44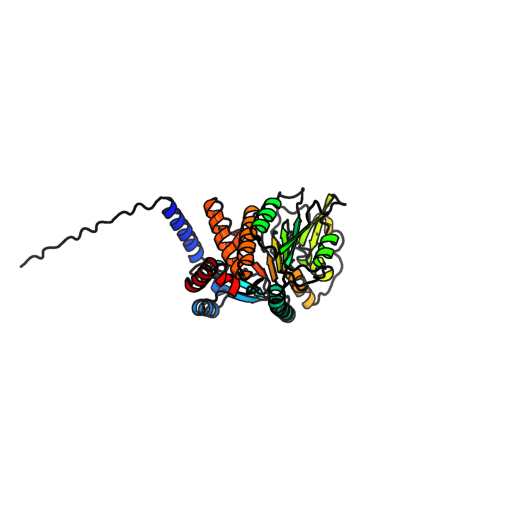 324 ALA A C 1
ATOM 2562 O O . ALA A 1 324 ? 3.477 2.788 -7.958 1.00 96.44 324 ALA A O 1
ATOM 2563 N N . LEU A 1 325 ? 4.149 0.964 -9.090 1.00 94.75 325 LEU A N 1
ATOM 2564 C CA . LEU A 1 325 ? 5.018 1.684 -10.025 1.00 94.75 325 LEU A CA 1
ATOM 2565 C C . LEU A 1 325 ? 4.211 2.642 -10.909 1.00 94.75 325 LEU A C 1
ATOM 2567 O O . LEU A 1 325 ? 4.538 3.826 -10.995 1.00 94.75 325 LEU A O 1
ATOM 2571 N N . LEU A 1 326 ? 3.143 2.147 -11.538 1.00 95.75 326 LEU A N 1
ATOM 2572 C CA . LEU A 1 326 ? 2.297 2.965 -12.407 1.00 95.75 326 LEU A CA 1
ATOM 2573 C C . LEU A 1 326 ? 1.603 4.089 -11.628 1.00 95.75 326 LEU A C 1
ATOM 2575 O O . LEU A 1 326 ? 1.571 5.221 -12.108 1.00 95.75 326 LEU A O 1
ATOM 2579 N N . SER A 1 327 ? 1.150 3.825 -10.400 1.00 96.38 327 SER A N 1
ATOM 2580 C CA . SER A 1 327 ? 0.557 4.842 -9.529 1.00 96.38 327 SER A CA 1
ATOM 2581 C C . SER A 1 327 ? 1.526 5.946 -9.156 1.00 96.38 327 SER A C 1
ATOM 2583 O O . SER A 1 327 ? 1.118 7.103 -9.117 1.00 96.38 327 SER A O 1
ATOM 2585 N N . LYS A 1 328 ? 2.807 5.634 -8.913 1.00 94.00 328 LYS A N 1
ATOM 2586 C CA . LYS A 1 328 ? 3.831 6.667 -8.684 1.00 94.00 328 LYS A CA 1
ATOM 2587 C C . LYS A 1 328 ? 3.960 7.569 -9.908 1.00 94.00 328 LYS A C 1
ATOM 2589 O O . LYS A 1 328 ? 3.948 8.787 -9.765 1.00 94.00 328 LYS A O 1
ATOM 2594 N N . ILE A 1 329 ? 4.057 6.976 -11.100 1.00 92.38 329 ILE A N 1
ATOM 2595 C CA . ILE A 1 329 ? 4.223 7.721 -12.355 1.00 92.38 329 ILE A CA 1
ATOM 2596 C C . ILE A 1 329 ? 3.016 8.630 -12.610 1.00 92.38 329 ILE A C 1
ATOM 2598 O O . ILE A 1 329 ? 3.198 9.813 -12.894 1.00 92.38 329 ILE A O 1
ATOM 2602 N N . ASP A 1 330 ? 1.800 8.104 -12.478 1.00 94.94 330 ASP A N 1
ATOM 2603 C CA . ASP A 1 330 ? 0.589 8.862 -12.803 1.00 94.94 330 ASP A CA 1
ATOM 2604 C C . ASP A 1 330 ? 0.237 9.897 -11.743 1.00 94.94 330 ASP A C 1
ATOM 2606 O O . ASP A 1 330 ? -0.111 11.018 -12.097 1.00 94.94 330 ASP A O 1
ATOM 2610 N N . SER A 1 331 ? 0.441 9.593 -10.459 1.00 94.06 331 SER A N 1
ATOM 2611 C CA . SER A 1 331 ? 0.260 10.590 -9.396 1.00 94.06 331 SER A CA 1
ATOM 2612 C C . SER A 1 331 ? 1.200 11.778 -9.593 1.00 94.06 331 SER A C 1
ATOM 2614 O O . SER A 1 331 ? 0.773 12.925 -9.493 1.00 94.06 331 SER A O 1
ATOM 2616 N N . LEU A 1 332 ? 2.472 11.522 -9.931 1.00 90.88 332 LEU A N 1
ATOM 2617 C CA . LEU A 1 332 ? 3.435 12.583 -10.236 1.00 90.88 332 LEU A CA 1
ATOM 2618 C C . LEU A 1 332 ? 3.045 13.372 -11.493 1.00 90.88 332 LEU A C 1
ATOM 2620 O O . LEU A 1 332 ? 3.245 14.586 -11.527 1.00 90.88 332 LEU A O 1
ATOM 2624 N N . SER A 1 333 ? 2.499 12.704 -12.514 1.00 90.44 333 SER A N 1
ATOM 2625 C CA . SER A 1 333 ? 2.014 13.360 -13.733 1.00 90.44 333 SER A CA 1
ATOM 2626 C C . SER A 1 333 ? 0.833 14.287 -13.440 1.00 90.44 333 SER A C 1
ATOM 2628 O O . SER A 1 333 ? 0.870 15.455 -13.819 1.00 90.44 333 SER A O 1
ATOM 2630 N N . ASP A 1 334 ? -0.169 13.810 -12.703 1.00 90.31 334 ASP A N 1
ATOM 2631 C CA . ASP A 1 334 ? -1.360 14.594 -12.365 1.00 90.31 334 ASP A CA 1
ATOM 2632 C C . ASP A 1 334 ? -1.004 15.785 -11.459 1.00 90.31 334 ASP A C 1
ATOM 2634 O O . ASP A 1 334 ? -1.465 16.909 -11.660 1.00 90.31 334 ASP A O 1
ATOM 2638 N N . MET A 1 335 ? -0.102 15.584 -10.495 1.00 86.31 335 MET A N 1
ATOM 2639 C CA . MET A 1 335 ? 0.419 16.657 -9.637 1.00 86.31 335 MET A CA 1
ATOM 2640 C C . MET A 1 335 ? 1.234 17.703 -10.393 1.00 86.31 335 MET A C 1
ATOM 2642 O O . MET A 1 335 ? 1.228 18.885 -10.030 1.00 86.31 335 MET A O 1
ATOM 2646 N N . TYR A 1 336 ? 1.964 17.283 -11.429 1.00 78.00 336 TYR A N 1
ATOM 2647 C CA . TYR A 1 336 ? 2.710 18.200 -12.282 1.00 78.00 336 TYR A CA 1
ATOM 2648 C C . TYR A 1 336 ? 1.765 19.193 -12.958 1.00 78.00 336 TYR A C 1
ATOM 2650 O O . TYR A 1 336 ? 2.044 20.397 -12.980 1.00 78.00 336 TYR A O 1
ATOM 2658 N N . ASP A 1 337 ? 0.622 18.709 -13.439 1.00 73.12 337 ASP A N 1
ATOM 2659 C CA . ASP A 1 337 ? -0.399 19.547 -14.063 1.00 73.12 337 ASP A CA 1
ATOM 2660 C C . ASP A 1 337 ? -1.041 20.516 -13.052 1.00 73.12 337 ASP A C 1
ATOM 2662 O O . ASP A 1 337 ? -1.372 21.654 -13.398 1.00 73.12 337 ASP A O 1
ATOM 2666 N N . LEU A 1 338 ? -1.083 20.130 -11.772 1.00 73.00 338 LEU A N 1
ATOM 2667 C CA . LEU A 1 338 ? -1.505 20.977 -10.650 1.00 73.00 338 LEU A CA 1
ATOM 2668 C C . LEU A 1 338 ? -0.422 21.952 -10.146 1.00 73.00 338 LEU A C 1
ATOM 2670 O O . LEU A 1 338 ? -0.706 22.795 -9.296 1.00 73.00 338 LEU A O 1
ATOM 2674 N N . LYS A 1 339 ? 0.806 21.900 -10.687 1.00 80.94 339 LYS A N 1
ATOM 2675 C CA . LYS A 1 339 ? 1.982 22.691 -10.253 1.00 80.94 339 LYS A CA 1
ATOM 2676 C C . LYS A 1 339 ? 2.399 22.456 -8.792 1.00 80.94 339 LYS A C 1
ATOM 2678 O O . LYS A 1 339 ? 3.101 23.287 -8.216 1.00 80.94 339 LYS A O 1
ATOM 2683 N N . THR A 1 340 ? 2.023 21.321 -8.215 1.00 72.88 340 THR A N 1
ATOM 2684 C CA . THR A 1 340 ? 2.337 20.921 -6.837 1.00 72.88 340 THR A CA 1
ATOM 2685 C C . THR A 1 340 ? 2.979 19.541 -6.864 1.00 72.88 340 THR A C 1
ATOM 2687 O O . THR A 1 340 ? 2.357 18.556 -6.482 1.00 72.88 340 THR A O 1
ATOM 2690 N N . ILE A 1 341 ? 4.206 19.442 -7.387 1.00 78.69 341 ILE A N 1
ATOM 2691 C CA . ILE A 1 341 ? 4.901 18.151 -7.442 1.00 78.69 341 ILE A CA 1
ATOM 2692 C C . ILE A 1 341 ? 5.240 17.726 -6.014 1.00 78.69 341 ILE A C 1
ATOM 2694 O O . ILE A 1 341 ? 6.124 18.313 -5.388 1.00 78.69 341 ILE A O 1
ATOM 2698 N N . ASP A 1 342 ? 4.557 16.696 -5.527 1.00 83.38 342 ASP A N 1
ATOM 2699 C CA . ASP A 1 342 ? 4.877 16.046 -4.268 1.00 83.38 342 ASP A CA 1
ATOM 2700 C C . ASP A 1 342 ? 5.577 14.712 -4.526 1.00 83.38 342 ASP A C 1
ATOM 2702 O O . ASP A 1 342 ? 4.970 13.711 -4.905 1.00 83.38 342 ASP A O 1
ATOM 2706 N N . TYR A 1 343 ? 6.885 14.688 -4.287 1.00 85.00 343 TYR A N 1
ATOM 2707 C CA . TYR A 1 343 ? 7.673 13.467 -4.408 1.00 85.00 343 TYR A CA 1
ATOM 2708 C C . TYR A 1 343 ? 7.399 12.468 -3.281 1.00 85.00 343 TYR A C 1
ATOM 2710 O O . TYR A 1 343 ? 7.875 11.337 -3.369 1.00 85.00 343 TYR A O 1
ATOM 2718 N N . ASN A 1 344 ? 6.614 12.825 -2.255 1.00 87.31 344 ASN A N 1
ATOM 2719 C CA . ASN A 1 344 ? 6.318 11.899 -1.169 1.00 87.31 344 ASN A CA 1
ATOM 2720 C C . ASN A 1 344 ? 5.521 10.674 -1.624 1.00 87.31 344 ASN A C 1
ATOM 2722 O O . ASN A 1 344 ? 5.610 9.625 -0.992 1.00 87.31 344 ASN A O 1
ATOM 2726 N N . VAL A 1 345 ? 4.837 10.744 -2.768 1.00 88.44 345 VAL A N 1
ATOM 2727 C CA . VAL A 1 345 ? 4.193 9.574 -3.379 1.00 88.44 345 VAL A CA 1
ATOM 2728 C C . VAL A 1 345 ? 5.187 8.471 -3.770 1.00 88.44 345 VAL A C 1
ATOM 2730 O O . VAL A 1 345 ? 4.855 7.285 -3.773 1.00 88.44 345 VAL A O 1
ATOM 2733 N N . ALA A 1 346 ? 6.447 8.825 -4.040 1.00 86.94 346 ALA A N 1
ATOM 2734 C CA . ALA A 1 346 ? 7.488 7.842 -4.321 1.00 86.94 346 ALA A CA 1
ATOM 2735 C C . ALA A 1 346 ? 7.793 6.943 -3.112 1.00 86.94 346 ALA A C 1
ATOM 2737 O O . ALA A 1 346 ? 8.333 5.845 -3.287 1.00 86.94 346 ALA A O 1
ATOM 2738 N N . ASN A 1 347 ? 7.411 7.388 -1.912 1.00 85.69 347 ASN A N 1
ATOM 2739 C CA . ASN A 1 347 ? 7.753 6.741 -0.659 1.00 85.69 347 ASN A CA 1
ATOM 2740 C C . ASN A 1 347 ? 6.918 5.506 -0.352 1.00 85.69 347 ASN A C 1
ATOM 2742 O O . ASN A 1 347 ? 7.329 4.759 0.521 1.00 85.69 347 ASN A O 1
ATOM 2746 N N . TYR A 1 348 ? 5.797 5.236 -1.029 1.00 93.38 348 TYR A N 1
ATOM 2747 C CA . TYR A 1 348 ? 5.081 3.984 -0.770 1.00 93.38 348 TYR A CA 1
ATOM 2748 C C . TYR A 1 348 ? 5.983 2.782 -1.031 1.00 93.38 348 TYR A C 1
ATOM 2750 O O . TYR A 1 348 ? 6.518 2.606 -2.135 1.00 93.38 348 TYR A O 1
ATOM 2758 N N . LEU A 1 349 ? 6.136 1.967 0.007 1.00 93.12 349 LEU A N 1
ATOM 2759 C CA . LEU A 1 349 ? 6.913 0.740 -0.018 1.00 93.12 349 LEU A CA 1
ATOM 2760 C C . LEU A 1 349 ? 5.971 -0.447 0.041 1.00 93.12 349 LEU A C 1
ATOM 2762 O O . LEU A 1 349 ? 4.929 -0.394 0.692 1.00 93.12 349 LEU A O 1
ATOM 2766 N N . ILE A 1 350 ? 6.381 -1.530 -0.608 1.00 95.00 350 ILE A N 1
ATOM 2767 C CA . ILE A 1 350 ? 5.703 -2.816 -0.524 1.00 95.00 350 ILE A CA 1
ATOM 2768 C C . ILE A 1 350 ? 6.520 -3.706 0.393 1.00 95.00 350 ILE A C 1
ATOM 2770 O O . ILE A 1 350 ? 7.696 -3.951 0.140 1.00 95.00 350 ILE A O 1
ATOM 2774 N N . TYR A 1 351 ? 5.870 -4.227 1.417 1.00 92.94 351 TYR A N 1
ATOM 2775 C CA . TYR A 1 351 ? 6.361 -5.286 2.277 1.00 92.94 351 TYR A CA 1
ATOM 2776 C C . TYR A 1 351 ? 5.634 -6.575 1.886 1.00 92.94 351 TYR A C 1
ATOM 2778 O O . TYR A 1 351 ? 4.408 -6.618 1.895 1.00 92.94 351 TYR A O 1
ATOM 2786 N N . GLY A 1 352 ? 6.364 -7.619 1.506 1.00 93.00 352 GLY A N 1
ATOM 2787 C CA . GLY A 1 352 ? 5.810 -8.842 0.919 1.00 93.00 352 GLY A CA 1
ATOM 2788 C C . GLY A 1 352 ? 6.130 -8.985 -0.572 1.00 93.00 352 GLY A C 1
ATOM 2789 O O . GLY A 1 352 ? 6.966 -8.269 -1.123 1.00 93.00 352 GLY A O 1
ATOM 2790 N N . ASN A 1 353 ? 5.488 -9.953 -1.232 1.00 92.94 353 ASN A N 1
ATOM 2791 C CA . ASN A 1 353 ? 5.757 -10.278 -2.636 1.00 92.94 353 ASN A CA 1
ATOM 2792 C C . ASN A 1 353 ? 5.156 -9.228 -3.599 1.00 92.94 353 ASN A C 1
ATOM 2794 O O . ASN A 1 353 ? 3.938 -9.228 -3.799 1.00 92.94 353 ASN A O 1
ATOM 2798 N N . PRO A 1 354 ? 5.967 -8.408 -4.295 1.00 94.94 354 PRO A N 1
ATOM 2799 C CA . PRO A 1 354 ? 5.455 -7.402 -5.232 1.00 94.94 354 PRO A CA 1
ATOM 2800 C C . PRO A 1 354 ? 4.786 -8.000 -6.487 1.00 94.94 354 PRO A C 1
ATOM 2802 O O . PRO A 1 354 ? 4.074 -7.301 -7.212 1.00 94.94 354 PRO A O 1
ATOM 2805 N N . GLY A 1 355 ? 5.003 -9.291 -6.758 1.00 95.00 355 GLY A N 1
ATOM 2806 C CA . GLY A 1 355 ? 4.370 -10.041 -7.843 1.00 95.00 355 GLY A CA 1
ATOM 2807 C C . GLY A 1 355 ? 2.961 -10.553 -7.523 1.00 95.00 355 GLY A C 1
ATOM 2808 O O . GLY A 1 355 ? 2.333 -11.156 -8.392 1.00 95.00 355 GLY A O 1
ATOM 2809 N N . LEU A 1 356 ? 2.450 -10.328 -6.306 1.00 95.00 356 LEU A N 1
ATOM 2810 C CA . LEU A 1 356 ? 1.093 -10.708 -5.907 1.00 95.00 356 LEU A CA 1
ATOM 2811 C C . LEU A 1 356 ? 0.051 -10.058 -6.835 1.00 95.00 356 LEU A C 1
ATOM 2813 O O . LEU A 1 356 ? 0.089 -8.847 -7.035 1.00 95.00 356 LEU A O 1
ATOM 2817 N N . ARG A 1 357 ? -0.894 -10.837 -7.381 1.00 95.38 357 ARG A N 1
ATOM 2818 C CA . ARG A 1 357 ? -1.991 -10.343 -8.238 1.00 95.38 357 ARG A CA 1
ATOM 2819 C C . ARG A 1 357 ? -3.347 -10.776 -7.698 1.00 95.38 357 ARG A C 1
ATOM 2821 O O . ARG A 1 357 ? -3.497 -11.923 -7.285 1.00 95.38 357 ARG A O 1
ATOM 2828 N N . LEU A 1 358 ? -4.346 -9.900 -7.817 1.00 94.88 358 LEU A N 1
ATOM 2829 C CA . LEU A 1 358 ? -5.748 -10.243 -7.539 1.00 94.88 358 LEU A CA 1
ATOM 2830 C C . LEU A 1 358 ? -6.412 -11.017 -8.688 1.00 94.88 358 LEU A C 1
ATOM 2832 O O . LEU A 1 358 ? -7.396 -11.726 -8.476 1.00 94.88 358 LEU A O 1
ATOM 2836 N N . TYR A 1 359 ? -5.880 -10.880 -9.903 1.00 94.81 359 TYR A N 1
ATOM 2837 C CA . TYR A 1 359 ? -6.403 -11.493 -11.122 1.00 94.81 359 TYR A CA 1
ATOM 2838 C C . TYR A 1 359 ? -5.297 -12.262 -11.855 1.00 94.81 359 TYR A C 1
ATOM 2840 O O . TYR A 1 359 ? -4.118 -11.923 -11.714 1.00 94.81 359 TYR A O 1
ATOM 2848 N N . PRO A 1 360 ? -5.646 -13.271 -12.669 1.00 94.00 360 PRO A N 1
ATOM 2849 C CA . PRO A 1 360 ? -4.699 -13.863 -13.604 1.00 94.00 360 PRO A CA 1
ATOM 2850 C C . PRO A 1 360 ? -4.116 -12.798 -14.540 1.00 94.00 360 PRO A C 1
ATOM 2852 O O . PRO A 1 360 ? -4.837 -11.922 -15.012 1.00 94.00 360 PRO A O 1
ATOM 2855 N N . PHE A 1 361 ? -2.826 -12.906 -14.865 1.00 94.06 361 PHE A N 1
ATOM 2856 C CA . PHE A 1 361 ? -2.147 -11.973 -15.778 1.00 94.06 361 PHE A CA 1
ATOM 2857 C C . PHE A 1 361 ? -2.830 -11.872 -17.152 1.00 94.06 361 PHE A C 1
ATOM 2859 O O . PHE A 1 361 ? -2.815 -10.814 -17.773 1.00 94.06 361 PHE A O 1
ATOM 2866 N N . GLN A 1 362 ? -3.488 -12.946 -17.592 1.00 95.62 362 GLN A N 1
ATOM 2867 C CA . GLN A 1 362 ? -4.233 -12.980 -18.847 1.00 95.62 362 GLN A CA 1
ATOM 2868 C C . GLN A 1 362 ? -5.301 -11.877 -18.933 1.00 95.62 362 GLN A C 1
ATOM 2870 O O . GLN A 1 362 ? -5.432 -11.252 -19.980 1.00 95.62 362 GLN A O 1
ATOM 2875 N N . ARG A 1 363 ? -5.974 -11.556 -17.816 1.00 94.69 363 ARG A N 1
ATOM 2876 C CA . ARG A 1 363 ? -6.952 -10.458 -17.745 1.00 94.69 363 ARG A CA 1
ATOM 2877 C C . ARG A 1 363 ? -6.336 -9.121 -18.151 1.00 94.69 363 ARG A C 1
ATOM 2879 O O . ARG A 1 363 ? -6.942 -8.377 -18.910 1.00 94.69 363 ARG A O 1
ATOM 2886 N N . LEU A 1 364 ? -5.131 -8.825 -17.662 1.00 96.75 364 LEU A N 1
ATOM 2887 C CA . LEU A 1 364 ? -4.430 -7.582 -17.982 1.00 96.75 364 LEU A CA 1
ATOM 2888 C C . LEU A 1 364 ? -4.135 -7.482 -19.483 1.00 96.75 364 LEU A C 1
ATOM 2890 O O . LEU A 1 364 ? -4.270 -6.411 -20.060 1.00 96.75 364 LEU A O 1
ATOM 2894 N N . ILE A 1 365 ? -3.762 -8.593 -20.122 1.00 97.31 365 ILE A N 1
ATOM 2895 C CA . ILE A 1 365 ? -3.489 -8.631 -21.564 1.00 97.31 365 ILE A CA 1
ATOM 2896 C C . ILE A 1 365 ? -4.780 -8.478 -22.378 1.00 97.31 365 ILE A C 1
ATOM 2898 O O . ILE A 1 365 ? -4.798 -7.724 -23.348 1.00 97.31 365 ILE A O 1
ATOM 2902 N N . GLU A 1 366 ? -5.832 -9.208 -22.011 1.00 97.19 366 GLU A N 1
ATOM 2903 C CA . GLU A 1 366 ? -7.065 -9.303 -22.799 1.00 97.19 366 GLU A CA 1
ATOM 2904 C C . GLU A 1 366 ? -7.979 -8.089 -22.622 1.00 97.19 366 GLU A C 1
ATOM 2906 O O . GLU A 1 366 ? -8.494 -7.561 -23.605 1.00 97.19 366 GLU A O 1
ATOM 2911 N N . GLU A 1 367 ? -8.174 -7.631 -21.385 1.00 96.69 367 GLU A N 1
ATOM 2912 C CA . GLU A 1 367 ? -9.110 -6.547 -21.066 1.00 96.69 367 GLU A CA 1
ATOM 2913 C C . GLU A 1 367 ? -8.432 -5.167 -21.053 1.00 96.69 367 GLU A C 1
ATOM 2915 O O . GLU A 1 367 ? -9.094 -4.158 -21.295 1.00 96.69 367 GLU A O 1
ATOM 2920 N N . TYR A 1 368 ? -7.116 -5.101 -20.806 1.00 97.38 368 TYR A N 1
ATOM 2921 C CA . TYR A 1 368 ? -6.379 -3.837 -20.647 1.00 97.38 368 TYR A CA 1
ATOM 2922 C C . TYR A 1 368 ? -5.038 -3.818 -21.412 1.00 97.38 368 TYR A C 1
ATOM 2924 O O . TYR A 1 368 ? -3.984 -3.520 -20.831 1.00 97.38 368 TYR A O 1
ATOM 2932 N N . PRO A 1 369 ? -5.046 -4.083 -22.735 1.00 97.56 369 PRO A N 1
ATOM 2933 C CA . PRO A 1 369 ? -3.827 -4.229 -23.534 1.00 97.56 369 PRO A CA 1
ATOM 2934 C C . PRO A 1 369 ? -2.932 -2.983 -23.518 1.00 97.56 369 PRO A C 1
ATOM 2936 O O . PRO A 1 369 ? -1.711 -3.112 -23.574 1.00 97.56 369 PRO A O 1
ATOM 2939 N N . GLU A 1 370 ? -3.503 -1.783 -23.384 1.00 97.75 370 GLU A N 1
ATOM 2940 C CA . GLU A 1 370 ? -2.730 -0.537 -23.280 1.00 97.75 370 GLU A CA 1
ATOM 2941 C C . GLU A 1 370 ? -1.892 -0.482 -21.997 1.00 97.75 370 GLU A C 1
ATOM 2943 O O . GLU A 1 370 ? -0.718 -0.104 -22.030 1.00 97.75 370 GLU A O 1
ATOM 2948 N N . THR A 1 371 ? -2.451 -0.926 -20.868 1.00 97.44 371 THR A N 1
ATOM 2949 C CA . THR A 1 371 ? -1.723 -1.018 -19.595 1.00 97.44 371 THR A CA 1
ATOM 2950 C C . THR A 1 371 ? -0.641 -2.091 -19.670 1.00 97.44 371 THR A C 1
ATOM 2952 O O . THR A 1 371 ? 0.498 -1.849 -19.260 1.00 97.44 371 THR A O 1
ATOM 2955 N N . ALA A 1 372 ? -0.950 -3.248 -20.265 1.00 96.88 372 ALA A N 1
ATOM 2956 C CA . ALA A 1 372 ? 0.036 -4.298 -20.508 1.00 96.88 372 ALA A CA 1
ATOM 2957 C C . ALA A 1 372 ? 1.196 -3.792 -21.385 1.00 96.88 372 ALA A C 1
ATOM 2959 O O . ALA A 1 372 ? 2.368 -3.964 -21.042 1.00 96.88 372 ALA A O 1
ATOM 2960 N N . LEU A 1 373 ? 0.888 -3.106 -22.490 1.00 95.69 373 LEU A N 1
ATOM 2961 C CA . LEU A 1 373 ? 1.879 -2.532 -23.397 1.00 95.69 373 LEU A CA 1
ATOM 2962 C C . LEU A 1 373 ? 2.724 -1.460 -22.703 1.00 95.69 373 LEU A C 1
ATOM 2964 O O . LEU A 1 373 ? 3.935 -1.399 -22.917 1.00 95.69 373 LEU A O 1
ATOM 2968 N N . ARG A 1 374 ? 2.114 -0.637 -21.845 1.00 95.31 374 ARG A N 1
ATOM 2969 C CA . ARG A 1 374 ? 2.823 0.354 -21.030 1.00 95.31 374 ARG A CA 1
ATOM 2970 C C . ARG A 1 374 ? 3.845 -0.306 -20.102 1.00 95.31 374 ARG A C 1
ATOM 2972 O O . ARG A 1 374 ? 4.989 0.141 -20.073 1.00 95.31 374 ARG A O 1
ATOM 2979 N N . LEU A 1 375 ? 3.482 -1.388 -19.411 1.00 93.88 375 LEU A N 1
ATOM 2980 C CA . LEU A 1 375 ? 4.414 -2.158 -18.574 1.00 93.88 375 LEU A CA 1
ATOM 2981 C C . LEU A 1 375 ? 5.538 -2.805 -19.394 1.00 93.88 375 LEU A C 1
ATOM 2983 O O . LEU A 1 375 ? 6.701 -2.751 -18.999 1.00 93.88 375 LEU A O 1
ATOM 2987 N N . MET A 1 376 ? 5.220 -3.355 -20.569 1.00 91.12 376 MET A N 1
ATOM 2988 C CA . MET A 1 376 ? 6.231 -3.910 -21.479 1.00 91.12 376 MET A CA 1
ATOM 2989 C C . MET A 1 376 ? 7.200 -2.836 -21.983 1.00 91.12 376 MET A C 1
ATOM 2991 O O . MET A 1 376 ? 8.395 -3.090 -22.103 1.00 91.12 376 MET A O 1
ATOM 2995 N N . ARG A 1 377 ? 6.713 -1.617 -22.245 1.00 91.06 377 ARG A N 1
ATOM 2996 C CA . ARG A 1 377 ? 7.571 -0.475 -22.583 1.00 91.06 377 ARG A CA 1
ATOM 2997 C C . ARG A 1 377 ? 8.463 -0.092 -21.411 1.00 91.06 377 ARG A C 1
ATOM 2999 O O . ARG A 1 377 ? 9.647 0.088 -21.634 1.00 91.06 377 ARG A O 1
ATOM 3006 N N . LEU A 1 378 ? 7.943 -0.030 -20.185 1.00 87.31 378 LEU A N 1
ATOM 3007 C CA . LEU A 1 378 ? 8.771 0.240 -19.001 1.00 87.31 378 LEU A CA 1
ATOM 3008 C C . LEU A 1 378 ? 9.877 -0.809 -18.820 1.00 87.31 378 LEU A C 1
ATOM 3010 O O . LEU A 1 378 ? 10.992 -0.446 -18.473 1.00 87.31 378 LEU A O 1
ATOM 3014 N N . LYS A 1 379 ? 9.602 -2.075 -19.155 1.00 82.81 379 LYS A N 1
ATOM 3015 C CA . LYS A 1 379 ? 10.602 -3.153 -19.165 1.00 82.81 379 LYS A CA 1
ATOM 3016 C C . LYS A 1 379 ? 11.672 -3.003 -20.264 1.00 82.81 379 LYS A C 1
ATOM 3018 O O . LYS A 1 379 ? 12.777 -3.497 -20.090 1.00 82.81 379 LYS A O 1
ATOM 3023 N N . ASN A 1 380 ? 11.334 -2.371 -21.392 1.00 77.69 380 ASN A N 1
ATOM 3024 C CA . ASN A 1 380 ? 12.209 -2.235 -22.567 1.00 77.69 380 ASN A CA 1
ATOM 3025 C C . ASN A 1 380 ? 12.880 -0.851 -22.700 1.00 77.69 380 ASN A C 1
ATOM 3027 O O . ASN A 1 380 ? 13.728 -0.677 -23.572 1.00 77.69 380 ASN A O 1
ATOM 3031 N N . ILE A 1 381 ? 12.436 0.149 -21.931 1.00 55.72 381 ILE A N 1
ATOM 3032 C CA . ILE A 1 381 ? 13.010 1.508 -21.895 1.00 55.72 381 ILE A CA 1
ATOM 3033 C C . ILE A 1 381 ? 14.233 1.562 -20.970 1.00 55.72 381 ILE A C 1
ATOM 3035 O O . ILE A 1 381 ? 15.081 2.439 -21.134 1.00 55.72 381 ILE A O 1
ATOM 3039 N N . THR A 1 382 ? 14.338 0.631 -20.026 1.00 46.38 382 THR A N 1
ATOM 3040 C CA . THR A 1 382 ? 15.572 0.352 -19.291 1.00 46.38 382 THR A CA 1
ATOM 3041 C C . THR A 1 382 ? 16.532 -0.443 -20.138 1.00 46.38 382 THR A C 1
ATOM 3043 O O . THR A 1 382 ? 17.746 -0.352 -19.867 1.00 46.38 382 THR A O 1
#

Organism: NCBI:txid1479485

Sequence (382 aa):
PLQEKSSTNSQDTVSINLPPTTTRKIVAVQRVKELFIKAEDIASIVFTSDILTVLESIKPLTIALYSTDVKVPYEAISGPDGPIFSKYVVGRLTGIDAYDTSLITAYSMLYAHNLQRQEYLNTLFCLADLPSLEKLDLKKEEQLIRESLENERFKIELLDKTEDLTKEKLIEKLGGIVHIFHYAGHGFENVQQPQRSGITLWDLESENYTSLNSLEIKYRVKLGAHPLVFINSCFSSGNNRIQSSEGEKKLSDINDNIENKNNRTNSMTSEAGQQIMGVSSSFLHIGAAAVMAPPWQIYDSSAILYAYHWYRYLQQGCSIGEAALLSKIDSLSDMYDLKTIDYNVANYLIYGNPGLRLYPFQRLIEEYPETALRLMRLKNIT

Radius of gyration: 24.1 Å; Cα contacts (8 Å, |Δi|>4): 668; chains: 1; bounding box: 71×50×97 Å

pLDDT: mean 81.15, std 18.77, range [35.44, 98.56]

Nearest PDB structures (foldseek):
  8rot-assembly1_B  TM=6.939E-01  e=2.249E-06  Myxococcus xanthus
  1yk0-assembly1_A  TM=2.534E-01  e=3.210E-02  Homo sapiens
 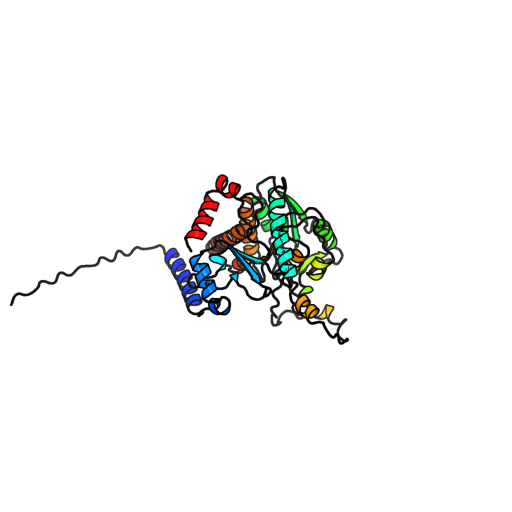 1t34-assembly1_B  TM=2.679E-01  e=1.887E-01  Rattus norvegicus
  3nva-assembly1_A  TM=4.266E-01  e=2.855E+00  Saccharolobus solfataricus